Protein AF-A0A3C0UMU7-F1 (afdb_monomer)

Nearest PDB structures (foldseek):
  3k70-assembly1_B  TM=5.902E-01  e=2.947E-11  Escherichia coli K-12
  8b1u-assembly1_B  TM=6.206E-01  e=4.118E-11  Escherichia coli
  8b1r-assembly1_B  TM=5.753E-01  e=3.949E-11  Escherichia coli
  1w36-assembly2_E  TM=5.750E-01  e=5.076E-11  Escherichia coli
  6t2v-assembly1_B  TM=6.196E-01  e=5.986E-10  Escherichia coli

Secondary structure (DSSP, 8-state):
-EEEEEE-TTSSHHHHHHHHHHHHHHSSS-TTGGGGEEEEESSHHHHHHHHHHHHHHHHHHHTT---HHHHHHHHHH-GGGGG-TTTHHHHHHHHHHHHHHHHHHHHHHTGGG--EEEHHHHHHHHHHHSTTTTT--SS-EEE---HHHHHHHHHHHHHTTT-GGGHHHHHHHHHHHHHHTTTT---TTHHHHHHHHHGGGG-TTTHHHHHHHHTS-HHHHHHHHHHHHHHHHHHHHHHHHHHHHHHHHHHHTT--GGGBGGGHHHHHHHHTTSTTTTTPPPPHHHHHHHHH--S-B-TT--HHHHHHHHHHHHHHHHHHHHHHHHHHHHHHHHHHHHHHGGGHHHHHHHHHHHHHHHHHHHHTTEEETHHHHHHHHHHHHH-SS-HHHHHT-S--SEEEEESGGG-BHHHHHHHHHHHHHHHHTT--EEEEE-GGG---GGGTB-THHHHHHHHT-THHHHHHH-SSHHHHHHHHHHHHHEEEEEE-B--SSBHHHHHHHHHHHHHHHHHHTTT-HHHHHHHTT-PPBPPSS-B----------PPPTTS-TT--HHHHHHHHHHHHIIIIIS---GGG-----SSHHHHHHHHHHHHHH-

Solvent-accessible surface area (backbone atoms only — not comparable to full-atom values): 33021 Å² total; per-residue (Å²): 55,37,35,40,36,45,27,50,84,50,28,42,61,69,56,52,56,47,50,53,54,49,44,64,38,51,77,41,92,50,50,68,48,50,54,24,38,37,36,34,18,81,38,71,65,55,21,50,53,50,52,51,50,50,52,50,50,26,47,38,41,43,74,68,50,92,51,72,64,60,56,52,45,44,51,73,77,44,54,79,26,72,84,32,68,84,49,58,31,46,54,52,52,53,50,41,21,53,43,23,40,47,28,47,53,42,41,69,74,45,50,89,50,51,41,59,32,25,51,67,57,50,50,50,55,52,46,70,76,37,25,71,84,69,74,42,65,94,65,64,47,80,38,85,80,52,68,67,52,34,31,52,17,35,46,52,58,57,67,48,46,81,38,84,93,30,50,69,61,29,53,50,49,52,54,47,52,62,52,42,62,72,72,73,55,84,66,90,52,52,48,58,54,52,22,61,59,48,54,51,75,64,33,74,79,43,39,70,62,51,57,63,49,62,77,54,49,58,66,49,43,56,50,50,47,51,52,48,54,49,50,49,51,51,54,45,52,56,33,25,53,35,18,51,49,41,48,47,60,40,48,77,72,73,48,59,49,83,61,21,26,95,22,32,71,52,47,53,29,53,38,23,64,34,88,93,38,43,81,56,79,76,52,74,65,42,44,35,26,72,76,67,75,36,63,61,58,38,100,80,60,50,73,68,56,52,55,52,47,67,69,43,42,65,61,44,45,50,29,49,51,54,38,54,49,54,39,69,77,39,44,72,60,48,54,49,44,66,65,45,57,78,49,45,58,60,60,41,46,46,52,58,38,47,54,40,35,54,48,55,30,53,78,68,37,32,43,53,58,64,53,51,51,55,57,50,36,55,48,52,50,75,34,93,73,39,61,72,51,56,75,72,45,86,41,56,47,25,49,36,35,43,53,42,10,46,38,26,65,54,59,51,59,61,42,38,64,54,52,40,55,18,42,75,72,61,26,59,30,38,38,32,26,31,62,84,67,50,76,41,52,94,76,30,19,36,33,64,57,50,50,22,61,61,70,67,44,53,71,59,50,45,75,71,59,38,88,30,72,58,44,40,52,39,51,50,55,47,59,78,37,55,41,70,47,75,37,46,42,32,76,66,61,27,48,51,54,52,53,49,51,32,55,51,52,55,50,52,42,70,76,40,32,92,83,34,65,65,50,42,69,61,47,70,73,59,65,61,40,78,45,99,82,58,49,74,89,49,85,85,86,88,85,86,79,88,75,60,95,87,54,56,96,84,62,46,69,65,58,48,54,49,50,53,52,52,51,47,44,42,40,74,73,69,68,45,54,77,88,78,61,82,89,88,60,98,46,72,71,55,44,51,53,43,52,52,52,42,69,76,74,107

pLDDT: mean 86.65, std 9.47, range [44.44, 97.88]

Mean predicted aligned error: 10.45 Å

Radius of gyration: 33.46 Å; Cα contacts (8 Å, |Δi|>4): 712; chains: 1; bounding box: 75×62×94 Å

Foldseek 3Di:
DEEEEAEPPQLCLLVVLLLVLLLQQLLDLDLCLLLQAAEAEADPVVLVVSVCSNLVVLVCLLVVHDDVSLVVSCCVSPVVCVVPCPPPSVVSSVSSSVSSVSNSVVCVVPVVSNNRYYLLVVLVVLCLLCCVVLVADVDFDADADCLVLLLVLLVVLVVCAPPPVCVLSVVLVVVLVVVCVVVVDDPPPVSNVLSVLLVVCLAPVCVVVLVVLLVAASVNLVVVLVVLVVVLVVLLVQLLVLLVVLLCLQVVLVHDLVQFQVSQLNVVSVLCNPSVRVLPDRDPQNCCCLVVVPGGGDPPHDPSSVVSCVVCNVVSSVSVVSSVVSSVVCVVVSVVSVVCSSCSSSSNCSNSSVVSSVVVCVVNRYDYSSVSLVSLLVQVQVDLQRVSCVSVPSRHLEYEYEQLQQAALSSVSSCLNVVLVSVVVVGYYYYYHALVPNPNVVRRRHNVVSLCLQVVVCPVVCVSNVPHPSSVVSSVSCSVVYDYHYSQANQDDAPQVLVVQLVVLVVVCVVCCVVDVVSCSNCVNVRGDYDPDGHHDDDDDDDDDDADPPDDPQDGVVVLVVVLVVVCCCVVPVPDDPVVDDDDDPDPVNVVVSVVVVVVVD

Structure (mmCIF, N/CA/C/O backbone):
data_AF-A0A3C0UMU7-F1
#
_entry.id   AF-A0A3C0UMU7-F1
#
loop_
_atom_site.group_PDB
_atom_site.id
_atom_site.type_symbol
_atom_site.label_atom_id
_atom_site.label_alt_id
_atom_site.label_comp_id
_atom_site.label_asym_id
_atom_site.label_entity_id
_atom_site.label_seq_id
_atom_site.pdbx_PDB_ins_code
_atom_site.Cartn_x
_atom_site.Cartn_y
_atom_site.Cartn_z
_atom_site.occupancy
_atom_site.B_iso_or_equiv
_atom_site.auth_seq_id
_atom_site.auth_comp_id
_atom_site.auth_asym_id
_atom_site.auth_atom_id
_atom_site.pdbx_PDB_model_num
ATOM 1 N N . MET A 1 1 ? -25.214 3.561 5.095 1.00 93.00 1 MET A N 1
ATOM 2 C CA . MET A 1 1 ? -24.342 4.756 4.901 1.00 93.00 1 MET A CA 1
ATOM 3 C C . MET A 1 1 ? -22.878 4.337 4.935 1.00 93.00 1 MET A C 1
ATOM 5 O O . MET A 1 1 ? -22.517 3.603 5.845 1.00 93.00 1 MET A O 1
ATOM 9 N N . PHE A 1 2 ? -22.034 4.829 4.020 1.00 96.44 2 PHE A N 1
ATOM 10 C CA . PHE A 1 2 ? -20.583 4.592 4.036 1.00 96.44 2 PHE A CA 1
ATOM 11 C C . PHE A 1 2 ? -19.834 5.907 4.287 1.00 96.44 2 PHE A C 1
ATOM 13 O O . PHE A 1 2 ? -19.832 6.802 3.442 1.00 96.44 2 PHE A O 1
ATOM 20 N N . LYS A 1 3 ? -19.236 6.055 5.472 1.00 96.19 3 LYS A N 1
ATOM 21 C CA . LYS A 1 3 ? -18.508 7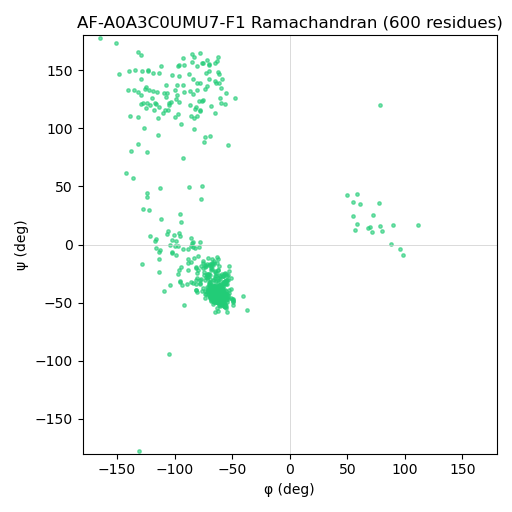.265 5.869 1.00 96.19 3 LYS A CA 1
ATOM 22 C C . LYS A 1 3 ? -17.008 7.090 5.617 1.00 96.19 3 LYS A C 1
ATOM 24 O O . LYS A 1 3 ? -16.402 6.186 6.181 1.00 96.19 3 LYS A O 1
ATOM 29 N N . ILE A 1 4 ? -16.401 7.972 4.826 1.00 94.81 4 ILE A N 1
ATOM 30 C CA . ILE A 1 4 ? -14.946 8.052 4.645 1.00 94.81 4 ILE A CA 1
ATOM 31 C C . ILE A 1 4 ? -14.411 9.257 5.419 1.00 94.81 4 ILE A C 1
ATOM 33 O O . ILE A 1 4 ? -14.816 10.392 5.182 1.00 94.81 4 ILE A O 1
ATOM 37 N N . VAL A 1 5 ? -13.513 9.015 6.369 1.00 92.69 5 VAL A N 1
ATOM 38 C CA . VAL A 1 5 ? -12.905 10.064 7.192 1.00 92.69 5 VAL A CA 1
ATOM 39 C C . VAL A 1 5 ? -11.436 10.205 6.813 1.00 92.69 5 VAL A C 1
ATOM 41 O O . VAL A 1 5 ? -10.631 9.309 7.075 1.00 92.69 5 VAL A O 1
ATOM 44 N N . SER A 1 6 ? -11.083 11.350 6.231 1.00 89.12 6 SER A N 1
ATOM 45 C CA . SER A 1 6 ? -9.690 11.749 6.038 1.00 89.12 6 SER A CA 1
ATOM 46 C C . SER A 1 6 ? -9.200 12.472 7.286 1.00 89.12 6 SER A C 1
ATOM 48 O O . SER A 1 6 ? -9.768 13.482 7.706 1.00 89.12 6 SER A O 1
ATOM 50 N N . SER A 1 7 ? -8.163 11.952 7.930 1.00 83.75 7 SER A N 1
ATOM 51 C CA . SER A 1 7 ? -7.724 12.450 9.233 1.00 83.75 7 SER A CA 1
ATOM 52 C C . SER A 1 7 ? -6.223 12.681 9.257 1.00 83.75 7 SER A C 1
ATOM 54 O O . SER A 1 7 ? -5.458 11.726 9.309 1.00 83.75 7 SER A O 1
ATOM 56 N N . SER A 1 8 ? -5.789 13.940 9.295 1.00 84.69 8 SER A N 1
ATOM 57 C CA . SER A 1 8 ? -4.360 14.259 9.405 1.00 84.69 8 SER A CA 1
ATOM 58 C C . SER A 1 8 ? -3.753 13.739 10.720 1.00 84.69 8 SER A C 1
ATOM 60 O O . SER A 1 8 ? -4.473 13.478 11.691 1.00 84.69 8 SER A O 1
ATOM 62 N N . ALA A 1 9 ? -2.427 13.616 10.793 1.00 82.75 9 ALA A N 1
ATOM 63 C CA . ALA A 1 9 ? -1.721 13.123 11.979 1.00 82.75 9 ALA A CA 1
ATOM 64 C C . ALA A 1 9 ? -2.196 13.793 13.285 1.00 82.75 9 ALA A C 1
ATOM 66 O O . ALA A 1 9 ? -2.241 15.012 13.408 1.00 82.75 9 ALA A O 1
ATOM 67 N N . GLY A 1 10 ? -2.591 13.002 14.285 1.00 80.75 10 GLY A N 1
ATOM 68 C CA . GLY A 1 10 ? -3.029 13.544 15.578 1.00 80.75 10 GLY A CA 1
ATOM 69 C C . GLY A 1 10 ? -4.393 14.252 15.585 1.00 80.75 10 GLY A C 1
ATOM 70 O O . GLY A 1 10 ? -4.739 14.860 16.597 1.00 80.75 10 GLY A O 1
ATOM 71 N N . SER A 1 11 ? -5.189 14.159 14.514 1.00 83.56 11 SER A N 1
ATOM 72 C CA . SER A 1 11 ? -6.500 14.829 14.419 1.00 83.56 11 SER A CA 1
ATOM 73 C C . SER A 1 11 ? -7.660 14.133 15.146 1.00 83.56 11 SER A C 1
ATOM 75 O O . SER A 1 11 ? -8.725 14.723 15.336 1.00 83.56 11 SER A O 1
ATOM 77 N N . GLY A 1 12 ? -7.443 12.898 15.613 1.00 85.12 12 GLY A N 1
ATOM 78 C CA . GLY A 1 12 ? -8.434 12.124 16.366 1.00 85.12 12 GLY A CA 1
ATOM 79 C C . GLY A 1 12 ? -8.999 10.901 15.641 1.00 85.12 12 GLY A C 1
ATOM 80 O O . GLY A 1 12 ? -10.003 10.371 16.094 1.00 85.12 12 GLY A O 1
ATOM 81 N N . LYS A 1 13 ? -8.355 10.409 14.574 1.00 89.88 13 LYS A N 1
ATOM 82 C CA . LYS A 1 13 ? -8.688 9.149 13.873 1.00 89.88 13 LYS A CA 1
ATOM 83 C C . LYS A 1 13 ? -9.149 8.020 14.799 1.00 89.88 13 LYS A C 1
ATOM 85 O O . LYS A 1 13 ? -10.250 7.490 14.679 1.00 89.88 13 LYS A O 1
ATOM 90 N N . THR A 1 14 ? -8.298 7.700 15.764 1.00 90.19 14 THR A N 1
ATOM 91 C CA . THR A 1 14 ? -8.493 6.596 16.699 1.00 90.19 14 THR A CA 1
ATOM 92 C C . THR A 1 14 ? -9.617 6.854 17.697 1.00 90.19 14 THR A C 1
ATOM 94 O O . THR A 1 14 ? -10.341 5.928 18.066 1.00 90.19 14 THR A O 1
ATOM 97 N N . TYR A 1 15 ? -9.794 8.115 18.102 1.00 92.06 15 TYR A N 1
ATOM 98 C CA . TYR A 1 15 ? -10.922 8.560 18.917 1.00 92.06 15 TYR A CA 1
ATOM 99 C C . TYR A 1 15 ? -12.236 8.376 18.158 1.00 92.06 15 TYR A C 1
ATOM 101 O O . TYR A 1 15 ? -13.156 7.763 18.687 1.00 92.06 15 TYR A O 1
ATOM 109 N N . THR A 1 16 ? -12.297 8.840 16.906 1.00 93.25 16 THR A N 1
ATOM 110 C CA . THR A 1 16 ? -13.470 8.709 16.035 1.00 93.25 16 THR A CA 1
ATOM 111 C C . THR A 1 16 ? -13.848 7.249 15.847 1.00 93.25 16 THR A C 1
ATOM 113 O O . THR A 1 16 ? -14.980 6.883 16.128 1.00 93.25 16 THR A O 1
ATOM 116 N N . LEU A 1 17 ? -12.900 6.395 15.464 1.00 94.56 17 LEU A N 1
ATOM 117 C CA . LEU A 1 17 ? -13.172 4.978 15.240 1.00 94.56 17 LEU A CA 1
ATOM 118 C C . LEU A 1 17 ? -13.679 4.267 16.508 1.00 94.56 17 LEU A C 1
ATOM 120 O O . LEU A 1 17 ? -14.659 3.529 16.455 1.00 94.56 17 LEU A O 1
ATOM 124 N N . THR A 1 18 ? -13.055 4.537 17.662 1.00 96.50 18 THR A N 1
ATOM 125 C CA . THR A 1 18 ? -13.482 3.969 18.953 1.00 96.50 18 THR A CA 1
ATOM 126 C C . THR A 1 18 ? -14.874 4.470 19.343 1.00 96.50 18 THR A C 1
ATOM 128 O O . THR A 1 18 ? -15.716 3.675 19.750 1.00 96.50 18 THR A O 1
ATOM 131 N N . LYS A 1 19 ? -15.143 5.772 19.184 1.00 96.50 19 LYS A N 1
ATOM 132 C CA . LYS A 1 19 ? -16.449 6.376 19.474 1.00 96.50 19 LYS A CA 1
ATOM 133 C C . LYS A 1 19 ? -17.548 5.765 18.608 1.00 96.50 19 LYS A C 1
ATOM 135 O O . LYS A 1 19 ? -18.593 5.407 19.135 1.00 96.50 19 LYS A O 1
ATOM 140 N N . GLU A 1 20 ? -17.309 5.621 17.306 1.00 97.19 20 GLU A N 1
ATOM 141 C CA . GLU A 1 20 ? -18.276 5.030 16.377 1.00 97.19 20 GLU A CA 1
ATOM 142 C C . GLU A 1 20 ? -18.532 3.554 16.710 1.00 97.19 20 GLU A C 1
ATOM 144 O O . GLU A 1 20 ? -19.689 3.150 16.789 1.00 97.19 20 GLU A O 1
ATOM 149 N N . TYR A 1 21 ? -17.494 2.772 17.034 1.00 97.75 21 TYR A N 1
ATOM 150 C CA . TYR A 1 21 ? -17.670 1.400 17.524 1.00 97.75 21 TYR A CA 1
ATOM 151 C C . TYR A 1 21 ? -18.552 1.354 18.783 1.00 97.75 21 TYR A C 1
ATOM 153 O O . TYR A 1 21 ? -19.521 0.597 18.846 1.00 97.75 21 TYR A O 1
ATOM 161 N N . LEU A 1 22 ? -18.237 2.181 19.789 1.00 97.88 22 LEU A N 1
ATOM 162 C CA . LEU A 1 22 ? -18.986 2.237 21.047 1.00 97.88 22 LEU A CA 1
ATOM 163 C C . LEU A 1 22 ? -20.430 2.700 20.829 1.00 97.88 22 LEU A C 1
ATOM 165 O O . LEU A 1 22 ? -21.345 2.132 21.416 1.00 97.88 22 LEU A O 1
ATOM 169 N N . LYS A 1 23 ? -20.656 3.675 19.947 1.00 97.25 23 LYS A N 1
ATOM 170 C CA . LYS A 1 23 ? -21.997 4.128 19.569 1.00 97.25 23 LYS A CA 1
ATOM 171 C C . LYS A 1 23 ? -22.825 2.975 18.999 1.00 97.25 23 LYS A C 1
ATOM 173 O O . LYS A 1 23 ? -23.949 2.768 19.447 1.00 97.25 23 LYS A O 1
ATOM 178 N N . LEU A 1 24 ? -22.252 2.184 18.089 1.00 96.69 24 LEU A N 1
ATOM 179 C CA . LEU A 1 24 ? -22.926 1.036 17.477 1.00 96.69 24 LEU A CA 1
ATOM 180 C C . LEU A 1 24 ? -23.316 -0.050 18.490 1.00 96.69 24 LEU A C 1
ATOM 182 O O . LEU A 1 24 ? -24.417 -0.589 18.397 1.00 96.69 24 LEU A O 1
ATOM 186 N N . VAL A 1 25 ? -22.451 -0.371 19.460 1.00 96.31 25 VAL A N 1
ATOM 187 C CA . VAL A 1 25 ? -22.782 -1.382 20.485 1.00 96.31 25 VAL A CA 1
ATOM 188 C C . VAL A 1 25 ? -23.713 -0.851 21.572 1.00 96.31 25 VAL A C 1
ATOM 190 O O . VAL A 1 25 ? -24.531 -1.612 22.074 1.00 96.31 25 VAL A O 1
ATOM 193 N N . LEU A 1 26 ? -23.619 0.431 21.942 1.00 96.56 26 LEU A N 1
ATOM 194 C CA . LEU A 1 26 ? -24.391 1.000 23.054 1.00 96.56 26 LEU A CA 1
ATOM 195 C C . LEU A 1 26 ? -25.771 1.529 22.644 1.00 96.56 26 LEU A C 1
ATOM 197 O O . LEU A 1 26 ? -26.658 1.636 23.495 1.00 96.56 26 LEU A O 1
ATOM 201 N N . GLN A 1 27 ? -25.989 1.846 21.365 1.00 94.25 27 GLN A N 1
ATOM 202 C CA . GLN A 1 27 ? -27.326 2.189 20.866 1.00 94.25 27 GLN A CA 1
ATOM 203 C C . GLN A 1 27 ? -28.278 0.981 20.878 1.00 94.25 27 GLN A C 1
ATOM 205 O O . GLN A 1 27 ? -29.492 1.161 20.886 1.00 94.25 27 GLN A O 1
ATOM 210 N N . ASN A 1 28 ? -27.738 -0.244 20.908 1.00 89.25 28 ASN A N 1
ATOM 211 C CA . ASN A 1 28 ? -28.509 -1.480 20.933 1.00 89.25 28 ASN A CA 1
ATOM 212 C C . ASN A 1 28 ? -28.648 -2.020 22.370 1.00 89.25 28 ASN A C 1
ATOM 214 O O . ASN A 1 28 ? -27.683 -2.055 23.130 1.00 89.25 28 ASN A O 1
ATOM 218 N N . ASP A 1 29 ? -29.843 -2.481 22.749 1.00 89.75 29 ASP A N 1
ATOM 219 C CA . ASP A 1 29 ? -30.080 -3.112 24.059 1.00 89.75 29 ASP A CA 1
ATOM 220 C C . ASP A 1 29 ? -29.533 -4.550 24.155 1.00 89.75 29 ASP A C 1
ATOM 222 O O . ASP A 1 29 ? -29.395 -5.107 25.253 1.00 89.75 29 ASP A O 1
ATOM 226 N N . ASN A 1 30 ? -29.215 -5.167 23.014 1.00 94.12 30 ASN A N 1
ATOM 227 C CA . ASN A 1 30 ? -28.624 -6.493 22.943 1.00 94.12 30 ASN A CA 1
ATOM 228 C C . ASN A 1 30 ? -27.109 -6.439 23.201 1.00 94.12 30 ASN A C 1
ATOM 230 O O . ASN A 1 30 ? -26.328 -6.020 22.350 1.00 94.12 30 ASN A O 1
ATOM 234 N N . ALA A 1 31 ? -26.675 -6.975 24.343 1.00 94.12 31 ALA A N 1
ATOM 235 C CA . ALA A 1 31 ? -25.260 -7.045 24.711 1.00 94.12 31 ALA A CA 1
ATOM 236 C C . ALA A 1 31 ? -24.397 -7.903 23.762 1.00 94.12 31 ALA A C 1
ATOM 238 O O . ALA A 1 31 ? -23.178 -7.778 23.787 1.00 94.12 31 ALA A O 1
ATOM 239 N N . TYR A 1 32 ? -25.004 -8.744 22.916 1.00 94.38 32 TYR A N 1
ATOM 240 C CA . TYR A 1 32 ? -24.316 -9.537 21.891 1.00 94.38 32 TYR A CA 1
ATOM 241 C C . TYR A 1 32 ? -24.106 -8.772 20.574 1.00 94.38 32 TYR A C 1
ATOM 243 O O . TYR A 1 32 ? -23.500 -9.312 19.651 1.00 94.38 32 TYR A O 1
ATOM 251 N N . TYR A 1 33 ? -24.573 -7.519 20.463 1.00 95.19 33 TYR A N 1
ATOM 252 C CA . TYR A 1 33 ? -24.536 -6.779 19.198 1.00 95.19 33 TYR A CA 1
ATOM 253 C C . TYR A 1 33 ? -23.112 -6.531 18.669 1.00 95.19 33 TYR A C 1
ATOM 255 O O . TYR A 1 33 ? -22.917 -6.395 17.466 1.00 95.19 33 TYR A O 1
ATOM 263 N N . PHE A 1 34 ? -22.088 -6.565 19.533 1.00 95.19 34 PHE A N 1
ATOM 264 C CA . PHE A 1 34 ? -20.681 -6.470 19.115 1.00 95.19 34 PHE A CA 1
ATOM 265 C C . PHE A 1 34 ? -20.264 -7.557 18.111 1.00 95.19 34 PHE A C 1
ATOM 267 O O . PHE A 1 34 ? -19.355 -7.327 17.320 1.00 95.19 34 PHE A O 1
ATOM 274 N N . LYS A 1 35 ? -20.938 -8.718 18.101 1.00 93.75 35 LYS A N 1
ATOM 275 C CA . LYS A 1 35 ? -20.682 -9.802 17.137 1.00 93.75 35 LYS A CA 1
ATOM 276 C C . LYS A 1 35 ? -21.037 -9.407 15.701 1.00 93.75 35 LYS A C 1
ATOM 278 O O . LYS A 1 35 ? -20.590 -10.065 14.766 1.00 93.75 35 LYS A O 1
ATOM 283 N N . HIS A 1 36 ? -21.812 -8.332 15.539 1.00 94.06 36 HIS A N 1
ATOM 284 C CA . HIS A 1 36 ? -22.233 -7.793 14.252 1.00 94.06 36 HIS A CA 1
ATOM 285 C C . HIS A 1 36 ? -21.351 -6.652 13.729 1.00 94.06 36 HIS A C 1
ATOM 287 O O . HIS A 1 36 ? -21.685 -6.018 12.728 1.00 94.06 36 HIS A O 1
ATOM 293 N N . ILE A 1 37 ? -20.228 -6.373 14.393 1.00 95.56 37 ILE A N 1
ATOM 294 C CA . ILE A 1 37 ? -19.321 -5.287 14.029 1.00 95.56 37 ILE A CA 1
ATOM 295 C C . ILE A 1 37 ? -17.962 -5.874 13.670 1.00 95.56 37 ILE A C 1
ATOM 297 O O . ILE A 1 37 ? -17.280 -6.441 14.522 1.00 95.56 37 ILE A O 1
ATOM 301 N N . LEU A 1 38 ? -17.559 -5.706 12.414 1.00 95.44 38 LEU A N 1
ATOM 302 C CA . LEU A 1 38 ? -16.232 -6.056 11.928 1.00 95.44 38 LEU A CA 1
ATOM 303 C C . LEU A 1 38 ? -15.353 -4.808 11.933 1.00 95.44 38 LEU A C 1
ATOM 305 O O . LEU A 1 38 ? -15.580 -3.889 11.150 1.00 95.44 38 LEU A O 1
ATOM 309 N N . ALA A 1 39 ? -14.343 -4.779 12.800 1.00 96.75 39 ALA A N 1
ATOM 310 C CA . ALA A 1 39 ? -13.334 -3.727 12.812 1.00 96.75 39 ALA A CA 1
ATOM 311 C C . ALA A 1 39 ? -11.991 -4.270 12.305 1.00 96.75 39 ALA A C 1
ATOM 313 O O . ALA A 1 39 ? -11.383 -5.156 12.913 1.00 96.75 39 ALA A O 1
ATOM 314 N N . ILE A 1 40 ? -11.534 -3.733 11.181 1.00 95.44 40 ILE A N 1
ATOM 315 C CA . ILE A 1 40 ? -10.355 -4.184 10.450 1.00 95.44 40 ILE A CA 1
ATOM 316 C C . ILE A 1 40 ? -9.227 -3.173 10.618 1.00 95.44 40 ILE A C 1
ATOM 318 O O . ILE A 1 40 ? -9.435 -1.966 10.520 1.00 95.44 40 ILE A O 1
ATOM 322 N N . THR A 1 41 ? -8.017 -3.679 10.836 1.00 94.12 41 THR A N 1
ATOM 323 C CA . THR A 1 41 ? -6.785 -2.880 10.896 1.00 94.12 41 THR A CA 1
ATOM 324 C C . THR A 1 41 ? -5.704 -3.461 9.990 1.00 94.12 41 THR A C 1
ATOM 326 O O . THR A 1 41 ? -5.748 -4.639 9.633 1.00 94.12 41 THR A O 1
ATOM 329 N N . PHE A 1 42 ? -4.683 -2.665 9.677 1.00 88.00 42 PHE A N 1
ATOM 330 C CA . PHE A 1 42 ? -3.543 -3.139 8.892 1.00 88.00 42 PHE A CA 1
ATOM 331 C C . PHE A 1 42 ? -2.532 -3.970 9.709 1.00 88.00 42 PHE A C 1
ATOM 333 O O . PHE A 1 42 ? -1.944 -4.917 9.198 1.00 88.00 42 PHE A O 1
ATOM 340 N N . THR A 1 43 ? -2.318 -3.663 10.998 1.00 88.81 43 THR A N 1
ATOM 341 C CA . THR A 1 43 ? -1.289 -4.342 11.815 1.00 88.81 43 THR A CA 1
ATOM 342 C C . THR A 1 43 ? -1.842 -5.004 13.073 1.00 88.81 43 THR A C 1
ATOM 344 O O . THR A 1 43 ? -2.778 -4.513 13.703 1.00 88.81 43 THR A O 1
ATOM 347 N N . LYS A 1 44 ? -1.187 -6.089 13.517 1.00 90.56 44 LYS A N 1
ATOM 348 C CA . LYS A 1 44 ? -1.504 -6.760 14.794 1.00 90.56 44 LYS A CA 1
ATOM 349 C C . LYS A 1 44 ? -1.392 -5.806 15.993 1.00 90.56 44 LYS A C 1
ATOM 351 O O . LYS A 1 44 ? -2.152 -5.931 16.950 1.00 90.56 44 LYS A O 1
ATOM 356 N N . ALA A 1 45 ? -0.467 -4.843 15.934 1.00 91.94 45 ALA A N 1
ATOM 357 C CA . ALA A 1 45 ? -0.311 -3.818 16.963 1.00 91.94 45 ALA A CA 1
ATOM 358 C C . ALA A 1 45 ? -1.528 -2.879 17.019 1.00 91.94 45 ALA A C 1
ATOM 360 O O . ALA A 1 45 ? -2.077 -2.683 18.101 1.00 91.94 45 ALA A O 1
ATOM 361 N N . ALA A 1 46 ? -1.999 -2.385 15.867 1.00 91.12 46 ALA A N 1
ATOM 362 C CA . ALA A 1 46 ? -3.203 -1.556 15.779 1.00 91.12 46 ALA A CA 1
ATOM 363 C C . ALA A 1 46 ? -4.464 -2.320 16.217 1.00 91.12 46 ALA A C 1
ATOM 365 O O . ALA A 1 46 ? -5.296 -1.772 16.939 1.00 91.12 46 ALA A O 1
ATOM 366 N N . THR A 1 47 ? -4.578 -3.608 15.863 1.00 94.75 47 THR A N 1
ATOM 367 C CA . THR A 1 47 ? -5.644 -4.487 16.377 1.00 94.75 47 THR A CA 1
ATOM 368 C C . THR A 1 47 ? -5.645 -4.512 17.905 1.00 94.75 47 THR A C 1
ATOM 370 O O . THR A 1 47 ? -6.683 -4.279 18.523 1.00 94.75 47 THR A O 1
ATOM 373 N N . ARG A 1 48 ? -4.491 -4.800 18.526 1.00 95.81 48 ARG A N 1
ATOM 374 C CA . ARG A 1 48 ? -4.374 -4.887 19.988 1.00 95.81 48 ARG A CA 1
ATOM 375 C C . ARG A 1 48 ? -4.724 -3.556 20.650 1.00 95.81 48 ARG A C 1
ATOM 377 O O . ARG A 1 48 ? -5.559 -3.542 21.548 1.00 95.81 48 ARG A O 1
ATOM 384 N N . GLU A 1 49 ? -4.157 -2.457 20.156 1.00 94.81 49 GLU A N 1
ATOM 385 C CA . GLU A 1 49 ? -4.447 -1.112 20.660 1.00 94.81 49 GLU A CA 1
ATOM 386 C C . GLU A 1 49 ? -5.949 -0.796 20.569 1.00 94.81 49 GLU A C 1
ATOM 388 O O . GLU A 1 49 ? -6.545 -0.271 21.507 1.00 94.81 49 GLU A O 1
ATOM 393 N N . MET A 1 50 ? -6.604 -1.146 19.460 1.00 95.75 50 MET A N 1
ATOM 394 C CA . MET A 1 50 ? -8.040 -0.930 19.304 1.00 95.75 50 MET A CA 1
ATOM 395 C C . MET A 1 50 ? -8.869 -1.753 20.290 1.00 95.75 50 MET A C 1
ATOM 397 O O . MET A 1 50 ? -9.784 -1.199 20.901 1.00 95.75 50 MET A O 1
ATOM 401 N N . LYS A 1 51 ? -8.536 -3.035 20.492 1.00 97.00 51 LYS A N 1
ATOM 402 C CA . LYS A 1 51 ? -9.205 -3.880 21.493 1.00 97.00 51 LYS A CA 1
ATOM 403 C C . LYS A 1 51 ? -9.063 -3.304 22.898 1.00 97.00 51 LYS A C 1
ATOM 405 O O . LYS A 1 51 ? -10.063 -3.176 23.599 1.00 97.00 51 LYS A O 1
ATOM 410 N N . GLU A 1 52 ? -7.844 -2.931 23.284 1.00 96.94 52 GLU A N 1
ATOM 411 C CA . GLU A 1 52 ? -7.545 -2.325 24.586 1.00 96.94 52 GLU A CA 1
ATOM 412 C C . GLU A 1 52 ? -8.332 -1.026 24.791 1.00 96.94 52 GLU A C 1
ATOM 414 O O . GLU A 1 52 ? -8.947 -0.841 25.839 1.00 96.94 52 GLU A O 1
ATOM 419 N N . ARG A 1 53 ? -8.398 -0.156 23.774 1.00 96.31 53 ARG A N 1
ATOM 420 C CA . ARG A 1 53 ? -9.175 1.091 23.844 1.00 96.31 53 ARG A CA 1
ATOM 421 C C . ARG A 1 53 ? -10.670 0.839 24.004 1.00 96.31 53 ARG A C 1
ATOM 423 O O . ARG A 1 53 ? -11.283 1.460 24.865 1.00 96.31 53 ARG A O 1
ATOM 430 N N . ILE A 1 54 ? -11.262 -0.045 23.201 1.00 97.81 54 ILE A N 1
ATOM 431 C CA . ILE A 1 54 ? -12.702 -0.344 23.274 1.00 97.81 54 ILE A CA 1
ATOM 432 C C . ILE A 1 54 ? -13.054 -0.909 24.655 1.00 97.81 54 ILE A C 1
ATOM 434 O O . ILE A 1 54 ? -13.961 -0.402 25.313 1.00 97.81 54 ILE A O 1
ATOM 438 N N . LEU A 1 55 ? -12.310 -1.917 25.117 1.00 97.69 55 LEU A N 1
ATOM 439 C CA . LEU A 1 55 ? -12.546 -2.557 26.411 1.00 97.69 55 LEU A CA 1
ATOM 440 C C . LEU A 1 55 ? -12.310 -1.600 27.577 1.00 97.69 55 LEU A C 1
ATOM 442 O O . LEU A 1 55 ? -13.149 -1.520 28.470 1.00 97.69 55 LEU A O 1
ATOM 446 N N . GLY A 1 56 ? -11.220 -0.831 27.537 1.00 96.94 56 GLY A N 1
ATOM 447 C CA . GLY A 1 56 ? -10.908 0.157 28.563 1.00 96.94 56 GLY A CA 1
ATOM 448 C C . GLY A 1 56 ? -11.990 1.231 28.681 1.00 96.94 56 GLY A C 1
ATOM 449 O O . GLY A 1 56 ? -12.394 1.572 29.787 1.00 96.94 56 GLY A O 1
ATOM 450 N N . ARG A 1 57 ? -12.530 1.729 27.560 1.00 97.44 57 ARG A N 1
ATOM 451 C CA . ARG A 1 57 ? -13.625 2.718 27.587 1.00 97.44 57 ARG A CA 1
ATOM 452 C C . ARG A 1 57 ? -14.929 2.120 28.104 1.00 97.44 57 ARG A C 1
ATOM 454 O O . ARG A 1 57 ? -15.580 2.747 28.931 1.00 97.44 57 ARG A O 1
ATOM 461 N N . LEU A 1 58 ? -15.288 0.906 27.680 1.00 97.69 58 LEU A N 1
ATOM 462 C CA . LEU A 1 58 ? -16.462 0.210 28.217 1.00 97.69 58 LEU A CA 1
ATOM 463 C C . LEU A 1 58 ? -16.360 0.018 29.736 1.00 97.69 58 LEU A C 1
ATOM 465 O O . LEU A 1 58 ? -17.336 0.261 30.443 1.00 97.69 58 LEU A O 1
ATOM 469 N N . GLN A 1 59 ? -15.179 -0.358 30.234 1.00 97.12 59 GLN A N 1
ATOM 470 C CA . GLN A 1 59 ? -14.914 -0.492 31.664 1.00 97.12 59 GLN A CA 1
ATOM 471 C C . GLN A 1 59 ? -15.066 0.848 32.396 1.00 97.12 59 GLN A C 1
ATOM 473 O O . GLN A 1 59 ? -15.820 0.932 33.362 1.00 97.12 59 GLN A O 1
ATOM 478 N N . VAL A 1 60 ? -14.429 1.915 31.902 1.00 96.94 60 VAL A N 1
ATOM 479 C CA . VAL A 1 60 ? -14.535 3.262 32.493 1.00 96.94 60 VAL A CA 1
ATOM 480 C C . VAL A 1 60 ? -15.989 3.746 32.524 1.00 96.94 60 VAL A C 1
ATOM 482 O O . VAL A 1 60 ? -16.423 4.339 33.514 1.00 96.94 60 VAL A O 1
ATOM 485 N N . PHE A 1 61 ? -16.770 3.483 31.472 1.00 96.75 61 PHE A N 1
ATOM 486 C CA . PHE A 1 61 ? -18.190 3.836 31.443 1.00 96.75 61 PHE A CA 1
ATOM 487 C C . PHE A 1 61 ? -18.971 3.053 32.507 1.00 96.75 61 PHE A C 1
ATOM 489 O O . PHE A 1 61 ? -19.743 3.657 33.256 1.00 96.75 61 PHE A O 1
ATOM 496 N N . ALA A 1 62 ? -18.743 1.740 32.607 1.00 94.88 62 ALA A N 1
ATOM 497 C CA . ALA A 1 62 ? -19.403 0.861 33.570 1.00 94.88 62 ALA A CA 1
ATOM 498 C C . ALA A 1 62 ? -19.096 1.237 35.032 1.00 94.88 62 ALA A C 1
ATOM 500 O O . ALA A 1 62 ? -19.993 1.239 35.868 1.00 94.88 62 ALA A O 1
ATOM 501 N N . GLU A 1 63 ? -17.854 1.619 35.333 1.00 95.38 63 GLU A N 1
ATOM 502 C CA . GLU A 1 63 ? -17.396 1.971 36.687 1.00 95.38 63 GLU A CA 1
ATOM 503 C C . GLU A 1 63 ? -17.825 3.379 37.144 1.00 95.38 63 GLU A C 1
ATOM 505 O O . GLU A 1 63 ? -17.478 3.814 38.241 1.00 95.38 63 GLU A O 1
ATOM 510 N N . GLY A 1 64 ? -18.583 4.118 36.327 1.00 90.75 64 GLY A N 1
ATOM 511 C CA . GLY A 1 64 ? -19.002 5.480 36.672 1.00 90.75 64 GLY A CA 1
ATOM 512 C C . GLY A 1 64 ? -17.925 6.541 36.423 1.00 90.75 64 GLY A C 1
ATOM 513 O O . GLY A 1 64 ? -18.082 7.686 36.845 1.00 90.75 64 GLY A O 1
ATOM 514 N N . GLY A 1 65 ? -16.842 6.199 35.717 1.00 88.88 65 GLY A N 1
ATOM 515 C CA . GLY A 1 65 ? -15.772 7.132 35.381 1.00 88.88 65 GLY A CA 1
ATOM 516 C C . GLY A 1 65 ? -16.266 8.301 34.523 1.00 88.88 65 GLY A C 1
ATOM 517 O O . GLY A 1 65 ? -17.186 8.158 33.706 1.00 88.88 65 GLY A O 1
ATOM 518 N N . ASN A 1 66 ? -15.660 9.474 34.719 1.00 86.94 66 ASN A N 1
ATOM 519 C CA . ASN A 1 66 ? -15.927 10.646 33.892 1.00 86.94 66 ASN A CA 1
ATOM 520 C C . ASN A 1 66 ? -15.079 10.574 32.617 1.00 86.94 66 ASN A C 1
ATOM 522 O O . ASN A 1 66 ? -13.860 10.735 32.668 1.00 86.94 66 ASN A O 1
ATOM 526 N N . ASP A 1 67 ? -15.730 10.329 31.484 1.00 91.38 67 ASP A N 1
ATOM 527 C CA . ASP A 1 67 ? -15.083 10.209 30.183 1.00 91.38 67 ASP A CA 1
ATOM 528 C C . ASP A 1 67 ? -15.789 11.115 29.161 1.00 91.38 67 ASP A C 1
ATOM 530 O O . ASP A 1 67 ? -16.987 10.930 28.914 1.00 91.38 67 ASP A O 1
ATOM 534 N N . PRO A 1 68 ? -15.079 12.077 28.539 1.00 91.62 68 PRO A N 1
ATOM 535 C CA . PRO A 1 68 ? -15.656 12.963 27.530 1.00 91.62 68 PRO A CA 1
ATOM 536 C C . PRO A 1 68 ? -16.331 12.219 26.370 1.00 91.62 68 PRO A C 1
ATOM 538 O O . PRO A 1 68 ? -17.317 12.715 25.824 1.00 91.62 68 PRO A O 1
ATOM 541 N N . MET A 1 69 ? -15.847 11.019 26.025 1.00 95.12 69 MET A N 1
ATOM 542 C CA . MET A 1 69 ? -16.394 10.222 24.929 1.00 95.12 69 MET A CA 1
ATOM 543 C C . MET A 1 69 ? -17.818 9.743 25.211 1.00 95.12 69 MET A C 1
ATOM 545 O O . MET A 1 69 ? -18.628 9.709 24.289 1.00 95.12 69 MET A O 1
ATOM 549 N N . LEU A 1 70 ? -18.159 9.422 26.465 1.00 95.19 70 LEU A N 1
ATOM 550 C CA . LEU A 1 70 ? -19.536 9.060 26.813 1.00 95.19 70 LEU A CA 1
ATOM 551 C C . LEU A 1 70 ? -20.480 10.247 26.582 1.00 95.19 70 LEU A C 1
ATOM 553 O O . LEU A 1 70 ? -21.559 10.074 26.021 1.00 95.19 70 LEU A O 1
ATOM 557 N N . GLY A 1 71 ? -20.043 11.456 26.946 1.00 93.56 71 GLY A N 1
ATOM 558 C CA . GLY A 1 71 ? -20.793 12.683 26.680 1.00 93.56 71 GLY A CA 1
ATOM 559 C C . GLY A 1 71 ? -20.986 12.949 25.186 1.00 93.56 71 GLY A C 1
ATOM 560 O O . GLY A 1 71 ? -22.082 13.317 24.770 1.00 93.56 71 GLY A O 1
ATOM 561 N N . ASP A 1 72 ? -19.959 12.716 24.367 1.00 94.25 72 ASP A N 1
ATOM 562 C CA . ASP A 1 72 ? -20.074 12.811 22.905 1.00 94.25 72 ASP A CA 1
ATOM 563 C C . ASP A 1 72 ? -21.060 11.784 22.332 1.00 94.25 72 ASP A C 1
ATOM 565 O O . ASP A 1 72 ? -21.876 12.130 21.481 1.00 94.25 72 ASP A O 1
ATOM 569 N N . ILE A 1 73 ? -21.034 10.541 22.824 1.00 96.12 73 ILE A N 1
ATOM 570 C CA . ILE A 1 73 ? -21.977 9.495 22.404 1.00 96.12 73 ILE A CA 1
ATOM 571 C C . ILE A 1 73 ? -23.415 9.882 22.772 1.00 96.12 73 ILE A C 1
ATOM 573 O O . ILE A 1 73 ? -24.305 9.746 21.936 1.00 96.12 73 ILE A O 1
ATOM 577 N N . ILE A 1 74 ? -23.654 10.406 23.981 1.00 94.69 74 ILE A N 1
ATOM 578 C CA . ILE A 1 74 ? -24.987 10.868 24.403 1.00 94.69 74 ILE A CA 1
ATOM 579 C C . ILE A 1 74 ? -25.472 12.014 23.512 1.00 94.69 74 ILE A C 1
ATOM 581 O O . ILE A 1 74 ? -26.610 11.980 23.057 1.00 94.69 74 ILE A O 1
ATOM 585 N N . ARG A 1 75 ? -24.613 13.001 23.221 1.00 94.31 75 ARG A N 1
ATOM 586 C CA . ARG A 1 75 ? -24.954 14.130 22.334 1.00 94.31 75 ARG A CA 1
ATOM 587 C C . ARG A 1 75 ? -25.372 13.674 20.942 1.00 94.31 75 ARG A C 1
ATOM 589 O O . ARG A 1 75 ? -26.237 14.302 20.343 1.00 94.31 75 ARG A O 1
ATOM 596 N N . GLU A 1 76 ? -24.739 12.626 20.419 1.00 94.56 76 GLU A N 1
ATOM 597 C CA . GLU A 1 76 ? -25.040 12.105 19.085 1.00 94.56 76 GLU A CA 1
ATOM 598 C C . GLU A 1 76 ? -26.263 11.187 19.056 1.00 94.56 76 GLU A C 1
ATOM 600 O O . GLU A 1 76 ? -27.027 11.243 18.096 1.00 94.56 76 GLU A O 1
ATOM 605 N N . LEU A 1 77 ? -26.450 10.342 20.075 1.00 94.00 77 LEU A N 1
ATOM 606 C CA . LEU A 1 77 ? -27.571 9.397 20.131 1.00 94.00 77 LEU A CA 1
ATOM 607 C C . LEU A 1 77 ? -28.875 10.032 20.626 1.00 94.00 77 LEU A C 1
ATOM 609 O O . LEU A 1 77 ? -29.942 9.633 20.171 1.00 94.00 77 LEU A O 1
ATOM 613 N N . TYR A 1 78 ? -28.782 10.994 21.546 1.00 94.25 78 TYR A N 1
ATOM 614 C CA . TYR A 1 78 ? -29.916 11.601 22.248 1.00 94.25 78 TYR A CA 1
ATOM 615 C C . TYR A 1 78 ? -29.779 13.136 22.324 1.00 94.25 78 TYR A C 1
ATOM 617 O O . TYR A 1 78 ? -29.735 13.711 23.423 1.00 94.25 78 TYR A O 1
ATOM 625 N N . PRO A 1 79 ? -29.659 13.840 21.181 1.00 93.69 79 PRO A N 1
ATOM 626 C CA . PRO A 1 79 ? -29.432 15.288 21.146 1.00 93.69 79 PRO A CA 1
ATOM 627 C C . PRO A 1 79 ? -30.522 16.100 21.860 1.00 93.69 79 PRO A C 1
ATOM 629 O O . PRO A 1 79 ? -30.256 17.183 22.379 1.00 93.69 79 PRO A O 1
ATOM 632 N N . GLU A 1 80 ? -31.744 15.579 21.932 1.00 91.88 80 GLU A N 1
ATOM 633 C CA . GLU A 1 80 ? -32.877 16.182 22.630 1.00 91.88 80 GLU A CA 1
ATOM 634 C C . GLU A 1 80 ? -32.669 16.299 24.146 1.00 91.88 80 GLU A C 1
ATOM 636 O O . GLU A 1 80 ? -33.245 17.185 24.779 1.00 91.88 80 GLU A O 1
ATOM 641 N N . THR A 1 81 ? -31.811 15.454 24.729 1.00 90.88 81 THR A N 1
ATOM 642 C CA . THR A 1 81 ? -31.536 15.456 26.173 1.00 90.88 81 THR A CA 1
ATOM 643 C C . THR A 1 81 ? -30.651 16.617 26.618 1.00 90.88 81 THR A C 1
ATOM 645 O O . THR A 1 81 ? -30.593 16.922 27.806 1.00 90.88 81 THR A O 1
ATOM 648 N N . LEU A 1 82 ? -29.996 17.320 25.686 1.00 88.56 82 LEU A N 1
ATOM 649 C CA . LEU A 1 82 ? -29.061 18.406 26.001 1.00 88.56 82 LEU A CA 1
ATOM 650 C C . LEU A 1 82 ? -29.732 19.642 26.613 1.00 88.56 82 LEU A C 1
ATOM 652 O O . LEU A 1 82 ? -29.051 20.469 27.215 1.00 88.56 82 LEU A O 1
ATOM 656 N N . ASN A 1 83 ? -31.056 19.748 26.496 1.00 90.69 83 ASN A N 1
ATOM 657 C CA . ASN A 1 83 ? -31.845 20.812 27.117 1.00 90.69 83 ASN A CA 1
ATOM 658 C C . ASN A 1 83 ? -32.201 20.523 28.588 1.00 90.69 83 ASN A C 1
ATOM 660 O O . ASN A 1 83 ? -32.674 21.422 29.279 1.00 90.69 83 ASN A O 1
ATOM 664 N N . ASP A 1 84 ? -31.980 19.293 29.067 1.00 92.00 84 ASP A N 1
ATOM 665 C CA . ASP A 1 84 ? -32.261 18.857 30.438 1.00 92.00 84 ASP A CA 1
ATOM 666 C C . ASP A 1 84 ? -31.115 17.981 30.973 1.00 92.00 84 ASP A C 1
ATOM 668 O O . ASP A 1 84 ? -31.166 16.746 30.977 1.00 92.00 84 ASP A O 1
ATOM 672 N N . LEU A 1 85 ? -30.049 18.658 31.409 1.00 89.00 85 LEU A N 1
ATOM 673 C CA . LEU A 1 85 ? -28.807 18.027 31.864 1.00 89.00 85 LEU A CA 1
ATOM 674 C C . LEU A 1 85 ? -28.943 17.276 33.197 1.00 89.00 85 LEU A C 1
ATOM 676 O O . LEU A 1 85 ? -28.163 16.361 33.452 1.00 89.00 85 LEU A O 1
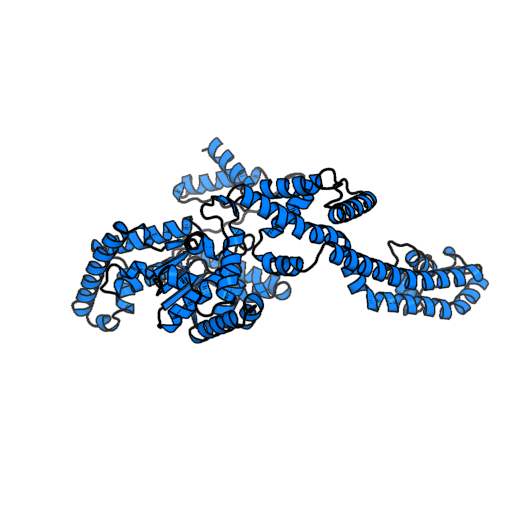ATOM 680 N N . GLU A 1 86 ? -29.908 17.656 34.036 1.00 88.44 86 GLU A N 1
ATOM 681 C CA . GLU A 1 86 ? -30.120 17.068 35.368 1.00 88.44 86 GLU A CA 1
ATOM 682 C C . GLU A 1 86 ? -31.191 15.964 35.357 1.00 88.44 86 GLU A C 1
ATOM 684 O O . GLU A 1 86 ? -31.183 15.092 36.226 1.00 88.44 86 GLU A O 1
ATOM 689 N N . GLY A 1 87 ? -32.092 15.959 34.369 1.00 92.81 87 GLY A N 1
ATOM 690 C CA . GLY A 1 87 ? -33.107 14.924 34.182 1.00 92.81 87 GLY A CA 1
ATOM 691 C C . GLY A 1 87 ? -32.776 13.978 33.030 1.00 92.81 87 GLY A C 1
ATOM 692 O O . GLY A 1 87 ? -32.080 12.973 33.207 1.00 92.81 87 GLY A O 1
ATOM 693 N N . ALA A 1 88 ? -33.307 14.272 31.842 1.00 90.25 88 ALA A N 1
ATOM 694 C CA . ALA A 1 88 ? -33.270 13.381 30.681 1.00 90.25 88 ALA A CA 1
ATOM 695 C C . ALA A 1 88 ? -31.848 12.932 30.295 1.00 90.25 88 ALA A C 1
ATOM 697 O O . ALA A 1 88 ? -31.635 11.755 29.990 1.00 90.25 88 ALA A O 1
ATOM 698 N N . TYR A 1 89 ? -30.861 13.832 30.365 1.00 94.06 89 TYR A N 1
ATOM 699 C CA . TYR A 1 89 ? -29.462 13.503 30.079 1.00 94.06 89 TYR A CA 1
ATOM 700 C C . TYR A 1 89 ? -28.910 12.456 31.052 1.00 94.06 89 TYR A C 1
ATOM 702 O O . TYR A 1 89 ? -28.304 11.472 30.630 1.00 94.06 89 TYR A O 1
ATOM 710 N N . LYS A 1 90 ? -29.158 12.623 32.358 1.00 93.25 90 LYS A N 1
ATOM 711 C CA . LYS A 1 90 ? -28.692 11.691 33.397 1.00 93.25 90 LYS A CA 1
ATOM 712 C C . LYS A 1 90 ? -29.327 10.314 33.267 1.00 93.25 90 LYS A C 1
ATOM 714 O O . LYS A 1 90 ? -28.654 9.309 33.495 1.00 93.25 90 LYS A O 1
ATOM 719 N N . VAL A 1 91 ? -30.591 10.256 32.850 1.00 94.31 91 VAL A N 1
ATOM 720 C CA . VAL A 1 91 ? -31.277 8.990 32.559 1.00 94.31 91 VAL A CA 1
ATOM 721 C C . VAL A 1 91 ? -30.580 8.245 31.418 1.00 94.31 91 VAL A C 1
ATOM 723 O O . VAL A 1 91 ? -30.276 7.059 31.565 1.00 94.31 91 VAL A O 1
ATOM 726 N N . GLN A 1 92 ? -30.271 8.927 30.309 1.00 94.38 92 GLN A N 1
ATOM 727 C CA . GLN A 1 92 ? -29.564 8.291 29.192 1.00 94.38 92 GLN A CA 1
ATOM 728 C C . GLN A 1 92 ? -28.116 7.941 29.535 1.00 94.38 92 GLN A C 1
ATOM 730 O O . GLN A 1 92 ? -27.646 6.867 29.161 1.00 94.38 92 GLN A O 1
ATOM 735 N N . GLU A 1 93 ? -27.428 8.789 30.303 1.00 94.88 93 GLU A N 1
ATOM 736 C CA . GLU A 1 93 ? -26.092 8.493 30.818 1.00 94.88 93 GLU A CA 1
ATOM 737 C C . GLU A 1 93 ? -26.102 7.177 31.611 1.00 94.88 93 GLU A C 1
ATOM 739 O O . GLU A 1 93 ? -25.335 6.265 31.302 1.00 94.88 93 GLU A O 1
ATOM 744 N N . GLN A 1 94 ? -27.016 7.025 32.573 1.00 94.94 94 GLN A N 1
ATOM 745 C CA . GLN A 1 94 ? -27.109 5.815 33.392 1.00 94.94 94 GLN A CA 1
ATOM 746 C C . GLN A 1 94 ? -27.501 4.573 32.574 1.00 94.94 94 GLN A C 1
ATOM 748 O O . GLN A 1 94 ? -26.975 3.478 32.807 1.00 94.94 94 GLN A O 1
ATOM 753 N N . SER A 1 95 ? -28.395 4.736 31.594 1.00 95.31 95 SER A N 1
ATOM 754 C CA . SER A 1 95 ? -28.784 3.672 30.663 1.00 95.31 95 SER A CA 1
ATOM 755 C C . SER A 1 95 ? -27.579 3.157 29.868 1.00 95.31 95 SER A C 1
ATOM 757 O O . SER A 1 95 ? -27.285 1.958 29.879 1.00 95.31 95 SER A O 1
ATOM 759 N N . LEU A 1 96 ? -26.807 4.060 29.254 1.00 96.31 96 LEU A N 1
ATOM 760 C CA . LEU A 1 96 ? -25.624 3.696 28.472 1.00 96.31 96 LEU A CA 1
ATOM 761 C C . LEU A 1 96 ? -24.516 3.084 29.332 1.00 96.31 96 LEU A C 1
ATOM 763 O O . LEU A 1 96 ? -23.869 2.143 28.880 1.00 96.31 96 LEU A O 1
ATOM 767 N N . ARG A 1 97 ? -24.324 3.540 30.577 1.00 96.75 97 ARG A N 1
ATOM 768 C CA . ARG A 1 97 ? -23.384 2.904 31.522 1.00 96.75 97 ARG A CA 1
ATOM 769 C C . ARG A 1 97 ? -23.783 1.461 31.838 1.00 96.75 97 ARG A C 1
ATOM 771 O O . ARG A 1 97 ? -22.942 0.567 31.798 1.00 96.75 97 ARG A O 1
ATOM 778 N N . THR A 1 98 ? -25.076 1.218 32.056 1.00 96.69 98 THR A N 1
ATOM 779 C CA . THR A 1 98 ? -25.614 -0.133 32.293 1.00 96.69 98 THR A CA 1
ATOM 780 C C . THR A 1 98 ? -25.425 -1.032 31.066 1.00 96.69 98 THR A C 1
ATOM 782 O O . THR A 1 98 ? -25.032 -2.195 31.188 1.00 96.69 98 THR A O 1
ATOM 785 N N . ARG A 1 99 ? -25.659 -0.503 29.857 1.00 97.00 99 ARG A N 1
ATOM 786 C CA . ARG A 1 99 ? -25.376 -1.226 28.606 1.00 97.00 99 ARG A CA 1
ATOM 787 C C . ARG A 1 99 ? -23.882 -1.505 28.443 1.00 97.00 99 ARG A C 1
ATOM 789 O O . ARG A 1 99 ? -23.527 -2.629 28.099 1.00 97.00 99 ARG A O 1
ATOM 796 N N . ALA A 1 100 ? -23.016 -0.538 28.746 1.00 97.56 100 ALA A N 1
ATOM 797 C CA . ALA A 1 100 ? -21.565 -0.696 28.671 1.00 97.56 100 ALA A CA 1
ATOM 798 C C . ALA A 1 100 ? -21.066 -1.819 29.586 1.00 97.56 100 ALA A C 1
ATOM 800 O O . ALA A 1 100 ? -20.284 -2.652 29.137 1.00 97.56 100 ALA A O 1
ATOM 801 N N . GLU A 1 101 ? -21.582 -1.913 30.816 1.00 97.56 101 GLU A N 1
ATOM 802 C CA . GLU A 1 101 ? -21.259 -3.008 31.736 1.00 97.56 101 GLU A CA 1
ATOM 803 C C . GLU A 1 101 ? -21.653 -4.378 31.156 1.00 97.56 101 GLU A C 1
ATOM 805 O O . GLU A 1 101 ? -20.863 -5.327 31.188 1.00 97.56 101 GLU A O 1
ATOM 810 N N . ARG A 1 102 ? -22.863 -4.494 30.590 1.00 97.88 102 ARG A N 1
ATOM 811 C CA . ARG A 1 102 ? -23.348 -5.743 29.980 1.00 97.88 102 ARG A CA 1
ATOM 812 C C . ARG A 1 102 ? -22.519 -6.138 28.758 1.00 97.88 102 ARG A C 1
ATOM 814 O O . ARG A 1 102 ? -22.130 -7.298 28.649 1.00 97.88 102 ARG A O 1
ATOM 821 N N . VAL A 1 103 ? -22.232 -5.188 27.866 1.00 97.75 103 VAL A N 1
ATOM 822 C CA . VAL A 1 103 ? -21.407 -5.411 26.666 1.00 97.75 103 VAL A CA 1
ATOM 823 C C . VAL A 1 103 ? -19.983 -5.802 27.061 1.00 97.75 103 VAL A C 1
ATOM 825 O O . VAL A 1 103 ? -19.461 -6.779 26.535 1.00 97.75 103 VAL A O 1
ATOM 828 N N . PHE A 1 104 ? -19.371 -5.106 28.025 1.00 97.81 104 PHE A N 1
ATOM 829 C CA . PHE A 1 104 ? -18.034 -5.425 28.531 1.00 97.81 104 PHE A CA 1
ATOM 830 C C . PHE A 1 104 ? -17.949 -6.869 29.033 1.00 97.81 104 PHE A C 1
ATOM 832 O O . PHE A 1 104 ? -17.097 -7.633 28.577 1.00 97.81 104 PHE A O 1
ATOM 839 N N . LYS A 1 105 ? -18.877 -7.275 29.912 1.00 97.25 105 LYS A N 1
ATOM 840 C CA . LYS A 1 105 ? -18.938 -8.650 30.431 1.00 97.25 105 LYS A CA 1
ATOM 841 C C . LYS A 1 105 ? -19.129 -9.673 29.311 1.00 97.25 105 LYS A C 1
ATOM 843 O O . LYS A 1 105 ? -18.473 -10.712 29.333 1.00 97.25 105 LYS A O 1
ATOM 848 N N . GLN A 1 106 ? -19.979 -9.377 28.326 1.00 96.88 106 GLN A N 1
ATOM 849 C CA . GLN A 1 106 ? -20.231 -10.309 27.230 1.00 96.88 106 GLN A CA 1
ATOM 850 C C . GLN A 1 106 ? -19.025 -10.465 26.299 1.00 96.88 106 GLN A C 1
ATOM 852 O O . GLN A 1 106 ? -18.727 -11.583 25.888 1.00 96.88 106 GLN A O 1
ATOM 857 N N . ILE A 1 107 ? -18.297 -9.383 26.004 1.00 97.00 107 ILE A N 1
ATOM 858 C CA . ILE A 1 107 ? -17.064 -9.462 25.208 1.00 97.00 107 ILE A CA 1
ATOM 859 C C . ILE A 1 107 ? -16.004 -10.293 25.938 1.00 97.00 107 ILE A C 1
ATOM 861 O O . ILE A 1 107 ? -15.299 -11.066 25.299 1.00 97.00 107 ILE A O 1
ATOM 865 N N . LEU A 1 108 ? -15.881 -10.169 27.263 1.00 95.56 108 LEU A N 1
ATOM 866 C CA . LEU A 1 108 ? -14.939 -10.994 28.027 1.00 95.56 108 LEU A CA 1
ATOM 867 C C . LEU A 1 108 ? -15.321 -12.481 28.022 1.00 95.56 108 LEU A C 1
ATOM 869 O O . LEU A 1 108 ? -14.432 -13.327 27.957 1.00 95.56 108 LEU A O 1
ATOM 873 N N . HIS A 1 109 ? -16.618 -12.798 28.070 1.00 95.88 109 HIS A N 1
ATOM 874 C CA . HIS A 1 109 ? -17.108 -14.176 27.995 1.00 95.88 109 HIS A CA 1
ATOM 875 C C . HIS A 1 109 ? -16.908 -14.789 26.597 1.00 95.88 109 HIS A C 1
ATOM 877 O O . HIS A 1 109 ? -16.425 -15.912 26.482 1.00 95.88 109 HIS A O 1
ATOM 883 N N . ASP A 1 110 ? -17.217 -14.034 25.537 1.00 92.06 110 ASP A N 1
ATOM 884 C CA . ASP A 1 110 ? -17.158 -14.482 24.139 1.00 92.06 110 ASP A CA 1
ATOM 885 C C . ASP A 1 110 ? -16.060 -13.747 23.346 1.00 92.06 110 ASP A C 1
ATOM 887 O O . ASP A 1 110 ? -16.291 -13.227 22.250 1.00 92.06 110 ASP A O 1
ATOM 891 N N . TYR A 1 111 ? -14.844 -13.682 23.892 1.00 92.88 111 TYR A N 1
ATOM 892 C CA . TYR A 1 111 ? -13.757 -12.874 23.317 1.00 92.88 111 TYR A CA 1
ATOM 893 C C . TYR A 1 111 ? -13.360 -13.294 21.893 1.00 92.88 111 TYR A C 1
ATOM 895 O O . TYR A 1 111 ? -12.896 -12.470 21.103 1.00 92.88 111 TYR A O 1
ATOM 903 N N . SER A 1 112 ? -13.561 -14.565 21.534 1.00 89.12 112 SER A N 1
ATOM 904 C CA . SER A 1 112 ? -13.331 -15.083 20.178 1.00 89.12 112 SER A CA 1
ATOM 905 C C . SER A 1 112 ? -14.260 -14.465 19.128 1.00 89.12 112 SER A C 1
ATOM 907 O O . SER A 1 112 ? -13.873 -14.357 17.965 1.00 89.12 112 SER A O 1
ATOM 909 N N . ASP A 1 113 ? -15.453 -14.018 19.528 1.00 90.06 113 ASP A N 1
ATOM 910 C CA . ASP A 1 113 ? -16.416 -13.352 18.648 1.00 90.06 113 ASP A CA 1
ATOM 911 C C . ASP A 1 113 ? -16.198 -11.830 18.572 1.00 90.06 113 ASP A C 1
ATOM 913 O O . ASP A 1 113 ? -16.871 -11.145 17.801 1.00 90.06 113 ASP A O 1
ATOM 917 N N . PHE A 1 114 ? -15.249 -11.278 19.338 1.00 94.31 114 PHE A N 1
ATOM 918 C CA . PHE A 1 114 ? -14.887 -9.864 19.266 1.00 94.31 114 PHE A CA 1
ATOM 919 C C . PHE A 1 114 ? -14.069 -9.590 17.997 1.00 94.31 114 PHE A C 1
ATOM 921 O O . PHE A 1 114 ? -12.833 -9.658 17.992 1.00 94.31 114 PHE A O 1
ATOM 928 N N . ALA A 1 115 ? -14.785 -9.291 16.910 1.00 93.69 115 ALA A N 1
ATOM 929 C CA . ALA A 1 115 ? -14.273 -9.171 15.546 1.00 93.69 115 ALA A CA 1
ATOM 930 C C . ALA A 1 115 ? -13.503 -7.863 15.274 1.00 93.69 115 ALA A C 1
ATOM 932 O O . ALA A 1 115 ? -13.728 -7.174 14.284 1.00 93.69 115 ALA A O 1
ATOM 933 N N . VAL A 1 116 ? -12.545 -7.553 16.148 1.00 96.19 116 VAL A N 1
ATOM 934 C CA . VAL A 1 116 ? -11.481 -6.573 15.913 1.00 96.19 116 VAL A CA 1
ATOM 935 C C . VAL A 1 116 ? -10.232 -7.356 15.516 1.00 96.19 116 VAL A C 1
ATOM 937 O O . VAL A 1 116 ? -9.677 -8.089 16.339 1.00 96.19 116 VAL A O 1
ATOM 940 N N . MET A 1 117 ? -9.805 -7.272 14.258 1.00 94.94 117 MET A N 1
ATOM 941 C CA . MET A 1 117 ? -8.697 -8.086 13.737 1.00 94.94 117 MET A CA 1
ATOM 942 C C . MET A 1 117 ? -7.930 -7.396 12.607 1.00 94.94 117 MET A C 1
ATOM 944 O O . MET A 1 117 ? -8.303 -6.315 12.147 1.00 94.94 117 MET A O 1
ATOM 948 N N . THR A 1 118 ? -6.823 -7.999 12.168 1.00 93.50 118 THR A N 1
ATOM 949 C CA . THR A 1 118 ? -6.150 -7.531 10.953 1.00 93.50 118 THR A CA 1
ATOM 950 C C . THR A 1 118 ? -6.918 -7.973 9.717 1.00 93.50 118 THR A C 1
ATOM 952 O O . THR A 1 118 ? -7.621 -8.985 9.757 1.00 93.50 118 THR A O 1
ATOM 955 N N . ILE A 1 119 ? -6.745 -7.255 8.610 1.00 90.12 119 ILE A N 1
ATOM 956 C CA . ILE A 1 119 ? -7.337 -7.647 7.328 1.00 90.12 119 ILE A CA 1
ATOM 957 C C . ILE A 1 119 ? -6.896 -9.049 6.894 1.00 90.12 119 ILE A C 1
ATOM 959 O O . ILE A 1 119 ? -7.734 -9.862 6.519 1.00 90.12 119 ILE A O 1
ATOM 963 N N . ASP A 1 120 ? -5.621 -9.385 7.091 1.00 85.88 120 ASP A N 1
ATOM 964 C CA . ASP A 1 120 ? -5.095 -10.722 6.799 1.00 85.88 120 ASP A CA 1
ATOM 965 C C . ASP A 1 120 ? -5.735 -11.801 7.681 1.00 85.88 120 ASP A C 1
ATOM 967 O O . ASP A 1 120 ? -6.049 -12.886 7.205 1.00 85.88 120 ASP A O 1
ATOM 971 N N . SER A 1 121 ? -5.985 -11.502 8.963 1.00 88.19 121 SER A N 1
ATOM 972 C CA . SER A 1 121 ? -6.657 -12.442 9.873 1.00 88.19 121 SER A CA 1
ATOM 973 C C . SER A 1 121 ? -8.108 -12.672 9.453 1.00 88.19 121 SER A C 1
ATOM 975 O O . SER A 1 121 ? -8.621 -13.783 9.577 1.00 88.19 121 SER A O 1
ATOM 977 N N . PHE A 1 122 ? -8.772 -11.628 8.951 1.00 89.25 122 PHE A N 1
ATOM 978 C CA . PHE A 1 122 ? -10.118 -11.739 8.403 1.00 89.25 122 PHE A CA 1
ATOM 979 C C . PHE A 1 122 ? -10.125 -12.610 7.141 1.00 89.25 122 PHE A C 1
ATOM 981 O O . PHE A 1 122 ? -10.881 -13.575 7.067 1.00 89.25 122 PHE A O 1
ATOM 988 N N . VAL A 1 123 ? -9.227 -12.330 6.199 1.00 86.38 123 VAL A N 1
ATOM 989 C CA . VAL A 1 123 ? -9.047 -13.099 4.961 1.00 86.38 123 VAL A CA 1
ATOM 990 C C . VAL A 1 123 ? -8.721 -14.565 5.255 1.00 86.38 123 VAL A C 1
ATOM 992 O O . VAL A 1 123 ? -9.370 -15.454 4.711 1.00 86.38 123 VAL A O 1
ATOM 995 N N . GLN A 1 124 ? -7.804 -14.840 6.185 1.00 83.44 124 GLN A N 1
ATOM 996 C CA . GLN A 1 124 ? -7.481 -16.198 6.628 1.00 83.44 124 GLN A CA 1
ATOM 997 C C . GLN A 1 124 ? -8.700 -16.906 7.235 1.00 83.44 124 GLN A C 1
ATOM 999 O O . GLN A 1 124 ? -8.908 -18.095 6.991 1.00 83.44 124 GLN A O 1
ATOM 1004 N N . ARG A 1 125 ? -9.521 -16.193 8.018 1.00 84.38 125 ARG A N 1
ATOM 1005 C CA . ARG A 1 125 ? -10.756 -16.739 8.597 1.00 84.38 125 ARG A CA 1
ATOM 1006 C C . ARG A 1 125 ? -11.777 -17.100 7.518 1.00 84.38 125 ARG A C 1
ATOM 1008 O O . ARG A 1 125 ? -12.428 -18.131 7.655 1.00 84.38 125 ARG A O 1
ATOM 1015 N N . VAL A 1 126 ? -11.904 -16.281 6.470 1.00 84.38 126 VAL A N 1
ATOM 1016 C CA . VAL A 1 126 ? -12.734 -16.592 5.295 1.00 84.38 126 VAL A CA 1
ATOM 1017 C C . VAL A 1 126 ? -12.188 -17.850 4.623 1.00 84.38 126 VAL A C 1
ATOM 1019 O O . VAL A 1 126 ? -12.880 -18.856 4.555 1.00 84.38 126 VAL A O 1
ATOM 1022 N N . VAL A 1 127 ? -10.915 -17.838 4.237 1.00 82.56 127 VAL A N 1
ATOM 1023 C CA . VAL A 1 127 ? -10.211 -18.960 3.597 1.00 82.56 127 VAL A CA 1
ATOM 1024 C C . VAL A 1 127 ? -10.398 -20.277 4.348 1.00 82.56 127 VAL A C 1
ATOM 1026 O O . VAL A 1 127 ? -10.780 -21.272 3.745 1.00 82.56 127 VAL A O 1
ATOM 1029 N N . SER A 1 128 ? -10.205 -20.274 5.667 1.00 79.31 128 SER A N 1
ATOM 1030 C CA . SER A 1 128 ? -10.310 -21.483 6.497 1.00 79.31 128 SER A CA 1
ATOM 1031 C C . SER A 1 128 ? -11.740 -22.034 6.597 1.00 79.31 128 SER A C 1
ATOM 1033 O O . SER A 1 128 ? -11.924 -23.196 6.947 1.00 79.31 128 SER A O 1
ATOM 1035 N N . ALA A 1 129 ? -12.761 -21.213 6.329 1.00 79.12 129 ALA A N 1
ATOM 1036 C CA . ALA A 1 129 ? -14.162 -21.637 6.309 1.00 79.12 129 ALA A CA 1
ATOM 1037 C C . ALA A 1 129 ? -14.604 -22.211 4.943 1.00 79.12 129 ALA A C 1
ATOM 1039 O O . ALA A 1 129 ? -15.644 -22.878 4.876 1.00 79.12 129 ALA A O 1
ATOM 1040 N N . PHE A 1 130 ? -13.809 -21.975 3.889 1.00 76.75 130 PHE A N 1
ATOM 1041 C CA . PHE A 1 130 ? -14.088 -22.337 2.487 1.00 76.75 130 PHE A CA 1
ATOM 1042 C C . PHE A 1 130 ? -12.956 -23.118 1.836 1.00 76.75 130 PHE A C 1
ATOM 1044 O O . PHE A 1 130 ? -12.707 -22.997 0.639 1.00 76.75 130 PHE A O 1
ATOM 1051 N N . THR A 1 131 ? -12.225 -23.886 2.635 1.00 78.00 131 THR A N 1
ATOM 1052 C CA . THR A 1 131 ? -11.048 -24.621 2.183 1.00 78.00 131 THR A CA 1
ATOM 1053 C C . THR A 1 131 ? -11.363 -25.506 0.973 1.00 78.00 131 THR A C 1
ATOM 1055 O O . THR A 1 131 ? -10.643 -25.443 -0.021 1.00 78.00 131 THR A O 1
ATOM 1058 N N . ASP A 1 132 ? -12.484 -26.234 1.004 1.00 76.62 132 ASP A N 1
ATOM 1059 C CA . ASP A 1 132 ? -12.906 -27.123 -0.085 1.00 76.62 132 ASP A CA 1
ATOM 1060 C C . ASP A 1 132 ? -13.290 -26.338 -1.351 1.00 76.62 132 ASP A C 1
ATOM 1062 O O . ASP A 1 132 ? -12.845 -26.663 -2.452 1.00 76.62 132 ASP A O 1
ATOM 1066 N N . GLU A 1 133 ? -14.077 -25.270 -1.208 1.00 76.25 133 GLU A N 1
ATOM 1067 C CA . GLU A 1 133 ? -14.570 -24.470 -2.334 1.00 76.25 133 GLU A CA 1
ATOM 1068 C C . GLU A 1 133 ? -13.469 -23.630 -2.999 1.00 76.25 133 GLU A C 1
ATOM 1070 O O . GLU A 1 133 ? -13.515 -23.363 -4.198 1.00 76.25 133 GLU A O 1
ATOM 1075 N N . LEU A 1 134 ? -12.444 -23.251 -2.236 1.00 75.88 134 LEU A N 1
ATOM 1076 C CA . LEU A 1 134 ? -11.264 -22.534 -2.723 1.00 75.88 134 LEU A CA 1
ATOM 1077 C C . LEU A 1 134 ? -10.186 -23.480 -3.290 1.00 75.88 134 LEU A C 1
ATOM 1079 O O . LEU A 1 134 ? -9.109 -23.017 -3.700 1.00 75.88 134 LEU A O 1
ATOM 1083 N N . GLY A 1 135 ? -10.450 -24.794 -3.304 1.00 74.56 135 GLY A N 1
ATOM 1084 C CA . GLY A 1 135 ? -9.517 -25.824 -3.759 1.00 74.56 135 GLY A CA 1
ATOM 1085 C C . GLY A 1 135 ? -8.232 -25.865 -2.931 1.00 74.56 135 GLY A C 1
ATOM 1086 O O . GLY A 1 135 ? -7.149 -26.047 -3.486 1.00 74.56 135 GLY A O 1
ATOM 1087 N N . MET A 1 136 ? -8.333 -25.603 -1.628 1.00 76.69 136 MET A N 1
ATOM 1088 C CA . MET A 1 136 ? -7.216 -25.650 -0.689 1.00 76.69 136 MET A CA 1
ATOM 1089 C C . MET A 1 136 ? -7.168 -27.003 0.038 1.00 76.69 136 MET A C 1
ATOM 1091 O O . MET A 1 136 ? -8.190 -27.676 0.169 1.00 76.69 136 MET A O 1
ATOM 1095 N N . PRO A 1 137 ? -5.989 -27.432 0.521 1.00 73.44 137 PRO A N 1
ATOM 1096 C CA . PRO A 1 137 ? -5.875 -28.649 1.323 1.00 73.44 137 PRO A CA 1
ATOM 1097 C C . PRO A 1 137 ? -6.697 -28.534 2.612 1.00 73.44 137 PRO A C 1
ATOM 1099 O O . PRO A 1 137 ? -6.636 -27.503 3.263 1.00 73.44 137 PRO A O 1
ATOM 1102 N N . PHE A 1 138 ? -7.405 -29.587 3.039 1.00 70.00 138 PHE A N 1
ATOM 1103 C CA . PHE A 1 138 ? -8.269 -29.547 4.238 1.00 70.00 138 PHE A CA 1
ATOM 1104 C C . PHE A 1 138 ? -7.526 -29.133 5.526 1.00 70.00 138 PHE A C 1
ATOM 1106 O O . PHE A 1 138 ? -8.091 -28.495 6.411 1.00 70.00 138 PHE A O 1
ATOM 1113 N N . SER A 1 139 ? -6.242 -29.487 5.616 1.00 77.69 139 SER A N 1
ATOM 1114 C CA . SER A 1 139 ? -5.310 -29.032 6.646 1.00 77.69 139 SER A CA 1
ATOM 1115 C C . SER A 1 139 ? -4.119 -28.397 5.950 1.00 77.69 139 SER A C 1
ATOM 1117 O O . SER A 1 139 ? -3.448 -29.078 5.176 1.00 77.69 139 SER A O 1
ATOM 1119 N N . PHE A 1 140 ? -3.843 -27.127 6.239 1.00 80.75 140 PHE A N 1
ATOM 1120 C CA . PHE A 1 140 ? -2.680 -26.433 5.702 1.00 80.75 140 PHE A CA 1
ATOM 1121 C C . PHE A 1 140 ? -2.000 -25.541 6.739 1.00 80.75 140 PHE A C 1
ATOM 1123 O O . PHE A 1 140 ? -2.648 -24.982 7.626 1.00 80.75 140 PHE A O 1
ATOM 1130 N N . GLU A 1 141 ? -0.688 -25.381 6.596 1.00 81.94 141 GLU A N 1
ATOM 1131 C CA . GLU A 1 141 ? 0.077 -24.346 7.287 1.00 81.94 141 GLU A CA 1
ATOM 1132 C C . GLU A 1 141 ? 0.173 -23.096 6.403 1.00 81.94 141 GLU A C 1
ATOM 1134 O O . GLU A 1 141 ? 0.383 -23.181 5.191 1.00 81.94 141 GLU A O 1
ATOM 1139 N N . VAL A 1 142 ? -0.008 -21.917 7.004 1.00 82.12 142 VAL A N 1
ATOM 1140 C CA . VAL A 1 142 ? 0.131 -20.644 6.284 1.00 82.12 142 VAL A CA 1
ATOM 1141 C C . VAL A 1 142 ? 1.604 -20.289 6.192 1.00 82.12 142 VAL A C 1
ATOM 1143 O O . VAL A 1 142 ? 2.244 -20.052 7.217 1.00 82.12 142 VAL A O 1
ATOM 1146 N N . GLU A 1 143 ? 2.110 -20.199 4.967 1.00 83.00 143 GLU A N 1
ATOM 1147 C CA . GLU A 1 143 ? 3.466 -19.749 4.690 1.00 83.00 143 GLU A CA 1
ATOM 1148 C C . GLU A 1 143 ? 3.486 -18.236 4.438 1.00 83.00 143 GLU A C 1
ATOM 1150 O O . GLU A 1 143 ? 2.679 -17.700 3.670 1.00 83.00 143 GLU A O 1
ATOM 1155 N N . MET A 1 144 ? 4.406 -17.545 5.111 1.00 75.31 144 MET A N 1
ATOM 1156 C CA . MET A 1 144 ? 4.628 -16.103 4.953 1.00 75.31 144 MET A CA 1
ATOM 1157 C C . MET A 1 144 ? 5.997 -15.801 4.341 1.00 75.31 144 MET A C 1
ATOM 1159 O O . MET A 1 144 ? 6.182 -14.720 3.781 1.00 75.31 144 MET A O 1
ATOM 1163 N N . GLU A 1 145 ? 6.962 -16.713 4.481 1.00 79.75 145 GLU A N 1
ATOM 1164 C CA . GLU A 1 145 ? 8.311 -16.552 3.958 1.00 79.75 145 GLU A CA 1
ATOM 1165 C C . GLU A 1 145 ? 8.484 -17.434 2.727 1.00 79.75 145 GLU A C 1
ATOM 1167 O O . GLU A 1 145 ? 8.431 -18.656 2.785 1.00 79.75 145 GLU A O 1
ATOM 1172 N N . ALA A 1 146 ? 8.702 -16.797 1.583 1.00 77.75 146 ALA A N 1
ATOM 1173 C CA . ALA A 1 146 ? 8.781 -17.501 0.311 1.00 77.75 146 ALA A CA 1
ATOM 1174 C C . ALA A 1 146 ? 10.152 -17.412 -0.359 1.00 77.75 146 ALA A C 1
ATOM 1176 O O . ALA A 1 146 ? 10.340 -18.005 -1.412 1.00 77.75 146 ALA A O 1
ATOM 1177 N N . GLY A 1 147 ? 11.108 -16.677 0.218 1.00 81.94 147 GLY A N 1
ATOM 1178 C CA . GLY A 1 147 ? 12.426 -16.481 -0.393 1.00 81.94 147 GLY A CA 1
ATOM 1179 C C . GLY A 1 147 ? 13.165 -17.801 -0.622 1.00 81.94 147 GLY A C 1
ATOM 1180 O O . GLY A 1 147 ? 13.575 -18.084 -1.744 1.00 81.94 147 GLY A O 1
ATOM 1181 N N . GLU A 1 148 ? 13.276 -18.630 0.420 1.00 84.25 148 GLU A N 1
ATOM 1182 C CA . GLU A 1 148 ? 13.918 -19.949 0.321 1.00 84.25 148 GLU A CA 1
ATOM 1183 C C . GLU A 1 148 ? 13.126 -20.903 -0.584 1.00 84.25 148 GLU A C 1
ATOM 1185 O O . GLU A 1 148 ? 13.711 -21.583 -1.419 1.00 84.25 148 GLU A O 1
ATOM 1190 N N . LEU A 1 149 ? 11.793 -20.898 -0.490 1.00 85.62 149 LEU A N 1
ATOM 1191 C CA . LEU A 1 149 ? 10.929 -21.743 -1.321 1.00 85.62 149 LEU A CA 1
ATOM 1192 C C . LEU A 1 149 ? 10.996 -21.383 -2.810 1.00 85.62 149 LEU A C 1
ATOM 1194 O O . LEU A 1 149 ? 10.994 -22.269 -3.656 1.00 85.62 149 LEU A O 1
ATOM 1198 N N . LEU A 1 150 ? 11.080 -20.095 -3.150 1.00 88.88 150 LEU A N 1
ATOM 1199 C CA . LEU A 1 150 ? 11.269 -19.647 -4.530 1.00 88.88 150 LEU A CA 1
ATOM 1200 C C . LEU A 1 150 ? 12.638 -20.058 -5.065 1.00 88.88 150 LEU A C 1
ATOM 1202 O O . LEU A 1 150 ? 12.730 -20.480 -6.214 1.00 88.88 150 LEU A O 1
ATOM 1206 N N . LEU A 1 151 ? 13.689 -19.964 -4.245 1.00 89.94 151 LEU A N 1
ATOM 1207 C CA . LEU A 1 151 ? 15.015 -20.441 -4.630 1.00 89.94 151 LEU A CA 1
ATOM 1208 C C . LEU A 1 151 ? 14.989 -21.947 -4.910 1.00 89.94 151 LEU A C 1
ATOM 1210 O O . LEU A 1 151 ? 15.422 -22.369 -5.976 1.00 89.94 151 LEU A O 1
ATOM 1214 N N . MET A 1 152 ? 14.380 -22.734 -4.022 1.00 87.50 152 MET A N 1
ATOM 1215 C CA . MET A 1 152 ? 14.197 -24.173 -4.220 1.00 87.50 152 MET A CA 1
ATOM 1216 C C . MET A 1 152 ? 13.331 -24.499 -5.447 1.00 87.50 152 MET A C 1
ATOM 1218 O O . MET A 1 152 ? 13.589 -25.484 -6.136 1.00 87.50 152 MET A O 1
ATOM 1222 N N . ALA A 1 153 ? 12.297 -23.704 -5.744 1.00 89.31 153 ALA A N 1
ATOM 1223 C CA . ALA A 1 153 ? 11.478 -23.847 -6.953 1.00 89.31 153 ALA A CA 1
ATOM 1224 C C . ALA A 1 153 ? 12.291 -23.631 -8.224 1.00 89.31 153 ALA A C 1
ATOM 1226 O O . ALA A 1 153 ? 12.200 -24.428 -9.155 1.00 89.31 153 ALA A O 1
ATOM 1227 N N . VAL A 1 154 ? 13.135 -22.604 -8.236 1.00 88.75 154 VAL A N 1
ATOM 1228 C CA . VAL A 1 154 ? 14.054 -22.358 -9.345 1.00 88.75 154 VAL A CA 1
ATOM 1229 C C . VAL A 1 154 ? 15.078 -23.484 -9.467 1.00 88.75 154 VAL A C 1
ATOM 1231 O O . VAL A 1 154 ? 15.274 -23.988 -10.566 1.00 88.75 154 VAL A O 1
ATOM 1234 N N . GLU A 1 155 ? 15.704 -23.913 -8.370 1.00 88.12 155 GLU A N 1
ATOM 1235 C CA . GLU A 1 155 ? 16.687 -25.004 -8.383 1.00 88.12 155 GLU A CA 1
ATOM 1236 C C . GLU A 1 155 ? 16.085 -26.301 -8.929 1.00 88.12 155 GLU A C 1
ATOM 1238 O O . GLU A 1 155 ? 16.644 -26.876 -9.862 1.00 88.12 155 GLU A O 1
ATOM 1243 N N . ARG A 1 156 ? 14.904 -26.714 -8.449 1.00 86.75 156 ARG A N 1
ATOM 1244 C CA . ARG A 1 156 ? 14.204 -27.888 -8.993 1.00 86.75 156 ARG A CA 1
ATOM 1245 C C . ARG A 1 156 ? 13.871 -27.715 -10.466 1.00 86.75 156 ARG A C 1
ATOM 1247 O O . ARG A 1 156 ? 14.106 -28.626 -11.249 1.00 86.75 156 ARG A O 1
ATOM 1254 N N . LEU A 1 157 ? 13.349 -26.561 -10.869 1.00 84.44 157 LEU A N 1
ATOM 1255 C CA . LEU A 1 157 ? 13.046 -26.290 -12.273 1.00 84.44 157 LEU A CA 1
ATOM 1256 C C . LEU A 1 157 ? 14.302 -26.419 -13.151 1.00 84.44 157 LEU A C 1
ATOM 1258 O O . LEU A 1 157 ? 14.233 -26.994 -14.235 1.00 84.44 157 LEU A O 1
ATOM 1262 N N . LEU A 1 158 ? 15.460 -25.968 -12.661 1.00 81.38 158 LEU A N 1
ATOM 1263 C CA . LEU A 1 158 ? 16.747 -26.145 -13.336 1.00 81.38 158 LEU A CA 1
ATOM 1264 C C . LEU A 1 158 ? 17.219 -27.611 -13.343 1.00 81.38 158 LEU A C 1
ATOM 1266 O O . LEU A 1 158 ? 17.824 -28.035 -14.323 1.00 81.38 158 LEU A O 1
ATOM 1270 N N . GLU A 1 159 ? 16.923 -28.416 -12.321 1.00 82.38 159 GLU A N 1
ATOM 1271 C CA . GLU A 1 159 ? 17.236 -29.858 -12.313 1.00 82.38 159 GLU A CA 1
ATOM 1272 C C . GLU A 1 159 ? 16.473 -30.648 -13.385 1.00 82.38 159 GLU A C 1
ATOM 1274 O O . GLU A 1 159 ? 16.981 -31.651 -13.881 1.00 82.38 159 GLU A O 1
ATOM 1279 N N . HIS A 1 160 ? 15.277 -30.195 -13.771 1.00 76.06 160 HIS A N 1
ATOM 1280 C CA . HIS A 1 160 ? 14.473 -30.839 -14.819 1.00 76.06 160 HIS A CA 1
ATOM 1281 C C . HIS A 1 160 ? 14.966 -30.490 -16.236 1.00 76.06 160 HIS A C 1
ATOM 1283 O O . HIS A 1 160 ? 14.432 -30.988 -17.229 1.00 76.06 160 HIS A O 1
ATOM 1289 N N . THR A 1 161 ? 15.991 -29.642 -16.356 1.00 70.12 161 THR A N 1
ATOM 1290 C CA . THR A 1 161 ? 16.582 -29.292 -17.650 1.00 70.12 161 THR A CA 1
ATOM 1291 C C . THR A 1 161 ? 17.413 -30.444 -18.199 1.00 70.12 161 THR A C 1
ATOM 1293 O O . THR A 1 161 ? 18.203 -31.061 -17.489 1.00 70.12 161 THR A O 1
ATOM 1296 N N . GLY A 1 162 ? 17.222 -30.758 -19.480 1.00 63.38 162 GLY A N 1
ATOM 1297 C CA . GLY A 1 162 ? 17.848 -31.917 -20.121 1.00 63.38 162 GLY A CA 1
ATOM 1298 C C . GLY A 1 162 ? 17.068 -33.232 -20.002 1.00 63.38 162 GLY A C 1
ATOM 1299 O O . GLY A 1 162 ? 17.527 -34.236 -20.544 1.00 63.38 162 GLY A O 1
ATOM 1300 N N . ASP A 1 163 ? 15.895 -33.246 -19.358 1.00 69.19 163 ASP A N 1
ATOM 1301 C CA . ASP A 1 163 ? 14.914 -34.330 -19.511 1.00 69.19 163 ASP A CA 1
ATOM 1302 C C . ASP A 1 163 ? 14.117 -34.116 -20.813 1.00 69.19 163 ASP A C 1
ATOM 1304 O O . ASP A 1 163 ? 13.628 -33.014 -21.084 1.00 69.19 163 ASP A O 1
ATOM 1308 N N . ASP A 1 164 ? 13.954 -35.174 -21.615 1.00 60.38 164 ASP A N 1
ATOM 1309 C CA . ASP A 1 164 ? 13.197 -35.159 -22.878 1.00 60.38 164 ASP A CA 1
ATOM 1310 C C . ASP A 1 164 ? 11.747 -34.657 -22.694 1.00 60.38 164 ASP A C 1
ATOM 1312 O O . ASP A 1 164 ? 11.142 -34.106 -23.618 1.00 60.38 164 ASP A O 1
ATOM 1316 N N . SER A 1 165 ? 11.196 -34.800 -21.486 1.00 62.94 165 SER A N 1
ATOM 1317 C CA . SER A 1 165 ? 9.856 -34.344 -21.095 1.00 62.94 165 SER A CA 1
ATOM 1318 C C . SER A 1 165 ? 9.758 -32.818 -20.921 1.00 62.94 165 SER A C 1
ATOM 1320 O O . SER A 1 165 ? 8.657 -32.270 -20.951 1.00 62.94 165 SER A O 1
ATOM 1322 N N . TYR A 1 166 ? 10.899 -32.131 -20.782 1.00 65.06 166 TYR A N 1
ATOM 1323 C CA . TYR A 1 166 ? 11.037 -30.691 -20.523 1.00 65.06 166 TYR A CA 1
ATOM 1324 C C . TYR A 1 166 ? 11.864 -29.982 -21.612 1.00 65.06 166 TYR A C 1
ATOM 1326 O O . TYR A 1 166 ? 12.525 -28.967 -21.366 1.00 65.06 166 TYR A O 1
ATOM 1334 N N . GLY A 1 167 ? 11.825 -30.492 -22.848 1.00 67.12 167 GLY A N 1
ATOM 1335 C CA . GLY A 1 167 ? 12.606 -29.946 -23.965 1.00 67.12 167 GLY A CA 1
ATOM 1336 C C . GLY A 1 167 ? 12.381 -28.447 -24.224 1.00 67.12 167 GLY A C 1
ATOM 1337 O O . GLY A 1 167 ? 13.309 -27.739 -24.597 1.00 67.12 167 GLY A O 1
ATOM 1338 N N . GLU A 1 168 ? 11.182 -27.921 -23.959 1.00 67.75 168 GLU A N 1
ATOM 1339 C CA . GLU A 1 168 ? 10.873 -26.491 -24.145 1.00 67.75 168 GLU A CA 1
ATOM 1340 C C . GLU A 1 168 ? 11.540 -25.589 -23.103 1.00 67.75 168 GLU A C 1
ATOM 1342 O O . GLU A 1 168 ? 12.037 -24.512 -23.437 1.00 67.75 168 GLU A O 1
ATOM 1347 N N . LEU A 1 169 ? 11.573 -26.043 -21.851 1.00 70.06 169 LEU A N 1
ATOM 1348 C CA . LEU A 1 169 ? 12.259 -25.363 -20.760 1.00 70.06 169 LEU A CA 1
ATOM 1349 C C . LEU A 1 169 ? 13.775 -25.372 -20.995 1.00 70.06 169 LEU A C 1
ATOM 1351 O O . LEU A 1 169 ? 14.441 -24.349 -20.836 1.00 70.06 169 LEU A O 1
ATOM 1355 N N . THR A 1 170 ? 14.290 -26.517 -21.448 1.00 73.94 170 THR A N 1
ATOM 1356 C CA . THR A 1 170 ? 15.699 -26.699 -21.815 1.00 73.94 170 THR A CA 1
ATOM 1357 C C . THR A 1 170 ? 16.094 -25.732 -22.935 1.00 73.94 170 THR A C 1
ATOM 1359 O O . THR A 1 170 ? 17.043 -24.972 -22.776 1.00 73.94 170 THR A O 1
ATOM 1362 N N . ASP A 1 171 ? 15.297 -25.647 -24.005 1.00 71.81 171 ASP A N 1
ATOM 1363 C CA . ASP A 1 171 ? 15.481 -24.696 -25.110 1.00 71.81 171 ASP A CA 1
ATOM 1364 C C . ASP A 1 171 ? 15.547 -23.228 -24.643 1.00 71.81 171 ASP A C 1
ATOM 1366 O O . ASP A 1 171 ? 16.331 -22.429 -25.171 1.00 71.81 171 ASP A O 1
ATOM 1370 N N . ILE A 1 172 ? 14.671 -22.836 -23.708 1.00 73.19 172 ILE A N 1
ATOM 1371 C CA . ILE A 1 172 ? 14.614 -21.468 -23.168 1.00 73.19 172 ILE A CA 1
ATOM 1372 C C . ILE A 1 172 ? 15.876 -21.162 -22.377 1.00 73.19 172 ILE A C 1
ATOM 1374 O O . ILE A 1 172 ? 16.481 -20.110 -22.585 1.00 73.19 172 ILE A O 1
ATOM 1378 N N . LEU A 1 173 ? 16.271 -22.073 -21.493 1.00 73.75 173 LEU A N 1
ATOM 1379 C CA . LEU A 1 173 ? 17.424 -21.880 -20.628 1.00 73.75 173 LEU A CA 1
ATOM 1380 C C . LEU A 1 173 ? 18.725 -21.915 -21.421 1.00 73.75 173 LEU A C 1
ATOM 1382 O O . LEU A 1 173 ? 19.562 -21.044 -21.215 1.00 73.75 173 LEU A O 1
ATOM 1386 N N . GLU A 1 174 ? 18.869 -22.816 -22.394 1.00 72.94 174 GLU A N 1
ATOM 1387 C CA . GLU A 1 174 ? 20.007 -22.804 -23.318 1.00 72.94 174 GLU A CA 1
ATOM 1388 C C . GLU A 1 174 ? 20.100 -21.478 -24.080 1.00 72.94 174 GLU A C 1
ATOM 1390 O O . GLU A 1 174 ? 21.162 -20.857 -24.113 1.00 72.94 174 GLU A O 1
ATOM 1395 N N . SER A 1 175 ? 18.985 -21.003 -24.651 1.00 69.50 175 SER A N 1
ATOM 1396 C CA . SER A 1 175 ? 18.949 -19.723 -25.375 1.00 69.50 175 SER A CA 1
ATOM 1397 C C . SER A 1 175 ? 19.318 -18.549 -24.465 1.00 69.50 175 SER A C 1
ATOM 1399 O O . SER A 1 175 ? 20.067 -17.660 -24.868 1.00 69.50 175 SER A O 1
ATOM 1401 N N . PHE A 1 176 ? 18.825 -18.570 -23.227 1.00 70.94 176 PHE A N 1
ATOM 1402 C CA . PHE A 1 176 ? 19.139 -17.577 -22.211 1.00 70.94 176 PHE A CA 1
ATOM 1403 C C . PHE A 1 176 ? 20.629 -17.597 -21.831 1.00 70.94 176 PHE A C 1
ATOM 1405 O O . PHE A 1 176 ? 21.276 -16.553 -21.867 1.00 70.94 176 PHE A O 1
ATOM 1412 N N . TYR A 1 177 ? 21.201 -18.767 -21.527 1.00 70.12 177 TYR A N 1
ATOM 1413 C CA . TYR A 1 177 ? 22.613 -18.916 -21.152 1.00 70.12 177 TYR A CA 1
ATOM 1414 C C . TYR A 1 177 ? 23.567 -18.522 -22.285 1.00 70.12 177 TYR A C 1
ATOM 1416 O O . TYR A 1 177 ? 24.579 -17.861 -22.039 1.00 70.12 177 TYR A O 1
ATOM 1424 N N . LEU A 1 178 ? 23.251 -18.903 -23.527 1.00 67.00 178 LEU A N 1
ATOM 1425 C CA . LEU A 1 178 ? 24.069 -18.578 -24.698 1.00 67.00 178 LEU A CA 1
ATOM 1426 C C . LEU A 1 178 ? 24.143 -17.070 -24.954 1.00 67.00 178 LEU A C 1
ATOM 1428 O O . LEU A 1 178 ? 25.200 -16.572 -25.337 1.00 67.00 178 LEU A O 1
ATOM 1432 N N . GLU A 1 179 ? 23.049 -16.344 -24.741 1.00 62.62 179 GLU A N 1
ATOM 1433 C CA . GLU A 1 179 ? 23.007 -14.891 -24.926 1.00 62.62 179 GLU A CA 1
ATOM 1434 C C . GLU A 1 179 ? 23.574 -14.139 -23.713 1.00 62.62 179 GLU A C 1
ATOM 1436 O O . GLU A 1 179 ? 24.341 -13.195 -23.884 1.00 62.62 179 GLU A O 1
ATOM 1441 N N . ALA A 1 180 ? 23.307 -14.604 -22.490 1.00 61.06 180 ALA A N 1
ATOM 1442 C CA . ALA A 1 180 ? 23.882 -14.033 -21.272 1.00 61.06 180 ALA A CA 1
ATOM 1443 C C . ALA A 1 180 ? 25.423 -14.092 -21.261 1.00 61.06 180 ALA A C 1
ATOM 1445 O O . ALA A 1 180 ? 26.085 -13.171 -20.778 1.00 61.06 180 ALA A O 1
ATOM 1446 N N . GLY A 1 181 ? 26.002 -15.148 -21.846 1.00 58.16 181 GLY A N 1
ATOM 1447 C CA . GLY A 1 181 ? 27.447 -15.275 -22.035 1.00 58.16 181 GLY A CA 1
ATOM 1448 C C . GLY A 1 181 ? 28.046 -14.294 -23.053 1.00 58.16 181 GLY A C 1
ATOM 1449 O O . GLY A 1 181 ? 29.241 -14.011 -22.980 1.00 58.16 181 GLY A O 1
ATOM 1450 N N . GLN A 1 182 ? 27.248 -13.751 -23.981 1.00 54.72 182 GLN A N 1
ATOM 1451 C CA . GLN A 1 182 ? 27.706 -12.766 -24.973 1.00 54.72 182 GLN A CA 1
ATOM 1452 C C . GLN A 1 182 ? 27.784 -11.345 -24.395 1.00 54.72 182 GLN A C 1
ATOM 1454 O O . GLN A 1 182 ? 28.661 -10.581 -24.793 1.00 54.72 182 GLN A O 1
ATOM 1459 N N . ASP A 1 183 ? 26.949 -11.027 -23.403 1.00 51.09 183 ASP A N 1
ATOM 1460 C CA . ASP A 1 183 ? 26.889 -9.706 -22.757 1.00 51.09 183 ASP A CA 1
ATOM 1461 C C . ASP A 1 183 ? 27.900 -9.528 -21.601 1.00 51.09 183 ASP A C 1
ATOM 1463 O O . ASP A 1 183 ? 27.896 -8.509 -20.908 1.00 51.09 183 ASP A O 1
ATOM 1467 N N . GLY A 1 184 ? 28.789 -10.505 -21.371 1.00 44.44 184 GLY A N 1
ATOM 1468 C CA . GLY A 1 184 ? 29.847 -10.419 -20.354 1.00 44.44 184 GLY A CA 1
ATOM 1469 C C . GLY A 1 184 ? 29.344 -10.420 -18.905 1.00 44.44 184 GLY A C 1
ATOM 1470 O O . GLY A 1 184 ? 30.100 -10.090 -17.988 1.00 44.44 184 GLY A O 1
ATOM 1471 N N . GLN A 1 185 ? 28.081 -10.784 -18.678 1.00 51.41 185 GLN A N 1
ATOM 1472 C CA . GLN A 1 185 ? 27.523 -10.917 -17.340 1.00 51.41 185 GLN A CA 1
ATOM 1473 C C . GLN A 1 185 ? 27.897 -12.281 -16.744 1.00 51.41 185 GLN A C 1
ATOM 1475 O O . GLN A 1 185 ? 27.515 -13.337 -17.244 1.00 51.41 185 GLN A O 1
ATOM 1480 N N . ASN A 1 186 ? 28.660 -12.263 -15.650 1.00 46.69 186 ASN A N 1
ATOM 1481 C CA . ASN A 1 186 ? 29.013 -13.463 -14.893 1.00 46.69 186 ASN A CA 1
ATOM 1482 C C . ASN A 1 186 ? 27.800 -13.962 -14.091 1.00 46.69 186 ASN A C 1
ATOM 1484 O O . ASN A 1 186 ? 27.594 -13.561 -12.947 1.00 46.69 186 ASN A O 1
ATOM 1488 N N . TYR A 1 187 ? 27.019 -14.872 -14.672 1.00 57.41 187 TYR A N 1
ATOM 1489 C CA . TYR A 1 187 ? 25.853 -15.497 -14.035 1.00 57.41 187 TYR A CA 1
ATOM 1490 C C . TYR A 1 187 ? 26.202 -16.757 -13.222 1.00 57.41 187 TYR A C 1
ATOM 1492 O O . TYR A 1 187 ? 25.539 -17.785 -13.335 1.00 57.41 187 TYR A O 1
ATOM 1500 N N . HIS A 1 188 ? 27.207 -16.686 -12.342 1.00 54.50 188 HIS A N 1
ATOM 1501 C CA . HIS A 1 188 ? 27.438 -17.755 -11.353 1.00 54.50 188 HIS A CA 1
ATOM 1502 C C . HIS A 1 188 ? 26.263 -17.930 -10.363 1.00 54.50 188 HIS A C 1
ATOM 1504 O O . HIS A 1 188 ? 26.204 -18.956 -9.697 1.00 54.50 188 HIS A O 1
ATOM 1510 N N . ASN A 1 189 ? 25.316 -16.979 -10.335 1.00 67.94 189 ASN A N 1
ATOM 1511 C CA . ASN A 1 189 ? 24.172 -16.925 -9.418 1.00 67.94 189 ASN A CA 1
ATOM 1512 C C . ASN A 1 189 ? 22.816 -16.853 -10.165 1.00 67.94 189 ASN A C 1
ATOM 1514 O O . ASN A 1 189 ? 21.952 -16.035 -9.831 1.00 67.94 189 ASN A O 1
ATOM 1518 N N . LEU A 1 190 ? 22.642 -17.608 -11.262 1.00 75.31 190 LEU A N 1
ATOM 1519 C CA . LEU A 1 190 ? 21.364 -17.611 -11.996 1.00 75.31 190 LEU A CA 1
ATOM 1520 C C . LEU A 1 190 ? 20.162 -18.011 -11.117 1.00 75.31 190 LEU A C 1
ATOM 1522 O O . LEU A 1 190 ? 19.139 -17.325 -11.212 1.00 75.31 190 LEU A O 1
ATOM 1526 N N . PRO A 1 191 ? 20.250 -19.055 -10.265 1.00 82.44 191 PRO A N 1
ATOM 1527 C CA . PRO A 1 191 ? 19.149 -19.417 -9.380 1.00 82.44 191 PRO A CA 1
ATOM 1528 C C . PRO A 1 191 ? 18.700 -18.247 -8.502 1.00 82.44 191 PRO A C 1
ATOM 1530 O O . PRO A 1 191 ? 17.513 -17.940 -8.441 1.00 82.44 191 PRO A O 1
ATOM 1533 N N . GLU A 1 192 ? 19.642 -17.516 -7.904 1.00 83.94 192 GLU A N 1
ATOM 1534 C CA . GLU A 1 192 ? 19.350 -16.363 -7.054 1.00 83.94 192 GLU A CA 1
ATOM 1535 C C . GLU A 1 192 ? 18.768 -15.190 -7.846 1.00 83.94 192 GLU A C 1
ATOM 1537 O O . GLU A 1 192 ? 17.870 -14.505 -7.354 1.00 83.94 192 GLU A O 1
ATOM 1542 N N . ALA A 1 193 ? 19.236 -14.956 -9.076 1.00 79.00 193 ALA A N 1
ATOM 1543 C CA . ALA A 1 193 ? 18.693 -13.914 -9.945 1.00 79.00 193 ALA A CA 1
ATOM 1544 C C . ALA A 1 193 ? 17.237 -14.211 -10.345 1.00 79.00 193 ALA A C 1
ATOM 1546 O O . ALA A 1 193 ? 16.375 -13.334 -10.245 1.00 79.00 193 ALA A O 1
ATOM 1547 N N . LEU A 1 194 ? 16.948 -15.453 -10.746 1.00 80.69 194 LEU A N 1
ATOM 1548 C CA . LEU A 1 194 ? 15.595 -15.897 -11.084 1.00 80.69 194 LEU A CA 1
ATOM 1549 C C . LEU A 1 194 ? 14.685 -15.910 -9.857 1.00 80.69 194 LEU A C 1
ATOM 1551 O O . LEU A 1 194 ? 13.564 -15.420 -9.946 1.00 80.69 194 LEU A O 1
ATOM 1555 N N . ALA A 1 195 ? 15.160 -16.391 -8.707 1.00 85.44 195 ALA A N 1
ATOM 1556 C CA . ALA A 1 195 ? 14.392 -16.391 -7.464 1.00 85.44 195 ALA A CA 1
ATOM 1557 C C . ALA A 1 195 ? 14.084 -14.962 -7.004 1.00 85.44 195 ALA A C 1
ATOM 1559 O O . ALA A 1 195 ? 12.949 -14.657 -6.638 1.00 85.44 195 ALA A O 1
ATOM 1560 N N . SER A 1 196 ? 15.066 -14.055 -7.093 1.00 84.31 196 SER A N 1
ATOM 1561 C CA . SER A 1 196 ? 14.875 -12.635 -6.797 1.00 84.31 196 SER A CA 1
ATOM 1562 C C . SER A 1 196 ? 13.830 -12.007 -7.716 1.00 84.31 196 SER A C 1
ATOM 1564 O O . SER A 1 196 ? 12.958 -11.296 -7.218 1.00 84.31 196 SER A O 1
ATOM 1566 N N . PHE A 1 197 ? 13.858 -12.301 -9.018 1.00 81.81 197 PHE A N 1
ATOM 1567 C CA . PHE A 1 197 ? 12.825 -11.854 -9.954 1.00 81.81 197 PHE A CA 1
ATOM 1568 C C . PHE A 1 197 ? 11.454 -12.477 -9.639 1.00 81.81 197 PHE A C 1
ATOM 1570 O O . PHE A 1 197 ? 10.439 -11.786 -9.628 1.00 81.81 197 PHE A O 1
ATOM 1577 N N . ALA A 1 198 ? 11.417 -13.766 -9.300 1.00 85.06 198 ALA A N 1
ATOM 1578 C CA . ALA A 1 198 ? 10.196 -14.495 -8.982 1.00 85.06 198 ALA A CA 1
ATOM 1579 C C . ALA A 1 198 ? 9.526 -14.034 -7.680 1.00 85.06 198 ALA A C 1
ATOM 1581 O O . ALA A 1 198 ? 8.334 -14.276 -7.507 1.00 85.06 198 ALA A O 1
ATOM 1582 N N . THR A 1 199 ? 10.217 -13.298 -6.797 1.00 83.62 199 THR A N 1
ATOM 1583 C CA . THR A 1 199 ? 9.564 -12.657 -5.635 1.00 83.62 199 THR A CA 1
ATOM 1584 C C . THR A 1 199 ? 8.408 -11.740 -6.040 1.00 83.62 199 THR A C 1
ATOM 1586 O O . THR A 1 199 ? 7.461 -11.558 -5.271 1.00 83.62 199 THR A O 1
ATOM 1589 N N . ASP A 1 200 ? 8.422 -11.228 -7.273 1.00 80.12 200 ASP A N 1
ATOM 1590 C CA . ASP A 1 200 ? 7.331 -10.436 -7.826 1.00 80.12 200 ASP A CA 1
ATOM 1591 C C . ASP A 1 200 ? 6.017 -11.224 -7.988 1.00 80.12 200 ASP A C 1
ATOM 1593 O O . ASP A 1 200 ? 4.956 -10.600 -7.940 1.00 80.12 200 ASP A O 1
ATOM 1597 N N . LEU A 1 201 ? 6.051 -12.566 -8.076 1.00 76.69 201 LEU A N 1
ATOM 1598 C CA . LEU A 1 201 ? 4.865 -13.451 -8.056 1.00 76.69 201 LEU A CA 1
ATOM 1599 C C . LEU A 1 201 ? 3.998 -13.264 -6.815 1.00 76.69 201 LEU A C 1
ATOM 1601 O O . LEU A 1 201 ? 2.781 -13.435 -6.856 1.00 76.69 201 LEU A O 1
ATOM 1605 N N . LEU A 1 202 ? 4.635 -12.907 -5.706 1.00 75.88 202 LEU A N 1
ATOM 1606 C CA . LEU A 1 202 ? 4.003 -12.793 -4.398 1.00 75.88 202 LEU A CA 1
ATOM 1607 C C . LEU A 1 202 ? 3.511 -11.372 -4.130 1.00 75.88 202 LEU A C 1
ATOM 1609 O O . LEU A 1 202 ? 2.899 -11.100 -3.097 1.00 75.88 202 LEU A O 1
ATOM 1613 N N . ASN A 1 203 ? 3.792 -10.449 -5.050 1.00 77.00 203 ASN A N 1
ATOM 1614 C CA . ASN A 1 203 ? 3.425 -9.058 -4.916 1.00 77.00 203 ASN A CA 1
ATOM 1615 C C . ASN A 1 203 ? 1.997 -8.828 -5.425 1.00 77.00 203 ASN A C 1
ATOM 1617 O O . ASN A 1 203 ? 1.737 -8.818 -6.629 1.00 77.00 203 ASN A O 1
ATOM 1621 N N . GLU A 1 204 ? 1.081 -8.540 -4.500 1.00 70.56 204 GLU A N 1
ATOM 1622 C CA . GLU A 1 204 ? -0.321 -8.235 -4.810 1.00 70.56 204 GLU A CA 1
ATOM 1623 C C . GLU A 1 204 ? -0.495 -7.110 -5.844 1.00 70.56 204 GLU A C 1
ATOM 1625 O O . GLU A 1 204 ? -1.439 -7.144 -6.629 1.00 70.56 204 GLU A O 1
ATOM 1630 N N . GLN A 1 205 ? 0.421 -6.133 -5.908 1.00 70.12 205 GLN A N 1
ATOM 1631 C CA . GLN A 1 205 ? 0.333 -5.032 -6.882 1.00 70.12 205 GLN A CA 1
ATOM 1632 C C . GLN A 1 205 ? 0.564 -5.487 -8.317 1.00 70.12 205 GLN A C 1
ATOM 1634 O O . GLN A 1 205 ? 0.110 -4.828 -9.251 1.00 70.12 205 GLN A O 1
ATOM 1639 N N . ARG A 1 206 ? 1.315 -6.575 -8.493 1.00 73.69 206 ARG A N 1
ATOM 1640 C CA . ARG A 1 206 ? 1.693 -7.105 -9.803 1.00 73.69 206 ARG A CA 1
ATOM 1641 C C . ARG A 1 206 ? 0.808 -8.268 -10.223 1.00 73.69 206 ARG A C 1
ATOM 1643 O O . ARG A 1 206 ? 0.862 -8.656 -11.383 1.00 73.69 206 ARG A O 1
ATOM 1650 N N . TYR A 1 207 ? -0.043 -8.764 -9.324 1.00 70.44 207 TYR A N 1
ATOM 1651 C CA . TYR A 1 207 ? -0.885 -9.930 -9.554 1.00 70.44 207 TYR A CA 1
ATOM 1652 C C . TYR A 1 207 ? -1.656 -9.873 -10.877 1.00 70.44 207 TYR A C 1
ATOM 1654 O O . TYR A 1 207 ? -1.522 -10.785 -11.682 1.00 70.44 207 TYR A O 1
ATOM 1662 N N . ALA A 1 208 ? -2.387 -8.788 -11.153 1.00 69.44 208 ALA A N 1
ATOM 1663 C CA . ALA A 1 208 ? -3.170 -8.668 -12.387 1.00 69.44 208 ALA A CA 1
ATOM 1664 C C . ALA A 1 208 ? -2.302 -8.798 -13.655 1.00 69.44 208 ALA A C 1
ATOM 1666 O O . ALA A 1 208 ? -2.672 -9.496 -14.595 1.00 69.44 208 ALA A O 1
ATOM 1667 N N . ALA A 1 209 ? -1.113 -8.186 -13.657 1.00 73.19 209 ALA A N 1
ATOM 1668 C CA . ALA A 1 209 ? -0.171 -8.293 -14.769 1.00 73.19 209 ALA A CA 1
ATOM 1669 C C . ALA A 1 209 ? 0.424 -9.707 -14.889 1.00 73.19 209 ALA A C 1
ATOM 1671 O O . ALA A 1 209 ? 0.638 -10.197 -15.992 1.00 73.19 209 ALA A O 1
ATOM 1672 N N . ILE A 1 210 ? 0.663 -10.379 -13.761 1.00 73.44 210 ILE A N 1
ATOM 1673 C CA . ILE A 1 210 ? 1.187 -11.751 -13.716 1.00 73.44 210 ILE A CA 1
ATOM 1674 C C . ILE A 1 210 ? 0.137 -12.757 -14.196 1.00 73.44 210 ILE A C 1
ATOM 1676 O O . ILE A 1 210 ? 0.471 -13.672 -14.942 1.00 73.44 210 ILE A O 1
ATOM 1680 N N . VAL A 1 211 ? -1.136 -12.565 -13.843 1.00 69.94 211 VAL A N 1
ATOM 1681 C CA . VAL A 1 211 ? -2.246 -13.378 -14.360 1.00 69.94 211 VAL A CA 1
ATOM 1682 C C . VAL A 1 211 ? -2.382 -13.201 -15.868 1.00 69.94 211 VAL A C 1
ATOM 1684 O O . VAL A 1 211 ? -2.436 -14.194 -16.583 1.00 69.94 211 VAL A O 1
ATOM 1687 N N . GLN A 1 212 ? -2.345 -11.969 -16.378 1.00 73.62 212 GLN A N 1
ATOM 1688 C CA . GLN A 1 212 ? -2.341 -11.738 -17.829 1.00 73.62 212 GLN A CA 1
ATOM 1689 C C . GLN A 1 212 ? -1.135 -12.404 -18.511 1.00 73.62 212 GLN A C 1
ATOM 1691 O O . GLN A 1 212 ? -1.257 -12.941 -19.606 1.00 73.62 212 GLN A O 1
ATOM 1696 N N . ASN A 1 213 ? 0.026 -12.423 -17.848 1.00 75.19 213 ASN A N 1
ATOM 1697 C CA . ASN A 1 213 ? 1.217 -13.109 -18.346 1.00 75.19 213 ASN A CA 1
ATOM 1698 C C . ASN A 1 213 ? 1.050 -14.639 -18.393 1.00 75.19 213 ASN A C 1
ATOM 1700 O O . ASN A 1 213 ? 1.634 -15.268 -19.268 1.00 75.19 213 ASN A O 1
ATOM 1704 N N . SER A 1 214 ? 0.254 -15.231 -17.493 1.00 70.75 214 SER A N 1
ATOM 1705 C CA . SER A 1 214 ? -0.001 -16.684 -17.457 1.00 70.75 214 SER A CA 1
ATOM 1706 C C . SER A 1 214 ? -0.799 -17.208 -18.657 1.00 70.75 214 SER A C 1
ATOM 1708 O O . SER A 1 214 ? -0.828 -18.412 -18.896 1.00 70.75 214 SER A O 1
ATOM 1710 N N . GLU A 1 215 ? -1.403 -16.323 -19.457 1.00 78.38 215 GLU A N 1
ATOM 1711 C CA . GLU A 1 215 ? -2.024 -16.699 -20.734 1.00 78.38 215 GLU A CA 1
ATOM 1712 C C . GLU A 1 215 ? -0.992 -17.017 -21.829 1.00 78.38 215 GLU A C 1
ATOM 1714 O O . GLU A 1 215 ? -1.329 -17.647 -22.832 1.00 78.38 215 GLU A O 1
ATOM 1719 N N . LEU A 1 216 ? 0.259 -16.573 -21.662 1.00 81.81 216 LEU A N 1
ATOM 1720 C CA . LEU A 1 216 ? 1.329 -16.770 -22.633 1.00 81.81 216 LEU A CA 1
ATOM 1721 C C . LEU A 1 216 ? 2.193 -17.963 -22.245 1.00 81.81 216 LEU A C 1
ATOM 1723 O O . LEU A 1 216 ? 2.730 -18.041 -21.142 1.00 81.81 216 LEU A O 1
ATOM 1727 N N . THR A 1 217 ? 2.399 -18.865 -23.199 1.00 78.25 217 THR A N 1
ATOM 1728 C CA . THR A 1 217 ? 3.282 -20.017 -23.011 1.00 78.25 217 THR A CA 1
ATOM 1729 C C . THR A 1 217 ? 4.741 -19.659 -23.298 1.00 78.25 217 THR A C 1
ATOM 1731 O O . THR A 1 217 ? 5.051 -18.695 -24.008 1.00 78.25 217 THR A O 1
ATOM 1734 N N . ALA A 1 218 ? 5.660 -20.514 -22.850 1.00 75.31 218 ALA A N 1
ATOM 1735 C CA . ALA A 1 218 ? 7.058 -20.550 -23.284 1.00 75.31 218 ALA A CA 1
ATOM 1736 C C . ALA A 1 218 ? 7.238 -20.337 -24.809 1.00 75.31 218 ALA A C 1
ATOM 1738 O O . ALA A 1 218 ? 8.070 -19.540 -25.263 1.00 75.31 218 ALA A O 1
ATOM 1739 N N . LYS A 1 219 ? 6.409 -21.005 -25.624 1.00 78.31 219 LYS A N 1
ATOM 1740 C CA . LYS A 1 219 ? 6.417 -20.881 -27.092 1.00 78.31 219 LYS A CA 1
ATOM 1741 C C . LYS A 1 219 ? 6.009 -19.495 -27.572 1.00 78.31 219 LYS A C 1
ATOM 1743 O O . LYS A 1 219 ? 6.592 -18.995 -28.541 1.00 78.31 219 LYS A O 1
ATOM 1748 N N . ASP A 1 220 ? 5.036 -18.876 -26.914 1.00 86.00 220 ASP A N 1
ATOM 1749 C CA . ASP A 1 220 ? 4.573 -17.536 -27.261 1.00 86.00 220 ASP A CA 1
ATOM 1750 C C . ASP A 1 220 ? 5.663 -16.505 -26.987 1.00 86.00 220 ASP A C 1
ATOM 1752 O O . ASP A 1 220 ? 5.970 -15.708 -27.874 1.00 86.00 220 ASP A O 1
ATOM 1756 N N . PHE A 1 221 ? 6.357 -16.588 -25.848 1.00 84.38 221 PHE A N 1
ATOM 1757 C CA . PHE A 1 221 ? 7.513 -15.728 -25.566 1.00 84.38 221 PHE A CA 1
ATOM 1758 C C . PHE A 1 221 ? 8.637 -15.906 -26.586 1.00 84.38 221 PHE A C 1
ATOM 1760 O O . PHE A 1 221 ? 9.170 -14.916 -27.098 1.00 84.38 221 PHE A O 1
ATOM 1767 N N . LYS A 1 222 ? 8.956 -17.151 -26.965 1.00 81.00 222 LYS A N 1
ATOM 1768 C CA . LYS A 1 222 ? 9.942 -17.446 -28.019 1.00 81.00 222 LYS A CA 1
ATOM 1769 C C . LYS A 1 222 ? 9.535 -16.818 -29.356 1.00 81.00 222 LYS A C 1
ATOM 1771 O O . LYS A 1 222 ? 10.376 -16.262 -30.069 1.00 81.00 222 LYS A O 1
ATOM 1776 N N . LYS A 1 223 ? 8.247 -16.869 -29.706 1.00 87.56 223 LYS A N 1
ATOM 1777 C CA . LYS A 1 223 ? 7.695 -16.251 -30.921 1.00 87.56 223 LYS A CA 1
ATOM 1778 C C . LYS A 1 223 ? 7.736 -14.722 -30.859 1.00 87.56 223 LYS A C 1
ATOM 1780 O O . LYS A 1 223 ? 8.209 -14.111 -31.816 1.00 87.56 223 LYS A O 1
ATOM 1785 N N . ILE A 1 224 ? 7.297 -14.121 -29.753 1.00 90.50 224 ILE A N 1
ATOM 1786 C CA . ILE A 1 224 ? 7.321 -12.670 -29.521 1.00 90.50 224 ILE A CA 1
ATOM 1787 C C . ILE A 1 224 ? 8.756 -12.164 -29.643 1.00 90.50 224 ILE A C 1
ATOM 1789 O O . ILE A 1 224 ? 9.024 -11.273 -30.444 1.00 90.50 224 ILE A O 1
ATOM 1793 N N . ARG A 1 225 ? 9.706 -12.795 -28.945 1.00 87.44 225 ARG A N 1
ATOM 1794 C CA . ARG A 1 225 ? 11.129 -12.442 -29.020 1.00 87.44 225 ARG A CA 1
ATOM 1795 C C . ARG A 1 225 ? 11.639 -12.456 -30.459 1.00 87.44 225 ARG A C 1
ATOM 1797 O O . ARG A 1 225 ? 12.237 -11.479 -30.900 1.00 87.44 225 ARG A O 1
ATOM 1804 N N . ARG A 1 226 ? 11.369 -13.530 -31.214 1.00 88.88 226 ARG A N 1
ATOM 1805 C CA . ARG A 1 226 ? 11.756 -13.627 -32.633 1.00 88.88 226 ARG A CA 1
ATOM 1806 C C . ARG A 1 226 ? 11.186 -12.480 -33.464 1.00 88.88 226 ARG A C 1
ATOM 1808 O O . ARG A 1 226 ? 11.903 -11.941 -34.298 1.00 88.88 226 ARG A O 1
ATOM 1815 N N . GLN A 1 227 ? 9.929 -12.100 -33.236 1.00 94.12 227 GLN A N 1
ATOM 1816 C CA . GLN A 1 227 ? 9.298 -10.977 -33.932 1.00 94.12 227 GLN A CA 1
ATOM 1817 C C . GLN A 1 227 ? 9.953 -9.637 -33.574 1.00 94.12 227 GLN A C 1
ATOM 1819 O O . GLN A 1 227 ? 10.236 -8.855 -34.480 1.00 94.12 227 GLN A O 1
ATOM 1824 N N . LEU A 1 228 ? 10.249 -9.389 -32.292 1.00 94.00 228 LEU A N 1
ATOM 1825 C CA . LEU A 1 228 ? 10.913 -8.157 -31.853 1.00 94.00 228 LEU A CA 1
ATOM 1826 C C . LEU A 1 228 ? 12.330 -8.046 -32.427 1.00 94.00 228 LEU A C 1
ATOM 1828 O O . LEU A 1 228 ? 12.669 -7.028 -33.023 1.00 94.00 228 LEU A O 1
ATOM 1832 N N . VAL A 1 229 ? 13.132 -9.110 -32.320 1.00 90.81 229 VAL A N 1
ATOM 1833 C CA . VAL A 1 229 ? 14.497 -9.157 -32.873 1.00 90.81 229 VAL A CA 1
ATOM 1834 C C . VAL A 1 229 ? 14.479 -8.997 -34.395 1.00 90.81 229 VAL A C 1
ATOM 1836 O O . VAL A 1 229 ? 15.304 -8.275 -34.948 1.00 90.81 229 VAL A O 1
ATOM 1839 N N . ALA A 1 230 ? 13.531 -9.634 -35.090 1.00 93.81 230 ALA A N 1
ATOM 1840 C CA . ALA A 1 230 ? 13.382 -9.468 -36.533 1.00 93.81 230 ALA A CA 1
ATOM 1841 C C . ALA A 1 230 ? 13.019 -8.025 -36.915 1.00 93.81 230 ALA A C 1
ATOM 1843 O O . ALA A 1 230 ? 13.525 -7.527 -37.917 1.00 93.81 230 ALA A O 1
ATOM 1844 N N . ALA A 1 231 ? 12.185 -7.344 -36.121 1.00 94.94 231 ALA A N 1
ATOM 1845 C CA . ALA A 1 231 ? 11.839 -5.943 -36.345 1.00 94.94 231 ALA A CA 1
ATOM 1846 C C . ALA A 1 231 ? 13.050 -5.014 -36.151 1.00 94.94 231 ALA A C 1
ATOM 1848 O O . ALA A 1 231 ? 13.298 -4.176 -37.017 1.00 94.94 231 ALA A O 1
ATOM 1849 N N . LEU A 1 232 ? 13.837 -5.212 -35.082 1.00 93.25 232 LEU A N 1
ATOM 1850 C CA . LEU A 1 232 ? 15.090 -4.476 -34.856 1.00 93.25 232 LEU A CA 1
ATOM 1851 C C . LEU A 1 232 ? 16.036 -4.627 -36.053 1.00 93.25 232 LEU A C 1
ATOM 1853 O O . LEU A 1 232 ? 16.367 -3.634 -36.700 1.00 93.25 232 LEU A O 1
ATOM 1857 N N . LYS A 1 233 ? 16.333 -5.877 -36.438 1.00 93.19 233 LYS A N 1
ATOM 1858 C CA . LYS A 1 233 ? 17.192 -6.186 -37.590 1.00 93.19 233 LYS A CA 1
ATOM 1859 C C . LYS A 1 233 ? 16.649 -5.631 -38.899 1.00 93.19 233 LYS A C 1
ATOM 1861 O O . LYS A 1 233 ? 17.414 -5.233 -39.769 1.00 93.19 233 LYS A O 1
ATOM 1866 N N . MET A 1 234 ? 15.332 -5.627 -39.093 1.00 95.25 234 MET A N 1
ATOM 1867 C CA . MET A 1 234 ? 14.723 -5.051 -40.291 1.00 95.25 234 MET A CA 1
ATOM 1868 C C . MET A 1 234 ? 15.011 -3.549 -40.382 1.00 95.25 234 MET A C 1
ATOM 1870 O O . MET A 1 234 ? 15.417 -3.083 -41.445 1.00 95.25 234 MET A O 1
ATOM 1874 N N . TRP A 1 235 ? 14.809 -2.799 -39.296 1.00 94.81 235 TRP A N 1
ATOM 1875 C CA . TRP A 1 235 ? 15.079 -1.360 -39.270 1.00 94.81 235 TRP A CA 1
ATOM 1876 C C . TRP A 1 235 ? 16.572 -1.051 -39.398 1.00 94.81 235 TRP A C 1
ATOM 1878 O O . TRP A 1 235 ? 16.938 -0.182 -40.188 1.00 94.81 235 TRP A O 1
ATOM 1888 N N . GLU A 1 236 ? 17.425 -1.802 -38.697 1.00 94.62 236 GLU A N 1
ATOM 1889 C CA . GLU A 1 236 ? 18.884 -1.699 -38.804 1.00 94.62 236 GLU A CA 1
ATOM 1890 C C . GLU A 1 236 ? 19.339 -1.922 -40.246 1.00 94.62 236 GLU A C 1
ATOM 1892 O O . GLU A 1 236 ? 19.966 -1.046 -40.830 1.00 94.62 236 GLU A O 1
ATOM 1897 N N . ASN A 1 237 ? 18.926 -3.024 -40.880 1.00 95.06 237 ASN A N 1
ATOM 1898 C CA . ASN A 1 237 ? 19.298 -3.332 -42.263 1.00 95.06 237 ASN A CA 1
ATOM 1899 C C . ASN A 1 237 ? 18.822 -2.267 -43.263 1.00 95.06 237 ASN A C 1
ATOM 1901 O O . ASN A 1 237 ? 19.504 -1.996 -44.252 1.00 95.06 237 ASN A O 1
ATOM 1905 N N . GLN A 1 238 ? 17.656 -1.649 -43.037 1.00 95.25 238 GLN A N 1
ATOM 1906 C CA . GLN A 1 238 ? 17.192 -0.546 -43.884 1.00 95.25 238 GLN A CA 1
ATOM 1907 C C . GLN A 1 238 ? 18.083 0.693 -43.745 1.00 95.25 238 GLN A C 1
ATOM 1909 O O . GLN A 1 238 ? 18.375 1.335 -44.753 1.00 95.25 238 GLN A O 1
ATOM 1914 N N . ILE A 1 239 ? 18.522 1.021 -42.527 1.00 96.25 239 ILE A N 1
ATOM 1915 C CA . ILE A 1 239 ? 19.445 2.132 -42.273 1.00 96.25 239 ILE A CA 1
ATOM 1916 C C . ILE A 1 239 ? 20.834 1.821 -42.836 1.00 96.25 239 ILE A C 1
ATOM 1918 O O . ILE A 1 239 ? 21.369 2.643 -43.580 1.00 96.25 239 ILE A O 1
ATOM 1922 N N . ILE A 1 240 ? 21.372 0.631 -42.551 1.00 96.38 240 ILE A N 1
ATOM 1923 C CA . ILE A 1 240 ? 22.674 0.155 -43.036 1.00 96.38 240 ILE A CA 1
ATOM 1924 C C . ILE A 1 240 ? 22.724 0.254 -44.558 1.00 96.38 240 ILE A C 1
ATOM 1926 O O . ILE A 1 240 ? 23.657 0.840 -45.089 1.00 96.38 240 ILE A O 1
ATOM 1930 N N . LYS A 1 241 ? 21.677 -0.188 -45.269 1.00 96.69 241 LYS A N 1
ATOM 1931 C CA . LYS A 1 241 ? 21.600 -0.082 -46.734 1.00 96.69 241 LYS A CA 1
ATOM 1932 C C . LYS A 1 241 ? 21.817 1.350 -47.246 1.00 96.69 241 LYS A C 1
ATOM 1934 O O . LYS A 1 241 ? 22.556 1.558 -48.205 1.00 96.69 241 LYS A O 1
ATOM 1939 N N . TRP A 1 242 ? 21.152 2.341 -46.650 1.00 97.62 242 TRP A N 1
ATOM 1940 C CA . TRP A 1 242 ? 21.309 3.746 -47.053 1.00 97.62 242 TRP A CA 1
ATOM 1941 C C . TRP A 1 242 ? 22.642 4.337 -46.594 1.00 97.62 242 TRP A C 1
ATOM 1943 O O . TRP A 1 242 ? 23.196 5.210 -47.260 1.00 97.62 242 TRP A O 1
ATOM 1953 N N . ALA A 1 243 ? 23.171 3.858 -45.470 1.00 96.38 243 ALA A N 1
ATOM 1954 C CA . ALA A 1 243 ? 24.460 4.279 -44.953 1.00 96.38 243 ALA A CA 1
ATOM 1955 C C . ALA A 1 243 ? 25.622 3.758 -45.812 1.00 96.38 243 ALA A C 1
ATOM 1957 O O . ALA A 1 243 ? 26.522 4.526 -46.153 1.00 96.38 243 ALA A O 1
ATOM 1958 N N . GLU A 1 244 ? 25.570 2.494 -46.229 1.00 96.44 244 GLU A N 1
ATOM 1959 C CA . GLU A 1 244 ? 26.496 1.887 -47.187 1.00 96.44 244 GLU A CA 1
ATOM 1960 C C . GLU A 1 244 ? 26.439 2.598 -48.539 1.00 96.44 244 GLU A C 1
ATOM 1962 O O . GLU A 1 244 ? 27.485 2.883 -49.116 1.00 96.44 244 GLU A O 1
ATOM 1967 N N . GLU A 1 245 ? 25.245 2.959 -49.021 1.00 96.56 245 GLU A N 1
ATOM 1968 C CA . GLU A 1 245 ? 25.100 3.751 -50.247 1.00 96.56 245 GLU A CA 1
ATOM 1969 C C . GLU A 1 245 ? 25.756 5.134 -50.113 1.00 96.56 245 GLU A C 1
ATOM 1971 O O . GLU A 1 245 ? 26.518 5.546 -50.989 1.00 96.56 245 GLU A O 1
ATOM 1976 N N . GLY A 1 246 ? 25.541 5.825 -48.988 1.00 95.38 246 GLY A N 1
ATOM 1977 C CA . GLY A 1 246 ? 26.205 7.094 -48.688 1.00 95.38 246 GLY A CA 1
ATOM 1978 C C . GLY A 1 246 ? 27.733 6.970 -48.668 1.00 95.38 246 GLY A C 1
ATOM 1979 O O . GLY A 1 246 ? 28.428 7.788 -49.271 1.00 95.38 246 GLY A O 1
ATOM 1980 N N . GLN A 1 247 ? 28.275 5.921 -48.040 1.00 95.25 247 GLN A N 1
ATOM 1981 C CA . GLN A 1 247 ? 29.718 5.649 -48.047 1.00 95.25 247 GLN A CA 1
ATOM 1982 C C . GLN A 1 247 ? 30.234 5.323 -49.451 1.00 95.25 247 GLN A C 1
ATOM 1984 O O . GLN A 1 247 ? 31.274 5.842 -49.857 1.00 95.25 247 GLN A O 1
ATOM 1989 N N . ARG A 1 248 ? 29.501 4.506 -50.213 1.00 95.88 248 ARG A N 1
ATOM 1990 C CA . ARG A 1 248 ? 29.853 4.122 -51.583 1.00 95.88 248 ARG A CA 1
ATOM 1991 C C . ARG A 1 248 ? 29.956 5.343 -52.491 1.00 95.88 248 ARG A C 1
ATOM 1993 O O . ARG A 1 248 ? 30.962 5.489 -53.178 1.00 95.88 248 ARG A O 1
ATOM 2000 N N . LEU A 1 249 ? 28.978 6.250 -52.439 1.00 95.12 249 LEU A N 1
ATOM 2001 C CA . LEU A 1 249 ? 28.976 7.497 -53.212 1.00 95.12 249 LEU A CA 1
ATOM 2002 C C . LEU A 1 249 ? 30.211 8.365 -52.925 1.00 95.12 249 LEU A C 1
ATOM 2004 O O . LEU A 1 249 ? 30.804 8.925 -53.849 1.00 95.12 249 LEU A O 1
ATOM 2008 N N . ILE A 1 250 ? 30.620 8.450 -51.655 1.00 93.75 250 ILE A N 1
ATOM 2009 C CA . ILE A 1 250 ? 31.820 9.186 -51.236 1.00 93.75 250 ILE A CA 1
ATOM 2010 C C . ILE A 1 250 ? 33.087 8.513 -51.792 1.00 93.75 250 ILE A C 1
ATOM 2012 O O . ILE A 1 250 ? 33.908 9.169 -52.439 1.00 93.75 250 ILE A O 1
ATOM 2016 N N . LEU A 1 251 ? 33.226 7.201 -51.586 1.00 93.19 251 LEU A N 1
ATOM 2017 C CA . LEU A 1 251 ? 34.418 6.441 -51.968 1.00 93.19 251 LEU A CA 1
ATOM 2018 C C . LEU A 1 251 ? 34.594 6.336 -53.493 1.00 93.19 251 LEU A C 1
ATOM 2020 O O . LEU A 1 251 ? 35.715 6.451 -53.985 1.00 93.19 251 LEU A O 1
ATOM 2024 N N . GLU A 1 252 ? 33.512 6.184 -54.266 1.00 93.44 252 GLU A N 1
ATOM 2025 C CA . GLU A 1 252 ? 33.551 6.120 -55.739 1.00 93.44 252 GLU A CA 1
ATOM 2026 C C . GLU A 1 252 ? 34.036 7.430 -56.381 1.00 93.44 252 GLU A C 1
ATOM 2028 O O . GLU A 1 252 ? 34.622 7.416 -57.465 1.00 93.44 252 GLU A O 1
ATOM 2033 N N . LYS A 1 253 ? 33.845 8.572 -55.706 1.00 91.31 253 LYS A N 1
ATOM 2034 C CA . LYS A 1 253 ? 34.405 9.868 -56.124 1.00 91.31 253 LYS A CA 1
ATOM 2035 C C . LYS A 1 253 ? 35.847 10.090 -55.661 1.00 91.31 253 LYS A C 1
ATOM 2037 O O . LYS A 1 253 ? 36.412 11.144 -55.950 1.00 91.31 253 LYS A O 1
ATOM 2042 N N . GLY A 1 254 ? 36.453 9.110 -54.990 1.00 90.81 254 GLY A N 1
ATOM 2043 C CA . GLY A 1 254 ? 37.821 9.186 -54.482 1.00 90.81 254 GLY A CA 1
ATOM 2044 C C . GLY A 1 254 ? 37.976 10.111 -53.274 1.00 90.81 254 GLY A C 1
ATOM 2045 O O . GLY A 1 254 ? 39.064 10.649 -53.075 1.00 90.81 254 GLY A O 1
ATOM 2046 N N . LEU A 1 255 ? 36.898 10.323 -52.512 1.00 92.06 255 LEU A N 1
ATOM 2047 C CA . LEU A 1 255 ? 36.897 11.103 -51.275 1.00 92.06 255 LEU A CA 1
ATOM 2048 C C . LEU A 1 255 ? 37.017 10.179 -50.055 1.00 92.06 255 LEU A C 1
ATOM 2050 O O . LEU A 1 255 ? 36.580 9.028 -50.096 1.00 92.06 255 LEU A O 1
ATOM 2054 N N . ASP A 1 256 ? 37.565 10.693 -48.956 1.00 89.56 256 ASP A N 1
ATOM 2055 C CA . ASP A 1 256 ? 37.652 9.984 -47.674 1.00 89.56 256 ASP A CA 1
ATOM 2056 C C . ASP A 1 256 ? 37.155 10.831 -46.481 1.00 89.56 256 ASP A C 1
ATOM 2058 O O . ASP A 1 256 ? 36.677 11.955 -46.639 1.00 89.56 256 ASP A O 1
ATOM 2062 N N . GLU A 1 257 ? 37.238 10.293 -45.255 1.00 91.56 257 GLU A N 1
ATOM 2063 C CA . GLU A 1 257 ? 36.802 10.998 -44.037 1.00 91.56 257 GLU A CA 1
ATOM 2064 C C . GLU A 1 257 ? 37.460 12.382 -43.870 1.00 91.56 257 GLU A C 1
ATOM 2066 O O . GLU A 1 257 ? 36.828 13.308 -43.363 1.00 91.56 257 GLU A O 1
ATOM 2071 N N . LYS A 1 258 ? 38.717 12.556 -44.292 1.00 89.75 258 LYS A N 1
ATOM 2072 C CA . LYS A 1 258 ? 39.497 13.785 -44.073 1.00 89.75 258 LYS A CA 1
ATOM 2073 C C . LYS A 1 258 ? 39.088 14.914 -45.014 1.00 89.75 258 LYS A C 1
ATOM 2075 O O . LYS A 1 258 ? 39.388 16.075 -44.726 1.00 89.75 258 LYS A O 1
ATOM 2080 N N . ASP A 1 259 ? 38.415 14.592 -46.115 1.00 89.19 259 ASP A N 1
ATOM 2081 C CA . ASP A 1 259 ? 37.930 15.575 -47.083 1.00 89.19 259 ASP A CA 1
ATOM 2082 C C . ASP A 1 259 ? 36.709 16.361 -46.558 1.00 89.19 259 ASP A C 1
ATOM 2084 O O . ASP A 1 259 ? 36.458 17.487 -47.000 1.00 89.19 259 ASP A O 1
ATOM 2088 N N . PHE A 1 260 ? 36.011 15.835 -45.543 1.00 91.06 260 PHE A N 1
ATOM 2089 C CA . PHE A 1 260 ? 34.886 16.499 -44.878 1.00 91.06 260 PHE A CA 1
ATOM 2090 C C . PHE A 1 260 ? 35.317 17.224 -43.600 1.00 91.06 260 PHE A C 1
ATOM 2092 O O . PHE A 1 260 ? 36.172 16.760 -42.841 1.00 91.06 260 PHE A O 1
ATOM 2099 N N . ALA A 1 261 ? 34.699 18.370 -43.301 1.00 90.50 261 ALA A N 1
ATOM 2100 C CA . ALA A 1 261 ? 35.018 19.107 -42.078 1.00 90.50 261 ALA A CA 1
ATOM 2101 C C . ALA A 1 261 ? 34.754 18.263 -40.821 1.00 90.50 261 ALA A C 1
ATOM 2103 O O . ALA A 1 261 ? 33.646 17.797 -40.577 1.00 90.50 261 ALA A O 1
ATOM 2104 N N . TYR A 1 262 ? 35.796 18.070 -40.004 1.00 86.50 262 TYR A N 1
ATOM 2105 C CA . TYR A 1 262 ? 35.782 17.201 -38.816 1.00 86.50 262 TYR A CA 1
ATOM 2106 C C . TYR A 1 262 ? 35.397 15.729 -39.091 1.00 86.50 262 TYR A C 1
ATOM 2108 O O . TYR A 1 262 ? 35.139 14.986 -38.137 1.00 86.50 262 TYR A O 1
ATOM 2116 N N . GLY A 1 263 ? 35.360 15.308 -40.361 1.00 87.75 263 GLY A N 1
ATOM 2117 C CA . GLY A 1 263 ? 34.877 13.998 -40.798 1.00 87.75 263 GLY A CA 1
ATOM 2118 C C . GLY A 1 263 ? 33.370 13.788 -40.652 1.00 87.75 263 GLY A C 1
ATOM 2119 O O . GLY A 1 263 ? 32.925 12.650 -40.685 1.00 87.75 263 GLY A O 1
ATOM 2120 N N . THR A 1 264 ? 32.577 14.847 -40.454 1.00 89.06 264 THR A N 1
ATOM 2121 C CA . THR A 1 264 ? 31.161 14.765 -40.035 1.00 89.06 264 THR A CA 1
ATOM 2122 C C . THR A 1 264 ? 30.290 13.919 -40.958 1.00 89.06 264 THR A C 1
ATOM 2124 O O . THR A 1 264 ? 29.647 12.985 -40.493 1.00 89.06 264 THR A O 1
ATOM 2127 N N . VAL A 1 265 ? 30.290 14.219 -42.257 1.00 91.31 265 VAL A N 1
ATOM 2128 C CA . VAL A 1 265 ? 29.435 13.559 -43.258 1.00 91.31 265 VAL A CA 1
ATOM 2129 C C . VAL A 1 265 ? 29.790 12.078 -43.400 1.00 91.31 265 VAL A C 1
ATOM 2131 O O . VAL A 1 265 ? 28.913 11.225 -43.316 1.00 91.31 265 VAL A O 1
ATOM 2134 N N . PHE A 1 266 ? 31.079 11.754 -43.541 1.00 92.31 266 PHE A N 1
ATOM 2135 C CA . PHE A 1 266 ? 31.526 10.363 -43.633 1.00 92.31 266 PHE A CA 1
ATOM 2136 C C . PHE A 1 266 ? 31.270 9.591 -42.331 1.00 92.31 266 PHE A C 1
ATOM 2138 O O . PHE A 1 266 ? 30.765 8.470 -42.359 1.00 92.31 266 PHE A O 1
ATOM 2145 N N . ARG A 1 267 ? 31.560 10.202 -41.174 1.00 91.38 267 ARG A N 1
ATOM 2146 C CA . ARG A 1 267 ? 31.354 9.577 -39.863 1.00 91.38 267 ARG A CA 1
ATOM 2147 C C . ARG A 1 267 ? 29.884 9.316 -39.570 1.00 91.38 267 ARG A C 1
ATOM 2149 O O . ARG A 1 267 ? 29.595 8.298 -38.950 1.00 91.38 267 ARG A O 1
ATOM 2156 N N . TYR A 1 268 ? 28.975 10.184 -40.023 1.00 94.44 268 TYR A N 1
ATOM 2157 C CA . TYR A 1 268 ? 27.541 9.928 -39.923 1.00 94.44 268 TYR A CA 1
ATOM 2158 C C . TYR A 1 268 ? 27.211 8.576 -40.560 1.00 94.44 268 TYR A C 1
ATOM 2160 O O . TYR A 1 268 ? 26.758 7.679 -39.861 1.00 94.44 268 TYR A O 1
ATOM 2168 N N . PHE A 1 269 ? 27.534 8.370 -41.840 1.00 95.44 269 PHE A N 1
ATOM 2169 C CA . PHE A 1 269 ? 27.240 7.096 -42.500 1.00 95.44 269 PHE A CA 1
ATOM 2170 C C . PHE A 1 269 ? 28.008 5.917 -41.891 1.00 95.44 269 PHE A C 1
ATOM 2172 O O . PHE A 1 269 ? 27.431 4.848 -41.722 1.00 95.44 269 PHE A O 1
ATOM 2179 N N . LYS A 1 270 ? 29.269 6.108 -41.486 1.00 92.75 270 LYS A N 1
ATOM 2180 C CA . LYS A 1 270 ? 30.067 5.061 -40.829 1.00 92.75 270 LYS A CA 1
ATOM 2181 C C . LYS A 1 270 ? 29.422 4.543 -39.542 1.00 92.75 270 LYS A C 1
ATOM 2183 O O . LYS A 1 270 ? 29.267 3.340 -39.369 1.00 92.75 270 LYS A O 1
ATOM 2188 N N . LYS A 1 271 ? 28.968 5.440 -38.669 1.00 92.75 271 LYS A N 1
ATOM 2189 C CA . LYS A 1 271 ? 28.283 5.056 -37.426 1.00 92.75 271 LYS A CA 1
ATOM 2190 C C . LYS A 1 271 ? 27.003 4.262 -37.669 1.00 92.75 271 LYS A C 1
ATOM 2192 O O . LYS A 1 271 ? 26.609 3.465 -36.833 1.00 92.75 271 LYS A O 1
ATOM 2197 N N . ARG A 1 272 ? 26.326 4.496 -38.799 1.00 94.31 272 ARG A N 1
ATOM 2198 C CA . ARG A 1 272 ? 25.078 3.800 -39.151 1.00 94.31 272 ARG A CA 1
ATOM 2199 C C . ARG A 1 272 ? 25.295 2.443 -39.821 1.00 94.31 272 ARG A C 1
ATOM 2201 O O . ARG A 1 272 ? 24.325 1.752 -40.101 1.00 94.31 272 ARG A O 1
ATOM 2208 N N . THR A 1 273 ? 26.551 2.074 -40.052 1.00 90.81 273 THR A N 1
ATOM 2209 C CA . THR A 1 273 ? 26.960 0.715 -40.428 1.00 90.81 273 THR A CA 1
ATOM 2210 C C . THR A 1 273 ? 27.510 -0.085 -39.245 1.00 90.81 273 THR A C 1
ATOM 2212 O O . THR A 1 273 ? 27.884 -1.238 -39.415 1.00 90.81 273 THR A O 1
ATOM 2215 N N . GLU A 1 274 ? 27.582 0.519 -38.055 1.00 85.44 274 GLU A N 1
ATOM 2216 C CA . GLU A 1 274 ? 28.040 -0.126 -36.824 1.00 85.44 274 GLU A CA 1
ATOM 2217 C C . GLU A 1 274 ? 26.816 -0.469 -35.951 1.00 85.44 274 GLU A C 1
ATOM 2219 O O . GLU A 1 274 ? 26.025 0.414 -35.602 1.00 85.44 274 GLU A O 1
ATOM 2224 N N . ASP A 1 275 ? 26.644 -1.749 -35.594 1.00 71.75 275 ASP A N 1
ATOM 2225 C CA . ASP A 1 275 ? 25.441 -2.272 -34.914 1.00 71.75 275 ASP A CA 1
ATOM 2226 C C . ASP A 1 275 ? 25.051 -1.466 -33.657 1.00 71.75 275 ASP A C 1
ATOM 2228 O O . ASP A 1 275 ? 23.876 -1.188 -33.424 1.00 71.75 275 ASP A O 1
ATOM 2232 N N . SER A 1 276 ? 26.027 -0.999 -32.873 1.00 75.69 276 SER A N 1
ATOM 2233 C CA . SER A 1 276 ? 25.785 -0.242 -31.635 1.00 75.69 276 SER A CA 1
ATOM 2234 C C . SER A 1 276 ? 25.347 1.216 -31.844 1.00 75.69 276 SER A C 1
ATOM 2236 O O . SER A 1 276 ? 24.756 1.808 -30.939 1.00 75.69 276 SER A O 1
ATOM 2238 N N . GLU A 1 277 ? 25.603 1.811 -33.014 1.00 85.06 277 GLU A N 1
ATOM 2239 C CA . GLU A 1 277 ? 25.313 3.224 -33.308 1.00 85.06 277 GLU A CA 1
ATOM 2240 C C . GLU A 1 277 ? 24.282 3.420 -34.436 1.00 85.06 277 GLU A C 1
ATOM 2242 O O . GLU A 1 277 ? 23.929 4.565 -34.748 1.00 85.06 277 GLU A O 1
ATOM 2247 N N . THR A 1 278 ? 23.721 2.338 -34.987 1.00 90.25 278 THR A N 1
ATOM 2248 C CA . THR A 1 278 ? 22.795 2.362 -36.137 1.00 90.25 278 THR A CA 1
ATOM 2249 C C . THR A 1 278 ? 21.586 3.283 -35.937 1.00 90.25 278 THR A C 1
ATOM 2251 O O . THR A 1 278 ? 21.238 4.062 -36.824 1.00 90.25 278 THR A O 1
ATOM 2254 N N . MET A 1 279 ? 20.983 3.271 -34.746 1.00 89.94 279 MET A N 1
ATOM 2255 C CA . MET A 1 279 ? 19.805 4.088 -34.403 1.00 89.94 279 MET A CA 1
ATOM 2256 C C . MET A 1 279 ? 20.131 5.356 -33.598 1.00 89.94 279 MET A C 1
ATOM 2258 O O . MET A 1 279 ? 19.221 6.048 -33.130 1.00 89.94 279 MET A O 1
ATOM 2262 N N . SER A 1 280 ? 21.416 5.685 -33.427 1.00 89.75 280 SER A N 1
ATOM 2263 C CA . SER A 1 280 ? 21.841 6.851 -32.644 1.00 89.75 280 SER A CA 1
ATOM 2264 C C . SER A 1 280 ? 21.343 8.174 -33.246 1.00 89.75 280 SER A C 1
ATOM 2266 O O . SER A 1 280 ? 21.199 8.331 -34.461 1.00 89.75 280 SER A O 1
ATOM 2268 N N . GLU A 1 281 ? 21.081 9.165 -32.391 1.00 91.38 281 GLU A N 1
ATOM 2269 C CA . GLU A 1 281 ? 20.831 10.544 -32.830 1.00 91.38 281 GLU A CA 1
ATOM 2270 C C . GLU A 1 281 ? 22.041 11.091 -33.613 1.00 91.38 281 GLU A C 1
ATOM 2272 O O . GLU A 1 281 ? 23.185 10.826 -33.229 1.00 91.38 281 GLU A O 1
ATOM 2277 N N . PRO A 1 282 ? 21.840 11.884 -34.682 1.00 91.31 282 PRO A N 1
ATOM 2278 C CA . PRO A 1 282 ? 22.945 12.611 -35.287 1.00 91.31 282 PRO A CA 1
ATOM 2279 C C . PRO A 1 282 ? 23.516 13.639 -34.310 1.00 91.31 282 PRO A C 1
ATOM 2281 O O . PRO A 1 282 ? 22.782 14.357 -33.621 1.00 91.31 282 PRO A O 1
ATOM 2284 N N . GLY A 1 283 ? 24.840 13.754 -34.287 1.00 90.25 283 GLY A N 1
ATOM 2285 C CA . GLY A 1 283 ? 25.536 14.795 -33.544 1.00 90.25 283 GLY A CA 1
ATOM 2286 C C . GLY A 1 283 ? 25.197 16.191 -34.075 1.00 90.25 283 GLY A C 1
ATOM 2287 O O . GLY A 1 283 ? 24.835 16.367 -35.237 1.00 90.25 283 GLY A O 1
ATOM 2288 N N . SER A 1 284 ? 25.373 17.225 -33.244 1.00 91.31 284 SER A N 1
ATOM 2289 C CA . SER A 1 284 ? 25.049 18.615 -33.621 1.00 91.31 284 SER A CA 1
ATOM 2290 C C . SER A 1 284 ? 25.707 19.059 -34.938 1.00 91.31 284 SER A C 1
ATOM 2292 O O . SER A 1 284 ? 25.055 19.693 -35.759 1.00 91.31 284 SER A O 1
ATOM 2294 N N . ARG A 1 285 ? 26.964 18.670 -35.192 1.00 91.00 285 ARG A N 1
ATOM 2295 C CA . ARG A 1 285 ? 27.671 19.015 -36.440 1.00 91.00 285 ARG A CA 1
ATOM 2296 C C . ARG A 1 285 ? 27.154 18.259 -37.668 1.00 91.00 285 ARG A C 1
ATOM 2298 O O . ARG A 1 285 ? 27.260 18.770 -38.773 1.00 91.00 285 ARG A O 1
ATOM 2305 N N . GLU A 1 286 ? 26.627 17.053 -37.476 1.00 92.31 286 GLU A N 1
ATOM 2306 C CA . GLU A 1 286 ? 26.029 16.247 -38.547 1.00 92.31 286 GLU A CA 1
ATOM 2307 C C . GLU A 1 286 ? 24.670 16.848 -38.939 1.00 92.31 286 GLU A C 1
ATOM 2309 O O . GLU A 1 286 ? 24.407 17.032 -40.124 1.00 92.31 286 GLU A O 1
ATOM 2314 N N . LYS A 1 287 ? 23.862 17.267 -37.948 1.00 91.88 287 LYS A N 1
ATOM 2315 C CA . LYS A 1 287 ? 22.616 18.026 -38.173 1.00 91.88 287 LYS A CA 1
ATOM 2316 C C . LYS A 1 287 ? 22.884 19.337 -38.919 1.00 91.88 287 LYS A C 1
ATOM 2318 O O . LYS A 1 287 ? 22.251 19.597 -39.932 1.00 91.88 287 LYS A O 1
ATOM 2323 N N . GLU A 1 288 ? 23.868 20.130 -38.488 1.00 92.00 288 GLU A N 1
ATOM 2324 C CA . GLU A 1 288 ? 24.229 21.378 -39.186 1.00 92.00 288 GLU A CA 1
ATOM 2325 C C . GLU A 1 288 ? 24.642 21.149 -40.650 1.00 92.00 288 GLU A C 1
ATOM 2327 O O . GLU A 1 288 ? 24.280 21.950 -41.513 1.00 92.00 288 GLU A O 1
ATOM 2332 N N . ALA A 1 289 ? 25.350 20.054 -40.950 1.00 91.50 289 ALA A N 1
ATOM 2333 C CA . ALA A 1 289 ? 25.716 19.713 -42.322 1.00 91.50 289 ALA A CA 1
ATOM 2334 C C . ALA A 1 289 ? 24.481 19.410 -43.175 1.00 91.50 289 ALA A C 1
ATOM 2336 O O . ALA A 1 289 ? 24.243 20.096 -44.166 1.00 91.50 289 ALA A O 1
ATOM 2337 N N . PHE A 1 290 ? 23.667 18.432 -42.787 1.00 92.81 290 PHE A N 1
ATOM 2338 C CA . PHE A 1 290 ? 22.576 17.963 -43.642 1.00 92.81 290 PHE A CA 1
ATOM 2339 C C . PHE A 1 290 ? 21.305 18.822 -43.587 1.00 92.81 290 PHE A C 1
ATOM 2341 O O . PHE A 1 290 ? 20.598 18.907 -44.586 1.00 92.81 290 PHE A O 1
ATOM 2348 N N . GLU A 1 291 ? 21.006 19.471 -42.458 1.00 91.56 291 GLU A N 1
ATOM 2349 C CA . GLU A 1 291 ? 19.765 20.243 -42.278 1.00 91.56 291 GLU A CA 1
ATOM 2350 C C . GLU A 1 291 ? 19.947 21.739 -42.583 1.00 91.56 291 GLU A C 1
ATOM 2352 O O . GLU A 1 291 ? 19.020 22.378 -43.077 1.00 91.56 291 GLU A O 1
ATOM 2357 N N . ASN A 1 292 ? 21.140 22.298 -42.331 1.00 90.50 292 ASN A N 1
ATOM 2358 C CA . ASN A 1 292 ? 21.421 23.734 -42.494 1.00 90.50 292 ASN A CA 1
ATOM 2359 C C . ASN A 1 292 ? 22.465 24.047 -43.577 1.00 90.50 292 ASN A C 1
ATOM 2361 O O . ASN A 1 292 ? 22.860 25.206 -43.719 1.00 90.50 292 ASN A O 1
ATOM 2365 N N . ASP A 1 293 ? 22.927 23.032 -44.308 1.00 89.44 293 ASP A N 1
ATOM 2366 C CA . ASP A 1 293 ? 23.967 23.121 -45.336 1.00 89.44 293 ASP A CA 1
ATOM 2367 C C . ASP A 1 293 ? 25.297 23.742 -44.852 1.00 89.44 293 ASP A C 1
ATOM 2369 O O . ASP A 1 293 ? 25.971 24.494 -45.560 1.00 89.44 293 ASP A O 1
ATOM 2373 N N . LYS A 1 294 ? 25.699 23.452 -43.605 1.00 87.88 294 LYS A N 1
ATOM 2374 C CA . LYS A 1 294 ? 26.883 24.052 -42.966 1.00 87.88 294 LYS A CA 1
ATOM 2375 C C . LYS A 1 294 ? 27.937 23.028 -42.577 1.00 87.88 294 LYS A C 1
ATOM 2377 O O . LYS A 1 294 ? 27.679 22.073 -41.862 1.00 87.88 294 LYS A O 1
ATOM 2382 N N . GLY A 1 295 ? 29.189 23.309 -42.934 1.00 82.75 295 GLY A N 1
ATOM 2383 C CA . GLY A 1 295 ? 30.322 22.508 -42.460 1.00 82.75 295 GLY A CA 1
ATOM 2384 C C . GLY A 1 295 ? 30.492 21.176 -43.193 1.00 82.75 295 GLY A C 1
ATOM 2385 O O . GLY A 1 295 ? 30.899 20.197 -42.578 1.00 82.75 295 GLY A O 1
ATOM 2386 N N . TRP A 1 296 ? 30.215 21.148 -44.500 1.00 90.56 296 TRP A N 1
ATOM 2387 C CA . TRP A 1 296 ? 30.538 20.014 -45.375 1.00 90.56 296 TRP A CA 1
ATOM 2388 C C . TRP A 1 296 ? 32.042 19.905 -45.656 1.00 90.56 296 TRP A C 1
ATOM 2390 O O . TRP A 1 296 ? 32.612 18.821 -45.594 1.00 90.56 296 TRP A O 1
ATOM 2400 N N . LEU A 1 297 ? 32.704 21.034 -45.922 1.00 89.06 297 LEU A N 1
ATOM 2401 C CA . LEU A 1 297 ? 34.079 21.093 -46.430 1.00 89.06 297 LEU A CA 1
ATOM 2402 C C . LEU A 1 297 ? 35.055 21.712 -45.422 1.00 89.06 297 LEU A C 1
ATOM 2404 O O . LEU A 1 297 ? 34.706 22.622 -44.666 1.00 89.06 297 LEU A O 1
ATOM 2408 N N . THR A 1 298 ? 36.309 21.254 -45.441 1.00 85.62 298 THR A N 1
ATOM 2409 C CA . THR A 1 298 ? 37.401 21.876 -44.674 1.00 85.62 298 THR A CA 1
ATOM 2410 C C . THR A 1 298 ? 37.788 23.244 -45.257 1.00 85.62 298 THR A C 1
ATOM 2412 O O . THR A 1 298 ? 37.644 23.493 -46.453 1.00 85.62 298 THR A O 1
ATOM 2415 N N . LYS A 1 299 ? 38.352 24.145 -44.433 1.00 82.75 299 LYS A N 1
ATOM 2416 C CA . LYS A 1 299 ? 38.826 25.473 -44.894 1.00 82.75 299 LYS A CA 1
ATOM 2417 C C . LYS A 1 299 ? 39.938 25.401 -45.953 1.00 82.75 299 LYS A C 1
ATOM 2419 O O . LYS A 1 299 ? 40.197 26.390 -46.627 1.00 82.75 299 LYS A O 1
ATOM 2424 N N . SER A 1 300 ? 40.607 24.256 -46.064 1.00 85.25 300 SER A N 1
ATOM 2425 C CA . SER A 1 300 ? 41.712 23.984 -46.988 1.00 85.25 300 SER A CA 1
ATOM 2426 C C . SER A 1 300 ? 41.336 22.967 -48.075 1.00 85.25 300 SER A C 1
ATOM 2428 O O . SER A 1 300 ? 42.223 22.307 -48.618 1.00 85.25 300 SER A O 1
ATOM 2430 N N . ALA A 1 301 ? 40.041 22.787 -48.362 1.00 87.00 301 ALA A N 1
ATOM 2431 C CA . ALA A 1 301 ? 39.574 21.817 -49.347 1.00 87.00 301 ALA A CA 1
ATOM 2432 C C . ALA A 1 301 ? 40.150 22.106 -50.746 1.00 87.00 301 ALA A C 1
ATOM 2434 O O . ALA A 1 301 ? 40.167 23.245 -51.217 1.00 87.00 301 ALA A O 1
ATOM 2435 N N . ARG A 1 302 ? 40.634 21.055 -51.417 1.00 90.31 302 ARG A N 1
ATOM 2436 C CA . ARG A 1 302 ? 41.177 21.141 -52.783 1.00 90.31 302 ARG A CA 1
ATOM 2437 C C . ARG A 1 302 ? 40.043 21.405 -53.789 1.00 90.31 302 ARG A C 1
ATOM 2439 O O . ARG A 1 302 ? 38.953 20.882 -53.574 1.00 90.31 302 ARG A O 1
ATOM 2446 N N . PRO A 1 303 ? 40.283 22.102 -54.918 1.00 89.06 303 PRO A N 1
ATOM 2447 C CA . PRO A 1 303 ? 39.235 22.414 -55.903 1.00 89.06 303 PRO A CA 1
ATOM 2448 C C . PRO A 1 303 ? 38.429 21.197 -56.383 1.00 89.06 303 PRO A C 1
ATOM 2450 O O . PRO A 1 303 ? 37.206 21.254 -56.428 1.00 89.06 303 PRO A O 1
ATOM 2453 N N . PHE A 1 304 ? 39.104 20.071 -56.637 1.00 89.25 304 PHE A N 1
ATOM 2454 C CA . PHE A 1 304 ? 38.455 18.807 -57.003 1.00 89.25 304 PHE A CA 1
ATOM 2455 C C . PHE A 1 304 ? 37.496 18.284 -55.917 1.00 89.25 304 PHE A C 1
ATOM 2457 O O . PHE A 1 304 ? 36.420 17.792 -56.236 1.00 89.25 304 PHE A O 1
ATOM 2464 N N . VAL A 1 305 ? 37.858 18.419 -54.635 1.00 89.69 305 VAL A N 1
ATOM 2465 C CA . VAL A 1 305 ? 37.015 17.986 -53.505 1.00 89.69 305 VAL A CA 1
ATOM 2466 C C . VAL A 1 305 ? 35.765 18.856 -53.410 1.00 89.69 305 VAL A C 1
ATOM 2468 O O . VAL A 1 305 ? 34.679 18.332 -53.194 1.00 89.69 305 VAL A O 1
ATOM 2471 N N . VAL A 1 306 ? 35.900 20.170 -53.620 1.00 91.12 306 VAL A N 1
ATOM 2472 C CA . VAL A 1 306 ? 34.758 21.096 -53.635 1.00 91.12 306 VAL A CA 1
ATOM 2473 C C . VAL A 1 306 ? 33.763 20.700 -54.729 1.00 91.12 306 VAL A C 1
ATOM 2475 O O . VAL A 1 306 ? 32.583 20.531 -54.447 1.00 91.12 306 VAL A O 1
ATOM 2478 N N . GLU A 1 307 ? 34.239 20.483 -55.957 1.00 91.06 307 GLU A N 1
ATOM 2479 C CA . GLU A 1 307 ? 33.395 20.087 -57.093 1.00 91.06 307 GLU A CA 1
ATOM 2480 C C . GLU A 1 307 ? 32.730 18.714 -56.884 1.00 91.06 307 GLU A C 1
ATOM 2482 O O . GLU A 1 307 ? 31.532 18.546 -57.137 1.00 91.06 307 GLU A O 1
ATOM 2487 N N . ALA A 1 308 ? 33.486 17.736 -56.373 1.00 90.88 308 ALA A N 1
ATOM 2488 C CA . ALA A 1 308 ? 32.975 16.401 -56.084 1.00 90.88 308 ALA A CA 1
ATOM 2489 C C . ALA A 1 308 ? 31.895 16.419 -54.989 1.00 90.88 308 ALA A C 1
ATOM 2491 O O . ALA A 1 308 ? 30.851 15.788 -55.158 1.00 90.88 308 ALA A O 1
ATOM 2492 N N . VAL A 1 309 ? 32.108 17.166 -53.899 1.00 90.88 309 VAL A N 1
ATOM 2493 C CA . VAL A 1 309 ? 31.140 17.283 -52.797 1.00 90.88 309 VAL A CA 1
ATOM 2494 C C . VAL A 1 309 ? 29.882 18.028 -53.233 1.00 90.88 309 VAL A C 1
ATOM 2496 O O . VAL A 1 309 ? 28.794 17.549 -52.938 1.00 90.88 309 VAL A O 1
ATOM 2499 N N . GLU A 1 310 ? 29.990 19.136 -53.973 1.00 90.56 310 GLU A N 1
ATOM 2500 C CA . GLU A 1 310 ? 28.809 19.852 -54.487 1.00 90.56 310 GLU A CA 1
ATOM 2501 C C . GLU A 1 310 ? 27.968 18.975 -55.427 1.00 90.56 310 GLU A C 1
ATOM 2503 O O . GLU A 1 310 ? 26.740 19.020 -55.393 1.00 90.56 310 GLU A O 1
ATOM 2508 N N . THR A 1 311 ? 28.615 18.104 -56.208 1.00 92.31 311 THR A N 1
ATOM 2509 C CA . THR A 1 311 ? 27.913 17.146 -57.075 1.00 92.31 311 THR A CA 1
ATOM 2510 C C . THR A 1 311 ? 27.216 16.037 -56.278 1.00 92.31 311 THR A C 1
ATOM 2512 O O . THR A 1 311 ? 26.106 15.639 -56.623 1.00 92.31 311 THR A O 1
ATOM 2515 N N . LEU A 1 312 ? 27.854 15.523 -55.220 1.00 93.38 312 LEU A N 1
ATOM 2516 C CA . LEU A 1 312 ? 27.316 14.434 -54.394 1.00 93.38 312 LEU A CA 1
ATOM 2517 C C . LEU A 1 312 ? 26.280 14.895 -53.364 1.00 93.38 312 LEU A C 1
ATOM 2519 O O . LEU A 1 312 ? 25.463 14.086 -52.925 1.00 93.38 312 LEU A O 1
ATOM 2523 N N . LYS A 1 313 ? 26.321 16.165 -52.949 1.00 92.75 313 LYS A N 1
ATOM 2524 C CA . LYS A 1 313 ? 25.525 16.704 -51.838 1.00 92.75 313 LYS A CA 1
ATOM 2525 C C . LYS A 1 313 ? 24.033 16.337 -51.926 1.00 92.75 313 LYS A C 1
ATOM 2527 O O . LYS A 1 313 ? 23.528 15.849 -50.917 1.00 92.75 313 LYS A O 1
ATOM 2532 N N . PRO A 1 314 ? 23.332 16.461 -53.075 1.00 93.81 314 PRO A N 1
ATOM 2533 C CA . PRO A 1 314 ? 21.929 16.046 -53.173 1.00 93.81 314 PRO A CA 1
ATOM 2534 C C . PRO A 1 314 ? 21.722 14.553 -52.878 1.00 93.81 314 PRO A C 1
ATOM 2536 O O . PRO A 1 314 ? 20.843 14.193 -52.107 1.00 93.81 314 PRO A O 1
ATOM 2539 N N . GLN A 1 315 ? 22.585 13.686 -53.416 1.00 95.56 315 GLN A N 1
ATOM 2540 C CA . GLN A 1 315 ? 22.482 12.233 -53.237 1.00 95.56 315 GLN A CA 1
ATOM 2541 C C . GLN A 1 315 ? 22.779 11.813 -51.788 1.00 95.56 315 GLN A C 1
ATOM 2543 O O . GLN A 1 315 ? 22.134 10.917 -51.244 1.00 95.56 315 GLN A O 1
ATOM 2548 N N . LEU A 1 316 ? 23.742 12.478 -51.139 1.00 95.31 316 LEU A N 1
ATOM 2549 C CA . LEU A 1 316 ? 24.060 12.248 -49.728 1.00 95.31 316 LEU A CA 1
ATOM 2550 C C . LEU A 1 316 ? 22.951 12.776 -48.807 1.00 95.31 316 LEU A C 1
ATOM 2552 O O . LEU A 1 316 ? 22.636 12.128 -47.810 1.00 95.31 316 LEU A O 1
ATOM 2556 N N . ALA A 1 317 ? 22.336 13.911 -49.149 1.00 94.75 317 ALA A N 1
ATOM 2557 C CA . ALA A 1 317 ? 21.173 14.435 -48.440 1.00 94.75 317 ALA A CA 1
ATOM 2558 C C . ALA A 1 317 ? 19.952 13.508 -48.573 1.00 94.75 317 ALA A C 1
ATOM 2560 O O . ALA A 1 317 ? 19.250 13.302 -47.585 1.00 94.75 317 ALA A O 1
ATOM 2561 N N . ASP A 1 318 ? 19.743 12.881 -49.735 1.00 96.31 318 ASP A N 1
ATOM 2562 C CA . ASP A 1 318 ? 18.691 11.873 -49.928 1.00 96.31 318 ASP A CA 1
ATOM 2563 C C . ASP A 1 318 ? 18.927 10.635 -49.046 1.00 96.31 318 ASP A C 1
ATOM 2565 O O . ASP A 1 318 ? 18.016 10.187 -48.343 1.00 96.31 318 ASP A O 1
ATOM 2569 N N . CYS A 1 319 ? 20.162 10.115 -49.005 1.00 96.62 319 CYS A N 1
ATOM 2570 C CA . CYS A 1 319 ? 20.525 9.000 -48.122 1.00 96.62 319 CYS A CA 1
ATOM 2571 C C . CYS A 1 319 ? 20.296 9.359 -46.644 1.00 96.62 319 CYS A C 1
ATOM 2573 O O . CYS A 1 319 ? 19.673 8.592 -45.907 1.00 96.62 319 CYS A O 1
ATOM 2575 N N . TYR A 1 320 ? 20.742 10.546 -46.219 1.00 96.62 320 TYR A N 1
ATOM 2576 C CA . TYR A 1 320 ? 20.496 11.076 -44.874 1.00 96.62 320 TYR A CA 1
ATOM 2577 C C . TYR A 1 320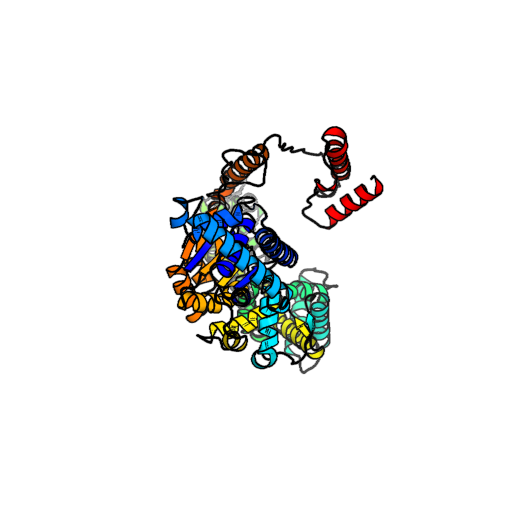 ? 18.996 11.181 -44.567 1.00 96.62 320 TYR A C 1
ATOM 2579 O O . TYR A 1 320 ? 18.541 10.727 -43.518 1.00 96.62 320 TYR A O 1
ATOM 2587 N N . GLY A 1 321 ? 18.207 11.729 -45.495 1.00 96.31 321 GLY A N 1
ATOM 2588 C CA . GLY A 1 321 ? 16.764 11.892 -45.345 1.00 96.31 321 GLY A CA 1
ATOM 2589 C C . GLY A 1 321 ? 16.032 10.560 -45.176 1.00 96.31 321 GL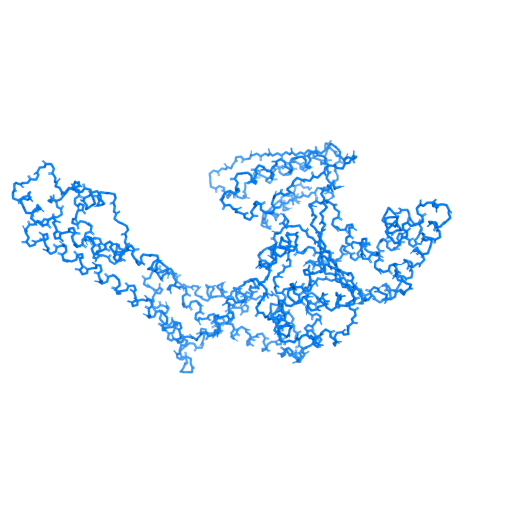Y A C 1
ATOM 2590 O O . GLY A 1 321 ? 15.152 10.447 -44.321 1.00 96.31 321 GLY A O 1
ATOM 2591 N N . HIS A 1 322 ? 16.422 9.530 -45.931 1.00 97.31 322 HIS A N 1
ATOM 2592 C CA . HIS A 1 322 ? 15.876 8.182 -45.771 1.00 97.31 322 HIS A CA 1
ATOM 2593 C C . HIS A 1 322 ? 16.215 7.567 -44.408 1.00 97.31 322 HIS A C 1
ATOM 2595 O O . HIS A 1 322 ? 15.316 7.033 -43.752 1.00 97.31 322 HIS A O 1
ATOM 2601 N N . ILE A 1 323 ? 17.470 7.680 -43.960 1.00 96.69 323 ILE A N 1
ATOM 2602 C CA . ILE A 1 323 ? 17.903 7.184 -42.645 1.00 96.69 323 ILE A CA 1
ATOM 2603 C C . ILE A 1 323 ? 17.135 7.893 -41.525 1.00 96.69 323 ILE A C 1
ATOM 2605 O O . ILE A 1 323 ? 16.524 7.239 -40.677 1.00 96.69 323 ILE A O 1
ATOM 2609 N N . GLU A 1 324 ? 17.109 9.228 -41.530 1.00 96.38 324 GLU A N 1
ATOM 2610 C CA . GLU A 1 324 ? 16.448 10.000 -40.477 1.00 96.38 324 GLU A CA 1
ATOM 2611 C C . GLU A 1 324 ? 14.935 9.798 -40.467 1.00 96.38 324 GLU A C 1
ATOM 2613 O O . GLU A 1 324 ? 14.335 9.822 -39.392 1.00 96.38 324 GLU A O 1
ATOM 2618 N N . LYS A 1 325 ? 14.310 9.547 -41.622 1.00 96.38 325 LYS A N 1
ATOM 2619 C CA . LYS A 1 325 ? 12.898 9.167 -41.679 1.00 96.38 325 LYS A CA 1
ATOM 2620 C C . LYS A 1 325 ? 12.652 7.862 -40.919 1.00 96.38 325 LYS A C 1
ATOM 2622 O O . LYS A 1 325 ? 11.829 7.849 -40.006 1.00 96.38 325 LYS A O 1
ATOM 2627 N N . ILE A 1 326 ? 13.402 6.802 -41.235 1.00 95.88 326 ILE A N 1
ATOM 2628 C CA . ILE A 1 326 ? 13.274 5.499 -40.561 1.00 95.88 326 ILE A CA 1
ATOM 2629 C C . ILE A 1 326 ? 13.531 5.652 -39.057 1.00 95.88 326 ILE A C 1
ATOM 2631 O O . ILE A 1 326 ? 12.738 5.177 -38.242 1.00 95.88 326 ILE A O 1
ATOM 2635 N N . ARG A 1 327 ? 14.594 6.368 -38.672 1.00 95.12 327 ARG A N 1
ATOM 2636 C CA . ARG A 1 327 ? 14.947 6.590 -37.265 1.00 95.12 327 ARG A CA 1
ATOM 2637 C C . ARG A 1 327 ? 13.854 7.354 -36.514 1.00 95.12 327 ARG A C 1
ATOM 2639 O O . ARG A 1 327 ? 13.445 6.936 -35.434 1.00 95.12 327 ARG A O 1
ATOM 2646 N N . ARG A 1 328 ? 13.352 8.467 -37.059 1.00 94.19 328 ARG A N 1
ATOM 2647 C CA . ARG A 1 328 ? 12.316 9.290 -36.404 1.00 94.19 328 ARG A CA 1
ATOM 2648 C C . ARG A 1 328 ? 10.993 8.538 -36.263 1.00 94.19 328 ARG A C 1
ATOM 2650 O O . ARG A 1 328 ? 10.368 8.644 -35.212 1.00 94.19 328 ARG A O 1
ATOM 2657 N N . GLU A 1 329 ? 10.602 7.761 -37.272 1.00 95.62 329 GLU A N 1
ATOM 2658 C CA . GLU A 1 329 ? 9.363 6.974 -37.253 1.00 95.62 329 GLU A CA 1
ATOM 2659 C C . GLU A 1 329 ? 9.430 5.793 -36.267 1.00 95.62 329 GLU A C 1
ATOM 2661 O O . GLU A 1 329 ? 8.431 5.501 -35.614 1.00 95.62 329 GLU A O 1
ATOM 2666 N N . ASN A 1 330 ? 10.597 5.152 -36.102 1.00 95.00 330 ASN A N 1
ATOM 2667 C CA . ASN A 1 330 ? 10.702 3.874 -35.381 1.00 95.00 330 ASN A CA 1
ATOM 2668 C C . ASN A 1 330 ? 11.495 3.931 -34.060 1.00 95.00 330 ASN A C 1
ATOM 2670 O O . ASN A 1 330 ? 11.401 3.001 -33.266 1.00 95.00 330 ASN A O 1
ATOM 2674 N N . SER A 1 331 ? 12.241 5.006 -33.770 1.00 91.38 331 SER A N 1
ATOM 2675 C CA . SER A 1 331 ? 13.119 5.123 -32.584 1.00 91.38 331 SER A CA 1
ATOM 2676 C C . SER A 1 331 ? 12.452 4.744 -31.262 1.00 91.38 331 SER A C 1
ATOM 2678 O O . SER A 1 331 ? 12.998 3.934 -30.521 1.00 91.38 331 SER A O 1
ATOM 2680 N N . LYS A 1 332 ? 11.256 5.271 -30.963 1.00 92.62 332 LYS A N 1
ATOM 2681 C CA . LYS A 1 332 ? 10.539 4.958 -29.710 1.00 92.62 332 LYS A CA 1
ATOM 2682 C C . LYS A 1 332 ? 10.290 3.457 -29.547 1.00 92.62 332 LYS A C 1
ATOM 2684 O O . LYS A 1 332 ? 10.500 2.911 -28.469 1.00 92.62 332 LYS A O 1
ATOM 2689 N N . GLN A 1 333 ? 9.843 2.806 -30.617 1.00 94.81 333 GLN A N 1
ATOM 2690 C CA . GLN A 1 333 ? 9.507 1.385 -30.620 1.00 94.81 333 GLN A CA 1
ATOM 2691 C C . GLN A 1 333 ? 10.765 0.511 -30.633 1.00 94.81 333 GLN A C 1
ATOM 2693 O O . GLN A 1 333 ? 10.812 -0.484 -29.921 1.00 94.81 333 GLN A O 1
ATOM 2698 N N . TYR A 1 334 ? 11.806 0.929 -31.357 1.00 93.50 334 TYR A N 1
ATOM 2699 C CA . TYR A 1 334 ? 13.131 0.311 -31.328 1.00 93.50 334 TYR A CA 1
ATOM 2700 C C . TYR A 1 334 ? 13.703 0.284 -29.907 1.00 93.50 334 TYR A C 1
ATOM 2702 O O . TYR A 1 334 ? 14.038 -0.786 -29.406 1.00 93.50 334 TYR A O 1
ATOM 2710 N N . PHE A 1 335 ? 13.738 1.434 -29.220 1.00 91.38 335 PHE A N 1
ATOM 2711 C CA . PHE A 1 335 ? 14.232 1.504 -27.844 1.00 91.38 335 PHE A CA 1
ATOM 2712 C C . PHE A 1 335 ? 13.375 0.665 -26.897 1.00 91.38 335 PHE A C 1
ATOM 2714 O O . PHE A 1 335 ? 13.920 -0.059 -26.070 1.00 91.38 335 PHE A O 1
ATOM 2721 N N . LEU A 1 336 ? 12.047 0.696 -27.044 1.00 94.38 336 LEU A N 1
ATOM 2722 C CA . LEU A 1 336 ? 11.162 -0.167 -26.264 1.00 94.38 336 LEU A CA 1
ATOM 2723 C C . LEU A 1 336 ? 11.504 -1.652 -26.463 1.00 94.38 336 LEU A C 1
ATOM 2725 O O . LEU A 1 336 ? 11.654 -2.379 -25.488 1.00 94.38 336 LEU A O 1
ATOM 2729 N N . TYR A 1 337 ? 11.657 -2.108 -27.706 1.00 93.94 337 TYR A N 1
ATOM 2730 C CA . TYR A 1 337 ? 11.974 -3.504 -28.014 1.00 93.94 337 TYR A CA 1
ATOM 2731 C C . TYR A 1 337 ? 13.347 -3.904 -27.482 1.00 93.94 337 TYR A C 1
ATOM 2733 O O . TYR A 1 337 ? 13.467 -4.955 -26.857 1.00 93.94 337 TYR A O 1
ATOM 2741 N N . GLN A 1 338 ? 14.351 -3.043 -27.647 1.00 88.56 338 GLN A N 1
ATOM 2742 C CA . GLN A 1 338 ? 15.693 -3.253 -27.113 1.00 88.56 338 GLN A CA 1
ATOM 2743 C C . GLN A 1 338 ? 15.682 -3.419 -25.586 1.00 88.56 338 GLN A C 1
ATOM 2745 O O . GLN A 1 338 ? 16.398 -4.268 -25.065 1.00 88.56 338 GLN A O 1
ATOM 2750 N N . GLN A 1 339 ? 14.852 -2.651 -24.874 1.00 88.00 339 GLN A N 1
ATOM 2751 C CA . GLN A 1 339 ? 14.713 -2.771 -23.421 1.00 88.00 339 GLN A CA 1
ATOM 2752 C C . GLN A 1 339 ? 13.853 -3.971 -22.995 1.00 88.00 339 GLN A C 1
ATOM 2754 O O . GLN A 1 339 ? 14.096 -4.542 -21.941 1.00 88.00 339 GLN A O 1
ATOM 2759 N N . LEU A 1 340 ? 12.864 -4.389 -23.792 1.00 88.69 340 LEU A N 1
ATOM 2760 C CA . LEU A 1 340 ? 11.990 -5.522 -23.454 1.00 88.69 340 LEU A CA 1
ATOM 2761 C C . LEU A 1 340 ? 12.659 -6.884 -23.654 1.00 88.69 340 LEU A C 1
ATOM 2763 O O . LEU A 1 340 ? 12.452 -7.793 -22.852 1.00 88.69 340 LEU A O 1
ATOM 2767 N N . ILE A 1 341 ? 13.438 -7.039 -24.728 1.00 85.69 341 ILE A N 1
ATOM 2768 C CA . ILE A 1 341 ? 14.037 -8.314 -25.153 1.00 85.69 341 ILE A CA 1
ATOM 2769 C C . ILE A 1 341 ? 14.793 -9.040 -24.017 1.00 85.69 341 ILE A C 1
ATOM 2771 O O . ILE A 1 341 ? 14.541 -10.237 -23.850 1.00 85.69 341 ILE A O 1
ATOM 2775 N N . PRO A 1 342 ? 15.647 -8.383 -23.201 1.00 78.62 342 PRO A N 1
ATOM 2776 C CA . PRO A 1 342 ? 16.334 -9.033 -22.075 1.00 78.62 342 PRO A CA 1
ATOM 2777 C C . PRO A 1 342 ? 15.390 -9.599 -20.999 1.00 78.62 342 PRO A C 1
ATOM 2779 O O . PRO A 1 342 ? 15.701 -10.587 -20.331 1.00 78.62 342 PRO A O 1
ATOM 2782 N N . HIS A 1 343 ? 14.207 -9.005 -20.834 1.00 80.62 343 HIS A N 1
ATOM 2783 C CA . HIS A 1 343 ? 13.244 -9.396 -19.803 1.00 80.62 343 HIS A CA 1
ATOM 2784 C C . HIS A 1 343 ? 12.277 -10.500 -20.251 1.00 80.62 343 HIS A C 1
ATOM 2786 O O . HIS A 1 343 ? 11.664 -11.143 -19.402 1.00 80.62 343 HIS A O 1
ATOM 2792 N N . LEU A 1 344 ? 12.162 -10.779 -21.556 1.00 81.88 344 LEU A N 1
ATOM 2793 C CA . LEU A 1 344 ? 11.236 -11.803 -22.064 1.00 81.88 344 LEU A CA 1
ATOM 2794 C C . LEU A 1 344 ? 11.549 -13.214 -21.549 1.00 81.88 344 LEU A C 1
ATOM 2796 O O . LEU A 1 344 ? 10.623 -13.989 -21.334 1.00 81.88 344 LEU A O 1
ATOM 2800 N N . TYR A 1 345 ? 12.821 -13.545 -21.312 1.00 77.44 345 TYR A N 1
ATOM 2801 C CA . TYR A 1 345 ? 13.178 -14.846 -20.736 1.00 77.44 345 TYR A CA 1
ATOM 2802 C C . TYR A 1 345 ? 12.722 -14.981 -19.291 1.00 77.44 345 TYR A C 1
ATOM 2804 O O . TYR A 1 345 ? 12.098 -15.978 -18.936 1.00 77.44 345 TYR A O 1
ATOM 2812 N N . HIS A 1 346 ? 12.969 -13.947 -18.488 1.00 78.12 346 HIS A N 1
ATOM 2813 C CA . HIS A 1 346 ? 12.522 -13.887 -17.103 1.00 78.12 346 HIS A CA 1
ATOM 2814 C C . HIS A 1 346 ? 10.998 -14.064 -17.020 1.00 78.12 346 HIS A C 1
ATOM 2816 O O . HIS A 1 346 ? 10.518 -14.866 -16.227 1.00 78.12 346 HIS A O 1
ATOM 2822 N N . LEU A 1 347 ? 10.243 -13.396 -17.901 1.00 80.69 347 LEU A N 1
ATOM 2823 C CA . LEU A 1 347 ? 8.785 -13.544 -17.992 1.00 80.69 347 LEU A CA 1
ATOM 2824 C C . LEU A 1 347 ? 8.339 -14.936 -18.457 1.00 80.69 347 LEU A C 1
ATOM 2826 O O . LEU A 1 347 ? 7.332 -15.434 -17.959 1.00 80.69 347 LEU A O 1
ATOM 2830 N N . SER A 1 348 ? 9.082 -15.567 -19.372 1.00 80.00 348 SER A N 1
ATOM 2831 C CA . SER A 1 348 ? 8.764 -16.917 -19.856 1.00 80.00 348 SER A CA 1
ATOM 2832 C C . SER A 1 348 ? 8.954 -17.995 -18.790 1.00 80.00 348 SER A C 1
ATOM 2834 O O . SER A 1 348 ? 8.172 -18.937 -18.733 1.00 80.00 348 SER A O 1
ATOM 2836 N N . LEU A 1 349 ? 9.955 -17.832 -17.920 1.00 80.69 349 LEU A N 1
ATOM 2837 C CA . LEU A 1 349 ? 10.225 -18.752 -16.815 1.00 80.69 349 LEU A CA 1
ATOM 2838 C C . LEU A 1 349 ? 9.326 -18.481 -15.608 1.00 80.69 349 LEU A C 1
ATOM 2840 O O . LEU A 1 349 ? 9.142 -19.358 -14.775 1.00 80.69 349 LEU A O 1
ATOM 2844 N N . LEU A 1 350 ? 8.749 -17.282 -15.505 1.00 83.56 350 LEU A N 1
ATOM 2845 C CA . LEU A 1 350 ? 7.959 -16.868 -14.349 1.00 83.56 350 LEU A CA 1
ATOM 2846 C C . LEU A 1 350 ? 6.748 -17.781 -14.097 1.00 83.56 350 LEU A C 1
ATOM 2848 O O . LEU A 1 350 ? 6.452 -18.079 -12.942 1.00 83.56 350 LEU A O 1
ATOM 2852 N N . ASN A 1 351 ? 6.069 -18.240 -15.158 1.00 79.38 351 ASN A N 1
ATOM 2853 C CA . ASN A 1 351 ? 4.937 -19.161 -15.022 1.00 79.38 351 ASN A CA 1
ATOM 2854 C C . ASN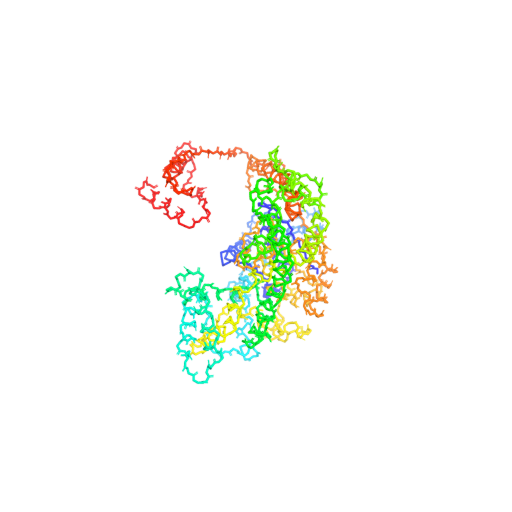 A 1 351 ? 5.390 -20.548 -14.546 1.00 79.38 351 ASN A C 1
ATOM 2856 O O . ASN A 1 351 ? 4.816 -21.088 -13.610 1.00 79.38 351 ASN A O 1
ATOM 2860 N N . GLU A 1 352 ? 6.466 -21.076 -15.126 1.00 81.25 352 GLU A N 1
ATOM 2861 C CA . GLU A 1 352 ? 7.042 -22.369 -14.738 1.00 81.25 352 GLU A CA 1
ATOM 2862 C C . GLU A 1 352 ? 7.532 -22.349 -13.278 1.00 81.25 352 GLU A C 1
ATOM 2864 O O . GLU A 1 352 ? 7.249 -23.261 -12.503 1.00 81.25 352 GLU A O 1
ATOM 2869 N N . ILE A 1 353 ? 8.196 -21.261 -12.858 1.00 86.25 353 ILE A N 1
ATOM 2870 C CA . ILE A 1 353 ? 8.620 -21.060 -11.464 1.00 86.25 353 ILE A CA 1
ATOM 2871 C C . ILE A 1 353 ? 7.402 -21.008 -10.540 1.00 86.25 353 ILE A C 1
ATOM 2873 O O . ILE A 1 353 ? 7.428 -21.601 -9.465 1.00 86.25 353 ILE A O 1
ATOM 2877 N N . LYS A 1 354 ? 6.328 -20.317 -10.946 1.00 84.50 354 LYS A N 1
ATOM 2878 C CA . LYS A 1 354 ? 5.083 -20.258 -10.173 1.00 84.50 354 LYS A CA 1
ATOM 2879 C C . LYS A 1 354 ? 4.461 -21.644 -10.013 1.00 84.50 354 LYS A C 1
ATOM 2881 O O . LYS A 1 354 ? 4.050 -21.998 -8.914 1.00 84.50 354 LYS A O 1
ATOM 2886 N N . GLU A 1 355 ? 4.379 -22.422 -11.087 1.00 83.50 355 GLU A N 1
ATOM 2887 C CA . GLU A 1 355 ? 3.820 -23.773 -11.041 1.00 83.50 355 GLU A CA 1
ATOM 2888 C C . GLU A 1 355 ? 4.631 -24.691 -10.123 1.00 83.50 355 GLU A C 1
ATOM 2890 O O . GLU A 1 355 ? 4.048 -25.433 -9.330 1.00 83.50 355 GLU A O 1
ATOM 2895 N N . GLU A 1 356 ? 5.962 -24.607 -10.174 1.00 87.31 356 GLU A N 1
ATOM 2896 C CA . GLU A 1 356 ? 6.832 -25.379 -9.288 1.00 87.31 356 GLU A CA 1
ATOM 2897 C C . GLU A 1 356 ? 6.746 -24.908 -7.830 1.00 87.31 356 GLU A C 1
ATOM 2899 O O . GLU A 1 356 ? 6.675 -25.728 -6.914 1.00 87.31 356 GLU A O 1
ATOM 2904 N N . PHE A 1 357 ? 6.658 -23.599 -7.598 1.00 88.69 357 PHE A N 1
ATOM 2905 C CA . PHE A 1 357 ? 6.434 -23.024 -6.273 1.00 88.69 357 PHE A CA 1
ATOM 2906 C C . PHE A 1 357 ? 5.101 -23.492 -5.661 1.00 88.69 357 PHE A C 1
ATOM 2908 O O . PHE A 1 357 ? 5.072 -23.988 -4.532 1.00 88.69 357 PHE A O 1
ATOM 2915 N N . ASP A 1 358 ? 4.006 -23.421 -6.424 1.00 84.81 358 ASP A N 1
ATOM 2916 C CA . ASP A 1 358 ? 2.683 -23.886 -5.995 1.00 84.81 358 ASP A CA 1
ATOM 2917 C C . ASP A 1 358 ? 2.685 -25.405 -5.729 1.00 84.81 358 ASP A C 1
ATOM 2919 O O . ASP A 1 358 ? 2.039 -25.882 -4.790 1.00 84.81 358 ASP A O 1
ATOM 2923 N N . ARG A 1 359 ? 3.418 -26.186 -6.538 1.00 87.00 359 ARG A N 1
ATOM 2924 C CA . ARG A 1 359 ? 3.596 -27.635 -6.345 1.00 87.00 359 ARG A CA 1
ATOM 2925 C C . ARG A 1 359 ? 4.281 -27.927 -5.013 1.00 87.00 359 ARG A C 1
ATOM 2927 O O . ARG A 1 359 ? 3.759 -28.720 -4.231 1.00 87.00 359 ARG A O 1
ATOM 2934 N N . GLN A 1 360 ? 5.389 -27.247 -4.722 1.00 87.50 360 GLN A N 1
ATOM 2935 C CA . GLN A 1 360 ? 6.140 -27.416 -3.475 1.00 87.50 360 GLN A CA 1
ATOM 2936 C C . GLN A 1 360 ? 5.325 -27.060 -2.236 1.00 87.50 360 GLN A C 1
ATOM 2938 O O . GLN A 1 360 ? 5.387 -27.765 -1.225 1.00 87.50 360 GLN A O 1
ATOM 2943 N N . LEU A 1 361 ? 4.536 -25.988 -2.305 1.00 86.50 361 LEU A N 1
ATOM 2944 C CA . LEU A 1 361 ? 3.620 -25.627 -1.228 1.00 86.50 361 LEU A CA 1
ATOM 2945 C C . LEU A 1 361 ? 2.613 -26.755 -0.973 1.00 86.50 361 LEU A C 1
ATOM 2947 O O . LEU A 1 361 ? 2.479 -27.215 0.162 1.00 86.50 361 LEU A O 1
ATOM 2951 N N . ARG A 1 362 ? 1.975 -27.279 -2.026 1.00 83.69 362 ARG A N 1
ATOM 2952 C CA . ARG A 1 362 ? 0.990 -28.370 -1.913 1.00 83.69 362 ARG A CA 1
ATOM 2953 C C . ARG A 1 362 ? 1.591 -29.670 -1.385 1.00 83.69 362 ARG A C 1
ATOM 2955 O O . ARG A 1 362 ? 0.970 -30.298 -0.532 1.00 83.69 362 ARG A O 1
ATOM 2962 N N . GLU A 1 363 ? 2.783 -30.056 -1.841 1.00 86.31 363 GLU A N 1
ATOM 2963 C CA . GLU A 1 363 ? 3.501 -31.246 -1.348 1.00 86.31 363 GLU A CA 1
ATOM 2964 C C . GLU A 1 363 ? 3.720 -31.204 0.170 1.00 86.31 363 GLU A C 1
ATOM 2966 O O . GLU A 1 363 ? 3.662 -32.234 0.840 1.00 86.31 363 GLU A O 1
ATOM 2971 N N . ASN A 1 364 ? 3.912 -30.005 0.720 1.00 84.12 364 ASN A N 1
ATOM 2972 C CA . ASN A 1 364 ? 4.144 -29.785 2.143 1.00 84.12 364 ASN A CA 1
ATOM 2973 C C . ASN A 1 364 ? 2.874 -29.409 2.926 1.00 84.12 364 ASN A C 1
ATOM 2975 O O . ASN A 1 364 ? 2.978 -29.028 4.090 1.00 84.12 364 ASN A O 1
ATOM 2979 N N . ASN A 1 365 ? 1.681 -29.508 2.321 1.00 84.88 365 ASN A N 1
ATOM 2980 C CA . ASN A 1 365 ? 0.420 -29.010 2.889 1.00 84.88 365 ASN A CA 1
ATOM 2981 C C . ASN A 1 365 ? 0.540 -27.557 3.381 1.00 84.88 365 ASN A C 1
ATOM 2983 O O . ASN A 1 365 ? 0.074 -27.203 4.463 1.00 84.88 365 ASN A O 1
ATOM 2987 N N . ARG A 1 366 ? 1.204 -26.706 2.602 1.00 85.81 366 ARG A N 1
ATOM 2988 C CA . ARG A 1 366 ? 1.339 -25.275 2.865 1.00 85.81 366 ARG A CA 1
ATOM 2989 C C . ARG A 1 366 ? 0.567 -24.480 1.831 1.00 85.81 366 ARG A C 1
ATOM 2991 O O . ARG A 1 366 ? 0.370 -24.928 0.705 1.00 85.81 366 ARG A O 1
ATOM 2998 N N . VAL A 1 367 ? 0.143 -23.285 2.218 1.00 82.81 367 VAL A N 1
ATOM 2999 C CA . VAL A 1 367 ? -0.412 -22.293 1.293 1.00 82.81 367 VAL A CA 1
ATOM 3000 C C . VAL A 1 367 ? 0.201 -20.945 1.616 1.00 82.81 367 VAL A C 1
ATOM 3002 O O . VAL A 1 367 ? 0.260 -20.550 2.783 1.00 82.81 367 VAL A O 1
ATOM 3005 N N . HIS A 1 368 ? 0.660 -20.235 0.590 1.00 84.56 368 HIS A N 1
ATOM 3006 C CA . HIS A 1 368 ? 1.220 -18.909 0.784 1.00 84.56 368 HIS A CA 1
ATOM 3007 C C . HIS A 1 368 ? 0.110 -17.869 0.972 1.00 84.56 368 HIS A C 1
ATOM 3009 O O . HIS A 1 368 ? -0.898 -17.868 0.261 1.00 84.56 368 HIS A O 1
ATOM 3015 N N . ILE A 1 369 ? 0.307 -16.941 1.910 1.00 79.00 369 ILE A N 1
ATOM 3016 C CA . ILE A 1 369 ? -0.699 -15.934 2.281 1.00 79.00 369 ILE A CA 1
ATOM 3017 C C . ILE A 1 369 ? -1.186 -15.075 1.099 1.00 79.00 369 ILE A C 1
ATOM 3019 O O . ILE A 1 369 ? -2.349 -14.674 1.067 1.00 79.00 369 ILE A O 1
ATOM 3023 N N . SER A 1 370 ? -0.331 -14.828 0.101 1.00 77.75 370 SER A N 1
ATOM 3024 C CA . SER A 1 370 ? -0.685 -14.021 -1.078 1.00 77.75 370 SER A CA 1
ATOM 3025 C C . SER A 1 370 ? -1.781 -14.652 -1.944 1.00 77.75 370 SER A C 1
ATOM 3027 O O . SER A 1 370 ? -2.473 -13.931 -2.658 1.00 77.75 370 SER A O 1
ATOM 3029 N N . GLU A 1 371 ? -1.971 -15.975 -1.889 1.00 79.12 371 GLU A N 1
ATOM 3030 C CA . GLU A 1 371 ? -3.033 -16.651 -2.645 1.00 79.12 371 GLU A CA 1
ATOM 3031 C C . GLU A 1 371 ? -4.425 -16.369 -2.076 1.00 79.12 371 GLU A C 1
ATOM 3033 O O . GLU A 1 371 ? -5.420 -16.425 -2.798 1.00 79.12 371 GLU A O 1
ATOM 3038 N N . PHE A 1 372 ? -4.523 -16.057 -0.782 1.00 83.25 372 PHE A N 1
ATOM 3039 C CA . PHE A 1 372 ? -5.809 -15.936 -0.103 1.00 83.25 372 PHE A CA 1
ATOM 3040 C C . PHE A 1 372 ? -6.659 -14.811 -0.683 1.00 83.25 372 PHE A C 1
ATOM 3042 O O . PHE A 1 372 ? -7.817 -15.029 -1.042 1.00 83.25 372 PHE A O 1
ATOM 3049 N N . ASN A 1 373 ? -6.071 -13.620 -0.831 1.00 81.75 373 ASN A N 1
ATOM 3050 C CA . ASN A 1 373 ? -6.776 -12.473 -1.393 1.00 81.75 373 ASN A CA 1
ATOM 3051 C C . ASN A 1 373 ? -7.217 -12.727 -2.837 1.00 81.75 373 ASN A C 1
ATOM 3053 O O . ASN A 1 373 ? -8.306 -12.312 -3.218 1.00 81.75 373 ASN A O 1
ATOM 3057 N N . GLN A 1 374 ? -6.403 -13.443 -3.612 1.00 80.00 374 GLN A N 1
ATOM 3058 C CA . GLN A 1 374 ? -6.669 -13.762 -5.013 1.00 80.00 374 GLN A CA 1
ATOM 3059 C C . GLN A 1 374 ? -7.827 -14.754 -5.160 1.00 80.00 374 GLN A C 1
ATOM 3061 O O . GLN A 1 374 ? -8.736 -14.545 -5.963 1.00 80.00 374 GLN A O 1
ATOM 3066 N N . LYS A 1 375 ? -7.823 -15.825 -4.357 1.00 80.81 375 LYS A N 1
ATOM 3067 C CA . LYS A 1 375 ? -8.871 -16.850 -4.396 1.00 80.81 375 LYS A CA 1
ATOM 3068 C C . LYS A 1 375 ? -10.222 -16.298 -3.935 1.00 80.81 375 LYS A C 1
ATOM 3070 O O . LYS A 1 375 ? -11.230 -16.599 -4.565 1.00 80.81 375 LYS A O 1
ATOM 3075 N N . ILE A 1 376 ? -10.243 -15.463 -2.888 1.00 82.75 376 ILE A N 1
ATOM 3076 C CA . ILE A 1 376 ? -11.470 -14.763 -2.472 1.00 82.75 376 ILE A CA 1
ATOM 3077 C C . ILE A 1 376 ? -11.947 -13.841 -3.593 1.00 82.75 376 ILE A C 1
ATOM 3079 O O . ILE A 1 376 ? -13.128 -13.892 -3.931 1.00 82.75 376 ILE A O 1
ATOM 3083 N N . LEU A 1 377 ? -11.039 -13.059 -4.196 1.00 82.00 377 LEU A N 1
ATOM 3084 C CA . LEU A 1 377 ? -11.401 -12.097 -5.234 1.00 82.00 377 LEU A CA 1
ATOM 3085 C C . LEU A 1 377 ? -12.157 -12.774 -6.375 1.00 82.00 377 LEU A C 1
ATOM 3087 O O . LEU A 1 377 ? -13.224 -12.306 -6.751 1.00 82.00 377 LEU A O 1
ATOM 3091 N N . LYS A 1 378 ? -11.642 -13.908 -6.860 1.00 79.69 378 LYS A N 1
ATOM 3092 C CA . LYS A 1 378 ? -12.263 -14.665 -7.949 1.00 79.69 378 LYS A CA 1
ATOM 3093 C C . LYS A 1 378 ? -13.719 -15.039 -7.651 1.00 79.69 378 LYS A C 1
ATOM 3095 O O . LYS A 1 378 ? -14.587 -14.809 -8.486 1.00 79.69 378 LYS A O 1
ATOM 3100 N N . ILE A 1 379 ? -13.997 -15.552 -6.450 1.00 80.38 379 ILE A N 1
ATOM 3101 C CA . ILE A 1 379 ? -15.366 -15.906 -6.046 1.00 80.38 379 ILE A CA 1
ATOM 3102 C C . ILE A 1 379 ? -16.244 -14.656 -5.989 1.00 80.38 379 ILE A C 1
ATOM 3104 O O . ILE A 1 379 ? -17.348 -14.643 -6.526 1.00 80.38 379 ILE A O 1
ATOM 3108 N N . VAL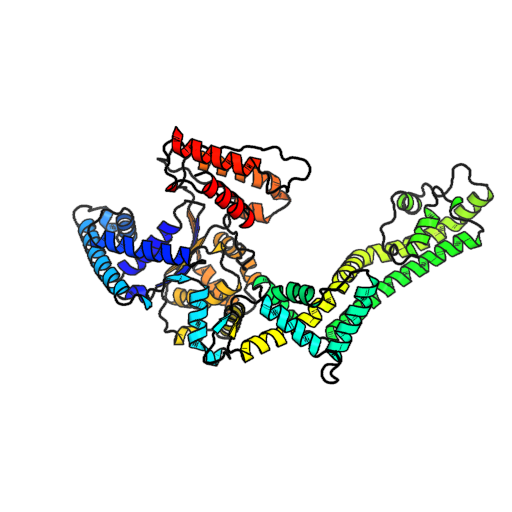 A 1 380 ? -15.764 -13.583 -5.355 1.00 79.69 380 VAL A N 1
ATOM 3109 C CA . VAL A 1 380 ? -16.602 -12.394 -5.167 1.00 79.69 380 VAL A CA 1
ATOM 3110 C C . VAL A 1 380 ? -16.852 -11.633 -6.465 1.00 79.69 380 VAL A C 1
ATOM 3112 O O . VAL A 1 380 ? -17.856 -10.933 -6.551 1.00 79.69 380 VAL A O 1
ATOM 3115 N N . THR A 1 381 ? -15.974 -11.739 -7.464 1.00 77.50 381 THR A N 1
ATOM 3116 C CA . THR A 1 381 ? -16.172 -11.127 -8.787 1.00 77.50 381 THR A CA 1
ATOM 3117 C C . THR A 1 381 ? -17.111 -11.914 -9.691 1.00 77.50 381 THR A C 1
ATOM 3119 O O . THR A 1 381 ? -17.641 -11.335 -10.633 1.00 77.50 381 THR A O 1
ATOM 3122 N N . GLU A 1 382 ? -17.297 -13.211 -9.437 1.00 77.38 382 GLU A N 1
ATOM 3123 C CA . GLU A 1 382 ? -18.150 -14.090 -10.247 1.00 77.38 382 GLU A CA 1
ATOM 3124 C C . GLU A 1 382 ? -19.571 -14.209 -9.660 1.00 77.38 382 GLU A C 1
ATOM 3126 O O . GLU A 1 382 ? -20.535 -14.280 -10.422 1.00 77.38 382 GLU A O 1
ATOM 3131 N N . ASP A 1 383 ? -19.718 -14.146 -8.329 1.00 74.44 383 ASP A N 1
ATOM 3132 C CA . ASP A 1 383 ? -21.008 -14.285 -7.644 1.00 74.44 383 ASP A CA 1
ATOM 3133 C C . ASP A 1 383 ? -21.562 -12.952 -7.084 1.00 74.44 383 ASP A C 1
ATOM 3135 O O . ASP A 1 383 ? -20.870 -12.241 -6.338 1.00 74.44 383 ASP A O 1
ATOM 3139 N N . PRO A 1 384 ? -22.842 -12.610 -7.356 1.00 61.62 384 PRO A N 1
ATOM 3140 C CA . PRO A 1 384 ? -23.472 -11.386 -6.852 1.00 61.62 384 PRO A CA 1
ATOM 3141 C C . PRO A 1 384 ? -23.629 -11.393 -5.328 1.00 61.62 384 PRO A C 1
ATOM 3143 O O . PRO A 1 384 ? -23.310 -10.393 -4.679 1.00 61.62 384 PRO A O 1
ATOM 3146 N N . VAL A 1 385 ? -24.033 -12.533 -4.756 1.00 65.75 385 VAL A N 1
ATOM 3147 C CA . VAL A 1 385 ? -24.039 -12.792 -3.310 1.00 65.75 385 VAL A CA 1
ATOM 3148 C C . VAL A 1 385 ? -23.034 -13.909 -3.047 1.00 65.75 385 VAL A C 1
ATOM 3150 O O . VAL A 1 385 ? -23.368 -15.081 -3.217 1.00 65.75 385 VAL A O 1
ATOM 3153 N N . PRO A 1 386 ? -21.777 -13.585 -2.701 1.00 67.56 386 PRO A N 1
ATOM 3154 C CA . PRO A 1 386 ? -20.768 -14.615 -2.532 1.00 67.56 386 PRO A CA 1
ATOM 3155 C C . PRO A 1 386 ? -21.166 -15.505 -1.353 1.00 67.56 386 PRO A C 1
ATOM 3157 O O . PRO A 1 386 ? -21.147 -15.064 -0.199 1.00 67.56 386 PRO A O 1
ATOM 3160 N N . PHE A 1 387 ? -21.492 -16.768 -1.641 1.00 75.31 387 PHE A N 1
ATOM 3161 C CA . PHE A 1 387 ? -21.899 -17.779 -0.652 1.00 75.31 387 PHE A CA 1
ATOM 3162 C C . PHE A 1 387 ? -20.891 -17.902 0.506 1.00 75.31 387 PHE A C 1
ATOM 3164 O O . PHE A 1 387 ? -21.233 -18.325 1.613 1.00 75.31 387 PHE A O 1
ATOM 3171 N N . ILE A 1 388 ? -19.637 -17.497 0.261 1.00 73.81 388 ILE A N 1
ATOM 3172 C CA . ILE A 1 388 ? -18.579 -17.437 1.264 1.00 73.81 388 ILE A CA 1
ATOM 3173 C C . ILE A 1 388 ? -18.949 -16.536 2.456 1.00 73.81 388 ILE A C 1
ATOM 3175 O O . ILE A 1 388 ? -18.642 -16.839 3.605 1.00 73.81 388 ILE A O 1
ATOM 3179 N N . TYR A 1 389 ? -19.673 -15.441 2.244 1.00 75.31 389 TYR A N 1
ATOM 3180 C CA . TYR A 1 389 ? -20.084 -14.582 3.356 1.00 75.31 389 TYR A CA 1
ATOM 3181 C C . TYR A 1 389 ? -21.355 -15.088 4.035 1.00 75.31 389 TYR A C 1
ATOM 3183 O O . TYR A 1 389 ? -21.454 -15.005 5.259 1.00 75.31 389 TYR A O 1
ATOM 3191 N N . GLU A 1 390 ? -22.272 -15.702 3.284 1.00 72.25 390 GLU A N 1
ATOM 3192 C CA . GLU A 1 390 ? -23.472 -16.332 3.849 1.00 72.25 390 GLU A CA 1
ATOM 3193 C C . GLU A 1 390 ? -23.109 -17.460 4.821 1.00 72.25 390 GLU A C 1
ATOM 3195 O O . GLU A 1 390 ? -23.650 -17.547 5.924 1.00 72.25 390 GLU A O 1
ATOM 3200 N N . ARG A 1 391 ? -22.142 -18.308 4.451 1.00 69.88 391 ARG A N 1
ATOM 3201 C CA . ARG A 1 391 ? -21.728 -19.466 5.257 1.00 69.88 391 ARG A CA 1
ATOM 3202 C C . ARG A 1 391 ? -20.764 -19.120 6.396 1.00 69.88 391 ARG A C 1
ATOM 3204 O O . ARG A 1 391 ? -20.732 -19.845 7.390 1.00 69.88 391 ARG A O 1
ATOM 3211 N N . LEU A 1 392 ? -20.082 -17.969 6.352 1.00 68.75 392 LEU A N 1
ATOM 3212 C CA . LEU A 1 392 ? -19.510 -17.365 7.574 1.00 68.75 392 LEU A CA 1
ATOM 3213 C C . LEU A 1 392 ? -20.599 -16.960 8.585 1.00 68.75 392 LEU A C 1
ATOM 3215 O O . LEU A 1 392 ? -20.296 -16.672 9.752 1.00 68.75 392 LEU A O 1
ATOM 3219 N N . GLY A 1 393 ? -21.859 -17.002 8.144 1.00 56.09 393 GLY A N 1
ATOM 3220 C CA . GLY A 1 393 ? -23.023 -16.439 8.791 1.00 56.09 393 GLY A CA 1
ATOM 3221 C C . GLY A 1 393 ? -23.024 -14.949 8.514 1.00 56.09 393 GLY A C 1
ATOM 3222 O O . GLY A 1 393 ? -22.083 -14.273 8.929 1.00 56.09 393 GLY A O 1
ATOM 3223 N N . GLU A 1 394 ? -24.066 -14.432 7.859 1.00 61.12 394 GLU A N 1
ATOM 3224 C CA . GLU A 1 394 ? -24.350 -12.994 7.784 1.00 61.12 394 GLU A CA 1
ATOM 3225 C C . GLU A 1 394 ? -24.398 -12.396 9.198 1.00 61.12 394 GLU A C 1
ATOM 3227 O O . GLU A 1 394 ? -25.429 -12.347 9.867 1.00 61.12 394 GLU A O 1
ATOM 3232 N N . LYS A 1 395 ? -23.233 -12.019 9.714 1.00 73.38 395 LYS A N 1
ATOM 3233 C CA . LYS A 1 395 ? -23.084 -11.468 11.056 1.00 73.38 395 LYS A CA 1
ATOM 3234 C C . LYS A 1 395 ? -22.765 -9.995 10.963 1.00 73.38 395 LYS A C 1
ATOM 3236 O O . LYS A 1 395 ? -23.281 -9.232 11.761 1.00 73.38 395 LYS A O 1
ATOM 3241 N N . PHE A 1 396 ? -21.935 -9.572 10.018 1.00 90.19 396 PHE A N 1
ATOM 3242 C CA . PHE A 1 396 ? -21.414 -8.211 10.033 1.00 90.19 396 PHE A CA 1
ATOM 3243 C C . PHE A 1 396 ? -22.383 -7.215 9.407 1.00 90.19 396 PHE A C 1
ATOM 3245 O O . PHE A 1 396 ? -22.425 -7.034 8.196 1.00 90.19 396 PHE A O 1
ATOM 3252 N N . ASN A 1 397 ? -23.109 -6.519 10.274 1.00 93.25 397 ASN A N 1
ATOM 3253 C CA . ASN A 1 397 ? -23.947 -5.389 9.903 1.00 93.25 397 ASN A CA 1
ATOM 3254 C C . ASN A 1 397 ? -23.096 -4.140 9.667 1.00 93.25 397 ASN A C 1
ATOM 3256 O O . ASN A 1 397 ? -23.471 -3.284 8.879 1.00 93.25 397 ASN A O 1
ATOM 3260 N N . HIS A 1 398 ? -21.959 -4.015 10.354 1.00 96.00 398 HIS A N 1
ATOM 3261 C CA . HIS A 1 398 ? -21.121 -2.819 10.329 1.00 96.00 398 HIS A CA 1
ATOM 3262 C C . HIS A 1 398 ? -19.668 -3.172 10.029 1.00 96.00 398 HIS A C 1
ATOM 3264 O O . HIS A 1 398 ? -19.084 -4.011 10.717 1.00 96.00 398 HIS A O 1
ATOM 3270 N N . ILE A 1 399 ? -19.075 -2.494 9.048 1.00 96.38 399 ILE A N 1
ATOM 3271 C CA . ILE A 1 399 ? -17.675 -2.642 8.658 1.00 96.38 399 ILE A CA 1
ATOM 3272 C C . ILE A 1 399 ? -16.939 -1.336 8.973 1.00 96.38 399 ILE A C 1
ATOM 3274 O O . ILE A 1 399 ? -17.276 -0.268 8.457 1.00 96.38 399 ILE A O 1
ATOM 3278 N N . LEU A 1 400 ? -15.943 -1.422 9.854 1.00 97.69 400 LEU A N 1
ATOM 3279 C CA . LEU A 1 400 ? -15.093 -0.318 10.285 1.00 97.69 400 LEU A CA 1
ATOM 3280 C C . LEU A 1 400 ? -13.657 -0.617 9.856 1.00 97.69 400 LEU A C 1
ATOM 3282 O O . LEU A 1 400 ? -13.088 -1.617 10.279 1.00 97.69 400 LEU A O 1
ATOM 3286 N N . ILE A 1 401 ? -13.054 0.244 9.045 1.00 96.44 401 ILE A N 1
ATOM 3287 C CA . ILE A 1 401 ? -11.711 0.046 8.500 1.00 96.44 401 ILE A CA 1
ATOM 3288 C C . ILE A 1 401 ? -10.790 1.149 9.014 1.00 96.44 401 ILE A C 1
ATOM 3290 O O . ILE A 1 401 ? -11.041 2.338 8.811 1.00 96.44 401 ILE A O 1
ATOM 3294 N N . ASP A 1 402 ? -9.720 0.742 9.686 1.00 95.12 402 ASP A N 1
ATOM 3295 C CA . ASP A 1 402 ? -8.654 1.602 10.184 1.00 95.12 402 ASP A CA 1
ATOM 3296 C C . ASP A 1 402 ? -7.423 1.515 9.277 1.00 95.12 402 ASP A C 1
ATOM 3298 O O . ASP A 1 402 ? -7.104 0.447 8.760 1.00 95.12 402 ASP A O 1
ATOM 3302 N N . GLU A 1 403 ? -6.702 2.627 9.129 1.00 92.94 403 GLU A N 1
ATOM 3303 C CA . GLU A 1 403 ? -5.526 2.742 8.244 1.00 92.94 403 GLU A CA 1
ATOM 3304 C C . GLU A 1 403 ? -5.878 2.410 6.788 1.00 92.94 403 GLU A C 1
ATOM 3306 O O . GLU A 1 403 ? -5.151 1.707 6.089 1.00 92.94 403 GLU A O 1
ATOM 3311 N N . PHE A 1 404 ? -7.019 2.925 6.315 1.00 93.81 404 PHE A N 1
ATOM 3312 C CA . PHE A 1 404 ? -7.538 2.591 4.988 1.00 93.81 404 PHE A CA 1
ATOM 3313 C C . PHE A 1 404 ? -6.557 2.922 3.847 1.00 93.81 404 PHE A C 1
ATOM 3315 O O . PHE A 1 404 ? -6.552 2.238 2.829 1.00 93.81 404 PHE A O 1
ATOM 3322 N N . GLN A 1 405 ? -5.671 3.911 4.023 1.00 92.12 405 GLN A N 1
ATOM 3323 C CA . GLN A 1 405 ? -4.631 4.236 3.038 1.00 92.12 405 GLN A CA 1
ATOM 3324 C C . GLN A 1 405 ? -3.624 3.099 2.786 1.00 92.12 405 GLN A C 1
ATOM 3326 O O . GLN A 1 405 ? -2.961 3.094 1.752 1.00 92.12 405 GLN A O 1
ATOM 3331 N N . ASP A 1 406 ? -3.487 2.168 3.734 1.00 91.75 406 ASP A N 1
ATOM 3332 C CA . ASP A 1 406 ? -2.553 1.044 3.656 1.00 91.75 406 ASP A CA 1
ATOM 3333 C C . ASP A 1 406 ? -3.233 -0.240 3.156 1.00 91.75 406 ASP A C 1
ATOM 3335 O O . ASP A 1 406 ? -2.576 -1.264 2.984 1.00 91.75 406 ASP A O 1
ATOM 3339 N N . THR A 1 407 ? -4.540 -0.191 2.883 1.00 90.56 407 THR A N 1
ATOM 3340 C CA . THR A 1 407 ? -5.286 -1.316 2.306 1.00 90.56 407 THR A CA 1
ATOM 3341 C C . THR A 1 407 ? -4.901 -1.492 0.836 1.00 90.56 407 THR A C 1
ATOM 3343 O O . THR A 1 407 ? -4.786 -0.510 0.098 1.00 90.56 407 THR A O 1
ATOM 3346 N N . SER A 1 408 ? -4.688 -2.733 0.391 1.00 89.06 408 SER A N 1
ATOM 3347 C CA . SER A 1 408 ? -4.425 -3.029 -1.023 1.00 89.06 408 SER A CA 1
ATOM 3348 C C . SER A 1 408 ? -5.709 -3.007 -1.859 1.00 89.06 408 SER A C 1
ATOM 3350 O O . SER A 1 408 ? -6.822 -3.047 -1.332 1.00 89.06 408 SER A O 1
ATOM 3352 N N . LYS A 1 409 ? -5.568 -2.955 -3.187 1.00 87.56 409 LYS A N 1
ATOM 3353 C CA . LYS A 1 409 ? -6.706 -3.046 -4.117 1.00 87.56 409 LYS A CA 1
ATOM 3354 C C . LYS A 1 409 ? -7.491 -4.349 -3.943 1.00 87.56 409 LYS A C 1
ATOM 3356 O O . LYS A 1 409 ? -8.714 -4.321 -3.842 1.00 87.56 409 LYS A O 1
ATOM 3361 N N . LEU A 1 410 ? -6.778 -5.477 -3.862 1.00 85.94 410 LEU A N 1
ATOM 3362 C CA . LEU A 1 410 ? -7.377 -6.805 -3.684 1.00 85.94 410 LEU A CA 1
ATOM 3363 C C . LEU A 1 410 ? -8.126 -6.889 -2.352 1.00 85.94 410 LEU A C 1
ATOM 3365 O O . LEU A 1 410 ? -9.265 -7.343 -2.294 1.00 85.94 410 LEU A O 1
ATOM 3369 N N . GLN A 1 411 ? -7.503 -6.387 -1.288 1.00 89.19 411 GLN A N 1
ATOM 3370 C CA . GLN A 1 411 ? -8.096 -6.334 0.039 1.00 89.19 411 GLN A CA 1
ATOM 3371 C C . GLN A 1 411 ? -9.396 -5.522 0.068 1.00 89.19 411 GLN A C 1
ATOM 3373 O O . GLN A 1 411 ? -10.387 -5.987 0.627 1.00 89.19 411 GLN A O 1
ATOM 3378 N N . PHE A 1 412 ? -9.427 -4.333 -0.545 1.00 91.25 412 PHE A N 1
ATOM 3379 C CA . PHE A 1 412 ? -10.655 -3.539 -0.594 1.00 91.25 412 PHE A CA 1
ATOM 3380 C C . PHE A 1 412 ? -11.726 -4.203 -1.461 1.00 91.25 412 PHE A C 1
ATOM 3382 O O . PHE A 1 412 ? -12.874 -4.281 -1.028 1.00 91.25 412 PHE A O 1
ATOM 3389 N N . ALA A 1 413 ? -11.356 -4.753 -2.624 1.00 88.62 413 ALA A N 1
ATOM 3390 C CA . ALA A 1 413 ? -12.272 -5.498 -3.488 1.00 88.62 413 ALA A CA 1
ATOM 3391 C C . ALA A 1 413 ? -12.946 -6.667 -2.749 1.00 88.62 413 ALA A C 1
ATOM 3393 O O . ALA A 1 413 ? -14.162 -6.826 -2.835 1.00 88.62 413 ALA A O 1
ATOM 3394 N N . ASN A 1 414 ? -12.187 -7.405 -1.934 1.00 87.62 414 ASN A N 1
ATOM 3395 C CA . ASN A 1 414 ? -12.699 -8.484 -1.084 1.00 87.62 414 ASN A CA 1
ATOM 3396 C C . ASN A 1 414 ? -13.639 -8.001 0.035 1.00 87.62 414 ASN A C 1
ATOM 3398 O O . ASN A 1 414 ? -14.365 -8.803 0.614 1.00 87.62 414 ASN A O 1
ATOM 3402 N N . LEU A 1 415 ? -13.647 -6.712 0.376 1.00 90.44 415 LEU A N 1
ATOM 3403 C CA . LEU A 1 415 ? -14.575 -6.145 1.362 1.00 90.44 415 LEU A CA 1
ATOM 3404 C C . LEU A 1 415 ? -15.836 -5.557 0.723 1.00 90.44 415 LEU A C 1
ATOM 3406 O O . LEU A 1 415 ? -16.839 -5.403 1.422 1.00 90.44 415 LEU A O 1
ATOM 3410 N N . LEU A 1 416 ? -15.818 -5.255 -0.580 1.00 91.00 416 LEU A N 1
ATOM 3411 C CA . LEU A 1 416 ? -16.955 -4.654 -1.283 1.00 91.00 416 LEU A CA 1
ATOM 3412 C C . LEU A 1 416 ? -18.264 -5.434 -1.111 1.00 91.00 416 LEU A C 1
ATOM 3414 O O . LEU A 1 416 ? -19.258 -4.776 -0.830 1.00 91.00 416 LEU A O 1
ATOM 3418 N N . PRO A 1 417 ? -18.315 -6.780 -1.198 1.00 89.19 417 PRO A N 1
ATOM 3419 C CA . PRO A 1 417 ? -19.574 -7.512 -1.031 1.00 89.19 417 PRO A CA 1
ATOM 3420 C C . PRO A 1 417 ? -20.188 -7.340 0.364 1.00 89.19 417 PRO A C 1
ATOM 3422 O O . PRO A 1 417 ? -21.400 -7.219 0.503 1.00 89.19 417 PRO A O 1
ATOM 3425 N N . LEU A 1 418 ? -19.354 -7.290 1.408 1.00 89.50 418 LEU A N 1
ATOM 3426 C CA . LEU A 1 418 ? -19.814 -7.089 2.786 1.00 89.50 418 LEU A CA 1
ATOM 3427 C C . LEU A 1 418 ? -20.323 -5.668 3.003 1.00 89.50 418 LEU A C 1
ATOM 3429 O O . LEU A 1 418 ? -21.350 -5.466 3.648 1.00 89.50 418 LEU A O 1
ATOM 3433 N N . ILE A 1 419 ? -19.598 -4.688 2.462 1.00 92.69 419 ILE A N 1
ATOM 3434 C CA . ILE A 1 419 ? -19.992 -3.281 2.526 1.00 92.69 419 ILE A CA 1
ATOM 3435 C C . ILE A 1 419 ? -21.299 -3.081 1.758 1.00 92.69 419 ILE A C 1
ATOM 3437 O O . ILE A 1 419 ? -22.207 -2.446 2.280 1.00 92.69 419 ILE A O 1
ATOM 3441 N N . ASP A 1 420 ? -21.415 -3.649 0.561 1.00 91.25 420 ASP A N 1
ATOM 3442 C CA . ASP A 1 420 ? -22.601 -3.582 -0.291 1.00 91.25 420 ASP A CA 1
ATOM 3443 C C . ASP A 1 420 ? -23.839 -4.173 0.401 1.00 91.25 420 ASP A C 1
ATOM 3445 O O . ASP A 1 420 ? -24.848 -3.480 0.540 1.00 91.25 420 ASP A O 1
ATOM 3449 N N . ASN A 1 421 ? -23.726 -5.387 0.955 1.00 89.25 421 ASN A N 1
ATOM 3450 C CA . ASN A 1 421 ? -24.811 -6.024 1.705 1.00 89.25 421 ASN A CA 1
ATOM 3451 C C . ASN A 1 421 ? -25.225 -5.189 2.929 1.00 89.25 421 ASN A C 1
ATOM 3453 O O . ASN A 1 421 ? -26.399 -4.892 3.143 1.00 89.25 421 ASN A O 1
ATOM 3457 N N . SER A 1 422 ? -24.242 -4.725 3.705 1.00 92.50 422 SER A N 1
ATOM 3458 C CA . SER A 1 422 ? -24.470 -3.839 4.850 1.00 92.50 422 SER A CA 1
ATOM 3459 C C . SER A 1 422 ? -25.199 -2.547 4.448 1.00 92.50 422 SER A C 1
ATOM 3461 O O . SER A 1 422 ? -26.127 -2.109 5.134 1.00 92.50 422 SER A O 1
ATOM 3463 N N . LEU A 1 423 ? -24.822 -1.942 3.317 1.00 93.75 423 LEU A N 1
ATOM 3464 C CA . LEU A 1 423 ? -25.485 -0.756 2.780 1.00 93.75 423 LEU A CA 1
ATOM 3465 C C . LEU A 1 423 ? -26.918 -1.041 2.324 1.00 93.75 423 LEU A C 1
ATOM 3467 O O . LEU A 1 423 ? -27.777 -0.188 2.548 1.00 93.75 423 LEU A O 1
ATOM 3471 N N . GLY A 1 424 ? -27.182 -2.223 1.762 1.00 90.00 424 GLY A N 1
ATOM 3472 C CA . GLY A 1 424 ? -28.523 -2.674 1.380 1.00 90.00 424 GLY A CA 1
ATOM 3473 C C . GLY A 1 424 ? -29.517 -2.703 2.548 1.00 90.00 424 GLY A C 1
ATOM 3474 O O . GLY A 1 424 ? -30.687 -2.378 2.359 1.00 90.00 424 GLY A O 1
ATOM 3475 N N . TYR A 1 425 ? -29.044 -2.988 3.767 1.00 90.25 425 TYR A N 1
ATOM 3476 C CA . TYR A 1 425 ? -29.831 -2.927 5.012 1.00 90.25 425 TYR A CA 1
ATOM 3477 C C . TYR A 1 425 ? -29.703 -1.589 5.766 1.00 90.25 425 TYR A C 1
ATOM 3479 O O . TYR A 1 425 ? -29.977 -1.504 6.964 1.00 90.25 425 TYR A O 1
ATOM 3487 N N . GLU A 1 426 ? -29.260 -0.533 5.080 1.00 92.75 426 GLU A N 1
ATOM 3488 C CA . GLU A 1 426 ? -29.057 0.819 5.619 1.00 92.75 426 GLU A CA 1
ATOM 3489 C C . GLU A 1 426 ? -28.074 0.908 6.801 1.00 92.75 426 GLU A C 1
ATOM 3491 O O . GLU A 1 426 ? -28.006 1.922 7.505 1.00 92.75 426 GLU A O 1
ATOM 3496 N N . HIS A 1 427 ? -27.240 -0.108 7.011 1.00 94.94 427 HIS A N 1
ATOM 3497 C CA . HIS A 1 427 ? -26.293 -0.100 8.112 1.00 94.94 427 HIS A CA 1
ATOM 3498 C C . HIS A 1 427 ? -25.143 0.895 7.893 1.00 94.94 427 HIS A C 1
ATOM 3500 O O . HIS A 1 427 ? -24.854 1.386 6.793 1.00 94.94 427 HIS A O 1
ATOM 3506 N N . PHE A 1 428 ? -24.511 1.272 9.006 1.00 96.31 428 PHE A N 1
ATOM 3507 C CA . PHE A 1 428 ? -23.391 2.205 9.028 1.00 96.31 428 PHE A CA 1
ATOM 3508 C C . PHE A 1 428 ? -22.062 1.482 8.812 1.00 96.31 428 PHE A C 1
ATOM 3510 O O . PHE A 1 428 ? -21.765 0.514 9.510 1.00 96.31 428 PHE A O 1
ATOM 3517 N N . ASN A 1 429 ? -21.255 2.025 7.907 1.00 97.50 429 ASN A N 1
ATOM 3518 C CA . ASN A 1 429 ? -19.897 1.597 7.610 1.00 97.50 429 ASN A CA 1
ATOM 3519 C C . ASN A 1 429 ? -18.956 2.798 7.669 1.00 97.50 429 ASN A C 1
ATOM 3521 O O . ASN A 1 429 ? -19.351 3.924 7.350 1.00 97.50 429 ASN A O 1
ATOM 3525 N N . LEU A 1 430 ? -17.707 2.554 8.048 1.00 97.31 430 LEU A N 1
ATOM 3526 C CA . LEU A 1 430 ? -16.710 3.592 8.264 1.00 97.31 430 LEU A CA 1
ATOM 3527 C C . LEU A 1 430 ? -15.353 3.148 7.734 1.00 97.31 430 LEU A C 1
ATOM 3529 O O . LEU A 1 430 ? -14.877 2.076 8.079 1.00 97.31 430 LEU A O 1
ATOM 3533 N N . ALA A 1 431 ? -14.688 4.010 6.983 1.00 96.44 431 ALA A N 1
ATOM 3534 C CA . ALA A 1 431 ? -13.270 3.888 6.687 1.00 96.44 431 ALA A CA 1
ATOM 3535 C C . ALA A 1 431 ? -12.557 5.154 7.169 1.00 96.44 431 ALA A C 1
ATOM 3537 O O . ALA A 1 431 ? -13.022 6.268 6.920 1.00 96.44 431 ALA A O 1
ATOM 3538 N N . VAL A 1 432 ? -11.442 4.998 7.880 1.00 94.50 432 VAL A N 1
ATOM 3539 C CA . VAL A 1 432 ? -10.628 6.118 8.364 1.00 94.50 432 VAL A CA 1
ATOM 3540 C C . VAL A 1 432 ? -9.191 5.942 7.903 1.00 94.50 432 VAL A C 1
ATOM 3542 O O . VAL A 1 432 ? -8.599 4.873 8.062 1.00 94.50 432 VAL A O 1
ATOM 3545 N N . GLY A 1 433 ? -8.597 7.008 7.378 1.00 92.50 433 GLY A N 1
ATOM 3546 C CA . GLY A 1 433 ? -7.216 6.979 6.916 1.00 92.50 433 GLY A CA 1
ATOM 3547 C C . GLY A 1 433 ? -6.622 8.360 6.687 1.00 92.50 433 GLY A C 1
ATOM 3548 O O . GLY A 1 433 ? -7.284 9.386 6.846 1.00 92.50 433 GLY A O 1
ATOM 3549 N N . ASP A 1 434 ? -5.350 8.370 6.314 1.00 90.56 434 ASP A N 1
ATOM 3550 C CA . ASP A 1 434 ? -4.619 9.573 5.930 1.00 90.56 434 ASP A CA 1
ATOM 3551 C C . ASP A 1 434 ? -3.733 9.277 4.722 1.00 90.56 434 ASP A C 1
ATOM 3553 O O . ASP A 1 434 ? -2.726 8.584 4.847 1.00 90.56 434 ASP A O 1
ATOM 3557 N N . SER A 1 435 ? -4.060 9.841 3.558 1.00 88.50 435 SER A N 1
ATOM 3558 C CA . SER A 1 435 ? -3.227 9.692 2.358 1.00 88.50 435 SER A CA 1
ATOM 3559 C C . SER A 1 435 ? -1.794 10.195 2.569 1.00 88.50 435 SER A C 1
ATOM 3561 O O . SER A 1 435 ? -0.871 9.669 1.957 1.00 88.50 435 SER A O 1
ATOM 3563 N N . LYS A 1 436 ? -1.576 11.151 3.486 1.00 86.88 436 LYS A N 1
ATOM 3564 C CA . LYS A 1 436 ? -0.240 11.677 3.817 1.00 86.88 436 LYS A CA 1
ATOM 3565 C C . LYS A 1 436 ? 0.621 10.684 4.607 1.00 86.88 436 LYS A C 1
ATOM 3567 O O . LYS A 1 436 ? 1.830 10.873 4.685 1.00 86.88 436 LYS A O 1
ATOM 3572 N N . GLN A 1 437 ? 0.017 9.653 5.204 1.00 88.56 437 GLN A N 1
ATOM 3573 C CA . GLN A 1 437 ? 0.702 8.639 6.018 1.00 88.56 437 GLN A CA 1
ATOM 3574 C C . GLN A 1 437 ? 0.824 7.284 5.306 1.00 88.56 437 GLN A C 1
ATOM 3576 O O . GLN A 1 437 ? 1.239 6.308 5.926 1.00 88.56 437 GLN A O 1
ATOM 3581 N N . ALA A 1 438 ? 0.496 7.208 4.013 1.00 89.69 438 ALA A N 1
ATOM 3582 C CA . ALA A 1 438 ? 0.598 5.981 3.233 1.00 89.69 438 ALA A CA 1
ATOM 3583 C C . ALA A 1 438 ? 2.067 5.579 3.006 1.00 89.69 438 ALA A C 1
ATOM 3585 O O . ALA A 1 438 ? 2.719 6.022 2.059 1.00 89.69 438 ALA A O 1
ATOM 3586 N N . ILE A 1 439 ? 2.598 4.730 3.889 1.00 87.81 439 ILE A N 1
ATOM 3587 C CA . ILE A 1 439 ? 4.000 4.278 3.862 1.00 87.81 439 ILE A CA 1
ATOM 3588 C C . ILE A 1 439 ? 4.148 2.781 3.560 1.00 87.81 439 ILE A C 1
ATOM 3590 O O . ILE A 1 439 ? 5.266 2.311 3.342 1.00 87.81 439 ILE A O 1
ATOM 3594 N N . TYR A 1 440 ? 3.043 2.029 3.488 1.00 85.62 440 TYR A N 1
ATOM 3595 C CA . TYR A 1 440 ? 3.044 0.586 3.218 1.00 85.62 440 TYR A CA 1
ATOM 3596 C C . TYR A 1 440 ? 2.834 0.220 1.743 1.00 85.62 440 TYR A C 1
ATOM 3598 O O . TYR A 1 440 ? 2.434 -0.900 1.426 1.00 85.62 440 TYR A O 1
ATOM 3606 N N . ARG A 1 441 ? 3.198 1.114 0.811 1.00 85.06 441 ARG A N 1
ATOM 3607 C CA . ARG A 1 441 ? 3.133 0.828 -0.635 1.00 85.06 441 ARG A CA 1
ATOM 3608 C C . ARG A 1 441 ? 3.916 -0.429 -1.026 1.00 85.06 441 ARG A C 1
ATOM 3610 O O . ARG A 1 441 ? 3.481 -1.163 -1.900 1.00 85.06 441 ARG A O 1
ATOM 3617 N N . PHE A 1 442 ? 5.032 -0.724 -0.359 1.00 77.12 442 PHE A N 1
ATOM 3618 C CA . PHE A 1 442 ? 5.820 -1.943 -0.599 1.00 77.12 442 PHE A CA 1
ATOM 3619 C C . PHE A 1 442 ? 5.088 -3.248 -0.223 1.00 77.12 442 PHE A C 1
ATOM 3621 O O . PHE A 1 442 ? 5.530 -4.318 -0.621 1.00 77.12 442 PHE A O 1
ATOM 3628 N N . ARG A 1 443 ? 3.982 -3.168 0.534 1.00 74.31 443 ARG A N 1
ATOM 3629 C CA . ARG A 1 443 ? 3.098 -4.294 0.889 1.00 74.31 443 ARG A CA 1
ATOM 3630 C C . ARG A 1 443 ? 1.774 -4.290 0.128 1.00 74.31 443 ARG A C 1
ATOM 3632 O O . ARG A 1 443 ? 0.860 -5.004 0.510 1.00 74.31 443 ARG A O 1
ATOM 3639 N N . GLY A 1 444 ? 1.638 -3.469 -0.909 1.00 79.38 444 GLY A N 1
ATOM 3640 C CA . GLY A 1 444 ? 0.401 -3.413 -1.682 1.00 79.38 444 GLY A CA 1
ATOM 3641 C C . GLY A 1 444 ? -0.547 -2.278 -1.329 1.00 79.38 444 GLY A C 1
ATOM 3642 O O . GLY A 1 444 ? -1.467 -2.053 -2.109 1.00 79.38 444 GLY A O 1
ATOM 3643 N N . GLY A 1 445 ? -0.302 -1.532 -0.245 1.00 86.19 445 GLY A N 1
ATOM 3644 C CA . GLY A 1 445 ? -1.150 -0.406 0.150 1.00 86.19 445 GLY A CA 1
ATOM 3645 C C . GLY A 1 445 ? -1.309 0.616 -0.975 1.00 86.19 445 GLY A C 1
ATOM 3646 O O . GLY A 1 445 ? -0.316 1.027 -1.589 1.00 86.19 445 GLY A O 1
ATOM 3647 N N . ASP A 1 446 ? -2.555 0.996 -1.257 1.00 88.75 446 ASP A N 1
ATOM 3648 C CA . ASP A 1 446 ? -2.895 1.911 -2.342 1.00 88.75 446 ASP A CA 1
ATOM 3649 C C . ASP A 1 446 ? -3.737 3.091 -1.841 1.00 88.75 446 ASP A C 1
ATOM 3651 O O . ASP A 1 446 ? -4.958 3.008 -1.672 1.00 88.75 446 ASP A O 1
ATOM 3655 N N . MET A 1 447 ? -3.053 4.221 -1.654 1.00 88.75 447 MET A N 1
ATOM 3656 C CA . MET A 1 447 ? -3.651 5.475 -1.205 1.00 88.75 447 MET A CA 1
ATOM 3657 C C . MET A 1 447 ? -4.571 6.127 -2.244 1.00 88.75 447 MET A C 1
ATOM 3659 O O . MET A 1 447 ? -5.378 6.984 -1.875 1.00 88.75 447 MET A O 1
ATOM 3663 N N . ASP A 1 448 ? -4.498 5.743 -3.523 1.00 88.12 448 ASP A N 1
ATOM 3664 C CA . ASP A 1 448 ? -5.402 6.298 -4.535 1.00 88.12 448 ASP A CA 1
ATOM 3665 C C . ASP A 1 448 ? -6.860 5.970 -4.200 1.00 88.12 448 ASP A C 1
ATOM 3667 O O . ASP A 1 448 ? -7.757 6.750 -4.524 1.00 88.12 448 ASP A O 1
ATOM 3671 N N . GLN A 1 449 ? -7.099 4.875 -3.473 1.00 90.62 449 GLN A N 1
ATOM 3672 C CA . GLN A 1 449 ? -8.428 4.467 -3.029 1.00 90.62 449 GLN A CA 1
ATOM 3673 C C . GLN A 1 449 ? -9.057 5.487 -2.075 1.00 90.62 449 GLN A C 1
ATOM 3675 O O . GLN A 1 449 ? -10.183 5.938 -2.299 1.00 90.62 449 GLN A O 1
ATOM 3680 N N . ILE A 1 450 ? -8.322 5.909 -1.038 1.00 90.38 450 ILE A N 1
ATOM 3681 C CA . ILE A 1 450 ? -8.823 6.916 -0.094 1.00 90.38 450 ILE A CA 1
ATOM 3682 C C . ILE A 1 450 ? -8.985 8.281 -0.768 1.00 90.38 450 ILE A C 1
ATOM 3684 O O . ILE A 1 450 ? -9.972 8.971 -0.516 1.00 90.38 450 ILE A O 1
ATOM 3688 N N . ILE A 1 451 ? -8.068 8.656 -1.668 1.00 88.69 451 ILE A N 1
ATOM 3689 C CA . ILE A 1 451 ? -8.148 9.916 -2.423 1.00 88.69 451 ILE A CA 1
ATOM 3690 C C . ILE A 1 451 ? -9.386 9.916 -3.325 1.00 88.69 451 ILE A C 1
ATOM 3692 O O . ILE A 1 451 ? -10.122 10.904 -3.359 1.00 88.69 451 ILE A O 1
ATOM 3696 N N . ALA A 1 452 ? -9.640 8.821 -4.043 1.00 89.88 452 ALA A N 1
ATOM 3697 C CA . ALA A 1 452 ? -10.773 8.691 -4.952 1.00 89.88 452 ALA A CA 1
ATOM 3698 C C . ALA A 1 452 ? -12.114 8.762 -4.212 1.00 89.88 452 ALA A C 1
ATOM 3700 O O . ALA A 1 452 ? -12.978 9.539 -4.620 1.00 89.88 452 ALA A O 1
ATOM 3701 N N . LEU A 1 453 ? -12.262 8.037 -3.095 1.00 90.44 453 LEU A N 1
ATOM 3702 C CA . LEU A 1 453 ? -13.464 8.102 -2.257 1.00 90.44 453 LEU A CA 1
ATOM 3703 C C . LEU A 1 453 ? -13.653 9.507 -1.679 1.00 90.44 453 LEU A C 1
ATOM 3705 O O . LEU A 1 453 ? -14.711 10.110 -1.826 1.00 90.44 453 LEU A O 1
ATOM 3709 N N . HIS A 1 454 ? -12.615 10.083 -1.079 1.00 86.88 454 HIS A N 1
ATOM 3710 C CA . HIS A 1 454 ? -12.724 11.395 -0.448 1.00 86.88 454 HIS A CA 1
ATOM 3711 C C . HIS A 1 454 ? -13.030 12.519 -1.453 1.00 86.88 454 HIS A C 1
ATOM 3713 O O . HIS A 1 454 ? -13.834 13.406 -1.184 1.00 86.88 454 HIS A O 1
ATOM 3719 N N . SER A 1 455 ? -12.413 12.483 -2.637 1.00 84.62 455 SER A N 1
ATOM 3720 C CA . SER A 1 455 ? -12.667 13.461 -3.704 1.00 84.62 455 SER A CA 1
ATOM 3721 C C . SER A 1 455 ? -13.906 13.148 -4.552 1.00 84.62 455 SER A C 1
ATOM 3723 O O . SER A 1 455 ? -14.230 13.926 -5.450 1.00 84.62 455 SER A O 1
ATOM 3725 N N . LYS A 1 456 ? -14.587 12.021 -4.289 1.00 85.25 456 LYS A N 1
ATOM 3726 C CA . LYS A 1 456 ? -15.714 11.483 -5.074 1.00 85.25 456 LYS A CA 1
ATOM 3727 C C . LYS A 1 456 ? -15.388 11.276 -6.561 1.00 85.25 456 LYS A C 1
ATOM 3729 O O . LYS A 1 456 ? -16.282 11.265 -7.405 1.00 85.25 456 LYS A O 1
ATOM 3734 N N . LYS A 1 457 ? -14.105 11.099 -6.891 1.00 86.12 457 LYS A N 1
ATOM 3735 C CA . LYS A 1 457 ? -13.603 10.838 -8.250 1.00 86.12 457 LYS A CA 1
ATOM 3736 C C . LYS A 1 457 ? -13.490 9.332 -8.485 1.00 86.12 457 LYS A C 1
ATOM 3738 O O . LYS A 1 457 ? -12.395 8.767 -8.492 1.00 86.12 457 LYS A O 1
ATOM 3743 N N . MET A 1 458 ? -14.636 8.688 -8.678 1.00 86.25 458 MET A N 1
ATOM 3744 C CA . MET A 1 458 ? -14.732 7.227 -8.758 1.00 86.25 458 MET A CA 1
ATOM 3745 C C . MET A 1 458 ? -14.079 6.611 -10.005 1.00 86.25 458 MET A C 1
ATOM 3747 O O . MET A 1 458 ? -13.693 5.449 -9.961 1.00 86.25 458 MET A O 1
ATOM 3751 N N . ASP A 1 459 ? -13.829 7.389 -11.066 1.00 85.81 459 ASP A N 1
ATOM 3752 C CA . ASP A 1 459 ? -13.190 6.911 -12.307 1.00 85.81 459 ASP A CA 1
ATOM 3753 C C . ASP A 1 459 ? -11.835 6.225 -12.094 1.00 85.81 459 ASP A C 1
ATOM 3755 O O . ASP A 1 459 ? -11.402 5.414 -12.916 1.00 85.81 459 ASP A O 1
ATOM 3759 N N . ARG A 1 460 ? -11.115 6.590 -11.026 1.00 83.25 460 ARG A N 1
ATOM 3760 C CA . ARG A 1 460 ? -9.854 5.930 -10.663 1.00 83.25 460 ARG A CA 1
ATOM 3761 C C . ARG A 1 460 ? -10.092 4.546 -10.079 1.00 83.25 460 ARG A C 1
ATOM 3763 O O . ARG A 1 460 ? -9.359 3.632 -10.427 1.00 83.25 460 ARG A O 1
ATOM 3770 N N . LEU A 1 461 ? -11.125 4.408 -9.251 1.00 85.19 461 LEU A N 1
ATOM 3771 C CA . LEU A 1 461 ? -11.520 3.141 -8.647 1.00 85.19 461 LEU A CA 1
ATOM 3772 C C . LEU A 1 461 ? -12.128 2.192 -9.677 1.00 85.19 461 LEU A C 1
ATOM 3774 O O . LEU A 1 461 ? -11.789 1.018 -9.674 1.00 85.19 461 LEU A O 1
ATOM 3778 N N . TYR A 1 462 ? -12.929 2.689 -10.623 1.00 86.94 462 TYR A N 1
ATOM 3779 C CA . TYR A 1 462 ? -13.428 1.852 -11.721 1.00 86.94 462 TYR A CA 1
ATOM 3780 C C . TYR A 1 462 ? -12.293 1.310 -12.586 1.00 86.94 462 TYR A C 1
ATOM 3782 O O . TYR A 1 462 ? -12.292 0.141 -12.935 1.00 86.94 462 TYR A O 1
ATOM 3790 N N . ARG A 1 463 ? -11.277 2.126 -12.884 1.00 80.94 463 ARG A N 1
ATOM 3791 C CA . ARG A 1 463 ? -10.104 1.658 -13.637 1.00 80.94 463 ARG A CA 1
ATOM 3792 C C . ARG A 1 463 ? -9.191 0.730 -12.844 1.00 80.94 463 ARG A C 1
ATOM 3794 O O . ARG A 1 463 ? -8.422 0.002 -13.458 1.00 80.94 463 ARG A O 1
ATOM 3801 N N . SER A 1 464 ? -9.191 0.822 -11.515 1.00 76.44 464 SER A N 1
ATOM 3802 C CA . SER A 1 464 ? -8.276 0.051 -10.675 1.00 76.44 464 SER A CA 1
ATOM 3803 C C . SER A 1 464 ? -8.874 -1.232 -10.107 1.00 76.44 464 SER A C 1
ATOM 3805 O O . SER A 1 464 ? -8.098 -2.122 -9.776 1.00 76.44 464 SER A O 1
ATOM 3807 N N . LEU A 1 465 ? -10.199 -1.297 -9.953 1.00 79.12 465 LEU A N 1
ATOM 3808 C CA . LEU A 1 465 ? -10.936 -2.408 -9.342 1.00 79.12 465 LEU A CA 1
ATOM 3809 C C . LEU A 1 465 ? -12.078 -2.933 -10.223 1.00 79.12 465 LEU A C 1
ATOM 3811 O O . LEU A 1 465 ? -12.596 -4.012 -9.957 1.00 79.12 465 LEU A O 1
ATOM 3815 N N . GLY A 1 466 ? -12.517 -2.176 -11.231 1.00 68.12 466 GLY A N 1
ATOM 3816 C CA . GLY A 1 466 ? -13.684 -2.485 -12.066 1.00 68.12 466 GLY A CA 1
ATOM 3817 C C . GLY A 1 466 ? -13.431 -3.558 -13.122 1.00 68.12 466 GLY A C 1
ATOM 3818 O O . GLY A 1 466 ? -13.935 -3.444 -14.233 1.00 68.12 466 GLY A O 1
ATOM 3819 N N . ASP A 1 467 ? -12.667 -4.591 -12.774 1.00 71.25 467 ASP A N 1
ATOM 3820 C CA . ASP A 1 467 ? -12.366 -5.720 -13.657 1.00 71.25 467 ASP A CA 1
ATOM 3821 C C . ASP A 1 467 ? -13.597 -6.623 -13.886 1.00 71.25 467 ASP A C 1
ATOM 3823 O O . ASP A 1 467 ? -13.591 -7.460 -14.786 1.00 71.25 467 ASP A O 1
ATOM 3827 N N . SER A 1 468 ? -14.673 -6.443 -13.104 1.00 79.62 468 SER A N 1
ATOM 3828 C CA . SER A 1 468 ? -15.957 -7.137 -13.269 1.00 79.62 468 SER A CA 1
ATOM 3829 C C . SER A 1 468 ? -17.149 -6.179 -13.166 1.00 79.62 468 SER A C 1
ATOM 3831 O O . SER A 1 468 ? -17.095 -5.186 -12.431 1.00 79.62 468 SER A O 1
ATOM 3833 N N . GLU A 1 469 ? -18.249 -6.501 -13.859 1.00 84.44 469 GLU A N 1
ATOM 3834 C CA . GLU A 1 469 ? -19.510 -5.744 -13.788 1.00 84.44 469 GLU A CA 1
ATOM 3835 C C . GLU A 1 469 ? -20.038 -5.667 -12.347 1.00 84.44 469 GLU A C 1
ATOM 3837 O O . GLU A 1 469 ? -20.383 -4.584 -11.875 1.00 84.44 469 GLU A O 1
ATOM 3842 N N . LEU A 1 470 ? -19.977 -6.775 -11.601 1.00 85.12 470 LEU A N 1
ATOM 3843 C CA . LEU A 1 470 ? -20.388 -6.833 -10.194 1.00 85.12 470 LEU A CA 1
ATOM 3844 C C . LEU A 1 470 ? -19.562 -5.899 -9.302 1.00 85.12 470 LEU A C 1
ATOM 3846 O O . LEU A 1 470 ? -20.102 -5.232 -8.418 1.00 85.12 470 LEU A O 1
ATOM 3850 N N . THR A 1 471 ? -18.246 -5.814 -9.520 1.00 86.12 471 THR A N 1
ATOM 3851 C CA . THR A 1 471 ? -17.408 -4.871 -8.767 1.00 86.12 471 THR A CA 1
ATOM 3852 C C . THR A 1 471 ? -17.813 -3.427 -9.055 1.00 86.12 471 THR A C 1
ATOM 3854 O O . THR A 1 471 ? -17.878 -2.612 -8.133 1.00 86.12 471 THR A O 1
ATOM 3857 N N . VAL A 1 472 ? -18.112 -3.104 -10.315 1.00 88.31 472 VAL A N 1
ATOM 3858 C CA . VAL A 1 472 ? -18.567 -1.764 -10.707 1.00 88.31 472 VAL A CA 1
ATOM 3859 C C . VAL A 1 472 ? -19.912 -1.428 -10.055 1.00 88.31 472 VAL A C 1
ATOM 3861 O O . VAL A 1 472 ? -20.044 -0.342 -9.491 1.00 88.31 472 VAL A O 1
ATOM 3864 N N . GLU A 1 473 ? -20.872 -2.355 -10.048 1.00 89.75 473 GLU A N 1
ATOM 3865 C CA . GLU A 1 473 ? -22.171 -2.171 -9.383 1.00 89.75 473 GLU A CA 1
ATOM 3866 C C . GLU A 1 473 ? -22.021 -1.879 -7.883 1.00 89.75 473 GLU A C 1
ATOM 3868 O O . GLU A 1 473 ? -22.587 -0.907 -7.376 1.00 89.75 473 GLU A O 1
ATOM 3873 N N . ARG A 1 474 ? -21.185 -2.651 -7.177 1.00 91.00 474 ARG A N 1
ATOM 3874 C CA . ARG A 1 474 ? -20.906 -2.438 -5.745 1.00 91.00 474 ARG A CA 1
ATOM 3875 C C . ARG A 1 474 ? -20.247 -1.084 -5.479 1.00 91.00 474 ARG A C 1
ATOM 3877 O O . ARG A 1 474 ? -20.582 -0.399 -4.510 1.00 91.00 474 ARG A O 1
ATOM 3884 N N . LEU A 1 475 ? -19.317 -0.662 -6.338 1.00 92.62 475 LEU A N 1
ATOM 3885 C CA . LEU A 1 475 ? -18.681 0.654 -6.229 1.00 92.62 475 LEU A CA 1
ATOM 3886 C C . LEU A 1 475 ? -19.678 1.797 -6.470 1.00 92.62 475 LEU A C 1
ATOM 3888 O O . LEU A 1 475 ? -19.610 2.813 -5.773 1.00 92.62 475 LEU A O 1
ATOM 3892 N N . GLU A 1 476 ? -20.619 1.639 -7.403 1.00 92.06 476 GLU A N 1
ATOM 3893 C CA . GLU A 1 476 ? -21.716 2.593 -7.587 1.00 92.06 476 GLU A CA 1
ATOM 3894 C C . GLU A 1 476 ? -22.616 2.645 -6.346 1.00 92.06 476 GLU A C 1
ATOM 3896 O O . GLU A 1 476 ? -22.945 3.738 -5.880 1.00 92.06 476 GLU A O 1
ATOM 3901 N N . ASN A 1 477 ? -22.954 1.504 -5.735 1.00 91.94 477 ASN A N 1
ATOM 3902 C CA . ASN A 1 477 ? -23.731 1.501 -4.494 1.00 91.94 477 ASN A CA 1
ATOM 3903 C C . ASN A 1 477 ? -23.006 2.247 -3.356 1.00 91.94 477 ASN A C 1
ATOM 3905 O O . ASN A 1 477 ? -23.602 3.083 -2.666 1.00 91.94 477 ASN A O 1
ATOM 3909 N N . ILE A 1 478 ? -21.694 2.033 -3.204 1.00 92.88 478 ILE A N 1
ATOM 3910 C CA . ILE A 1 478 ? -20.868 2.806 -2.264 1.00 92.88 478 ILE A CA 1
ATOM 3911 C C . ILE A 1 478 ? -20.940 4.296 -2.582 1.00 92.88 478 ILE A C 1
ATOM 3913 O O . ILE A 1 478 ? -21.173 5.092 -1.673 1.00 92.88 478 ILE A O 1
ATOM 3917 N N . ARG A 1 479 ? -20.772 4.684 -3.851 1.00 93.19 479 ARG A N 1
ATOM 3918 C CA . ARG A 1 479 ? -20.820 6.084 -4.294 1.00 93.19 479 ARG A CA 1
ATOM 3919 C C . ARG A 1 479 ? -22.138 6.758 -3.904 1.00 93.19 479 ARG A C 1
ATOM 3921 O O . ARG A 1 479 ? -22.099 7.888 -3.417 1.00 93.19 479 ARG A O 1
ATOM 3928 N N . TRP A 1 480 ? -23.278 6.084 -4.067 1.00 92.25 480 TRP A N 1
ATOM 3929 C CA . TRP A 1 480 ? -24.591 6.611 -3.665 1.00 92.25 480 TRP A CA 1
ATOM 3930 C C . TRP A 1 480 ? -24.722 6.817 -2.151 1.00 92.25 480 TRP A C 1
ATOM 3932 O O . TRP A 1 480 ? -25.393 7.750 -1.709 1.00 92.25 480 TRP A O 1
ATOM 3942 N N . HIS A 1 481 ? -24.039 5.998 -1.350 1.00 94.88 481 HIS A N 1
ATOM 3943 C CA . HIS A 1 481 ? -24.084 6.042 0.114 1.00 94.88 481 HIS A CA 1
ATOM 3944 C C . HIS A 1 481 ? -22.906 6.780 0.768 1.00 94.88 481 HIS A C 1
ATOM 3946 O O . HIS A 1 481 ? -22.821 6.819 2.005 1.00 94.88 481 HIS A O 1
ATOM 3952 N N . LEU A 1 482 ? -22.009 7.345 -0.040 1.00 94.94 482 LEU A N 1
ATOM 3953 C CA . LEU A 1 482 ? -20.738 7.912 0.387 1.00 94.94 482 LEU A CA 1
ATOM 3954 C C . LEU A 1 482 ? -20.917 9.265 1.082 1.00 94.94 482 LEU A C 1
ATOM 3956 O O . LEU A 1 482 ? -21.434 10.227 0.508 1.00 94.94 482 LEU A O 1
ATOM 3960 N N . LYS A 1 483 ? -20.402 9.366 2.308 1.00 94.38 483 LYS A N 1
ATOM 3961 C CA . LYS A 1 483 ? -20.237 10.631 3.033 1.00 94.38 483 LYS A CA 1
ATOM 3962 C C . LYS A 1 483 ? -18.775 10.850 3.386 1.00 94.38 483 LYS A C 1
ATOM 3964 O O . LYS A 1 483 ? -18.195 10.048 4.111 1.00 94.38 483 LYS A O 1
ATOM 3969 N N . ASP A 1 484 ? -18.201 11.937 2.895 1.00 90.38 484 ASP A N 1
ATOM 3970 C CA . ASP A 1 484 ? -16.851 12.374 3.233 1.00 90.38 484 ASP A CA 1
ATOM 3971 C C . ASP A 1 484 ? -16.840 13.267 4.479 1.00 90.38 484 ASP A C 1
ATOM 3973 O O . ASP A 1 484 ? -17.793 13.997 4.755 1.00 90.38 484 ASP A O 1
ATOM 3977 N N . ASP A 1 485 ? -15.764 13.171 5.255 1.00 89.56 485 ASP A N 1
ATOM 3978 C CA . ASP A 1 485 ? -15.508 13.983 6.441 1.00 89.56 485 ASP A CA 1
ATOM 3979 C C . ASP A 1 485 ? -13.992 14.198 6.599 1.00 89.56 485 ASP A C 1
ATOM 3981 O O . ASP A 1 485 ? -13.193 13.315 6.268 1.00 89.56 485 ASP A O 1
ATOM 3985 N N . VAL A 1 486 ? -13.589 15.359 7.122 1.00 87.50 486 VAL A N 1
ATOM 3986 C CA . VAL A 1 486 ? -12.175 15.735 7.291 1.00 87.50 486 VAL A CA 1
ATOM 3987 C C . VAL A 1 486 ? -11.902 16.170 8.720 1.00 87.50 486 VAL A C 1
ATOM 3989 O O . VAL A 1 486 ? -12.428 17.177 9.192 1.00 87.50 486 VAL A O 1
ATOM 3992 N N . LEU A 1 487 ? -10.974 15.485 9.387 1.00 87.75 487 LEU A N 1
ATOM 3993 C CA . LEU A 1 487 ? -10.471 15.889 10.698 1.00 87.75 487 LEU A CA 1
ATOM 3994 C C . LEU A 1 487 ? -9.196 16.728 10.532 1.00 87.75 487 LEU A C 1
ATOM 3996 O O . LEU A 1 487 ? -8.112 16.200 10.267 1.00 87.75 487 LEU A O 1
ATOM 4000 N N . ARG A 1 488 ? -9.326 18.050 10.699 1.00 87.44 488 ARG A N 1
ATOM 4001 C CA . ARG A 1 488 ? -8.228 19.018 10.493 1.00 87.44 488 ARG A CA 1
ATOM 4002 C C . ARG A 1 488 ? -7.445 19.359 11.757 1.00 87.44 488 ARG A C 1
ATOM 4004 O O . ARG A 1 488 ? -6.239 19.584 11.686 1.00 87.44 488 ARG A O 1
ATOM 4011 N N . THR A 1 489 ? -8.111 19.403 12.909 1.00 91.12 489 THR A N 1
ATOM 4012 C CA . THR A 1 489 ? -7.522 19.922 14.152 1.00 91.12 489 THR A CA 1
ATOM 4013 C C . THR A 1 489 ? -6.579 18.922 14.816 1.00 91.12 489 THR A C 1
ATOM 4015 O O . THR A 1 489 ? -7.037 17.887 15.295 1.00 91.12 489 THR A O 1
ATOM 4018 N N . ASN A 1 490 ? -5.284 19.238 14.917 1.00 91.81 490 ASN A N 1
ATOM 4019 C CA . ASN A 1 490 ? -4.298 18.390 15.595 1.00 91.81 490 ASN A CA 1
ATOM 4020 C C . ASN A 1 490 ? -4.403 18.551 17.120 1.00 91.81 490 ASN A C 1
ATOM 4022 O O . ASN A 1 490 ? -4.124 19.609 17.669 1.00 91.81 490 ASN A O 1
ATOM 4026 N N . ARG A 1 491 ? -4.794 17.485 17.822 1.00 90.25 491 ARG A N 1
ATOM 4027 C CA . ARG A 1 491 ? -4.958 17.480 19.289 1.00 90.25 491 ARG A CA 1
ATOM 4028 C C . ARG A 1 491 ? -3.819 16.765 20.022 1.00 90.25 491 ARG A C 1
ATOM 4030 O O . ARG A 1 491 ? -3.850 16.648 21.246 1.00 90.25 491 ARG A O 1
ATOM 4037 N N . ARG A 1 492 ? -2.836 16.238 19.285 1.00 90.56 492 ARG A N 1
ATOM 4038 C CA . ARG A 1 492 ? -1.743 15.424 19.832 1.00 90.56 492 ARG A CA 1
ATOM 4039 C C . ARG A 1 492 ? -0.538 16.287 20.192 1.00 90.56 492 ARG A C 1
ATOM 4041 O O . ARG A 1 492 ? -0.046 16.189 21.321 1.00 90.56 492 ARG A O 1
ATOM 4048 N N . SER A 1 493 ? -0.102 17.100 19.235 1.00 93.81 493 SER A N 1
ATOM 4049 C CA . SER A 1 493 ? 1.191 17.782 19.246 1.00 93.81 493 SER A CA 1
ATOM 4050 C C . SER A 1 493 ? 1.122 19.186 19.847 1.00 93.81 493 SER A C 1
ATOM 4052 O O . SER A 1 493 ? 0.053 19.791 19.937 1.00 93.81 493 SER A O 1
ATOM 4054 N N . ALA A 1 494 ? 2.280 19.698 20.265 1.00 94.94 494 ALA A N 1
ATOM 4055 C CA . ALA A 1 494 ? 2.436 21.100 20.633 1.00 94.94 494 ALA A CA 1
ATOM 4056 C C . ALA A 1 494 ? 2.348 22.012 19.400 1.00 94.94 494 ALA A C 1
ATOM 4058 O O . ALA A 1 494 ? 2.618 21.573 18.277 1.00 94.94 494 ALA A O 1
ATOM 4059 N N . ARG A 1 495 ? 1.968 23.275 19.619 1.00 95.56 495 ARG A N 1
ATOM 4060 C CA . ARG A 1 495 ? 1.800 24.299 18.580 1.00 95.56 495 ARG A CA 1
ATOM 4061 C C . ARG A 1 495 ? 3.017 24.381 17.662 1.00 95.56 495 ARG A C 1
ATOM 4063 O O . ARG A 1 495 ? 2.848 24.348 16.451 1.00 95.56 495 ARG A O 1
ATOM 4070 N N . GLU A 1 496 ? 4.213 24.415 18.232 1.00 95.44 496 GLU A N 1
ATOM 4071 C CA . GLU A 1 496 ? 5.472 24.625 17.514 1.00 95.44 496 GLU A CA 1
ATOM 4072 C C . GLU A 1 496 ? 5.742 23.495 16.503 1.00 95.44 496 GLU A C 1
ATOM 4074 O O . GLU A 1 496 ? 6.176 23.734 15.378 1.00 95.44 496 GLU A O 1
ATOM 4079 N N . VAL A 1 497 ? 5.391 22.255 16.864 1.00 95.00 497 VAL A N 1
ATOM 4080 C CA . VAL A 1 497 ? 5.502 21.085 15.977 1.00 95.00 497 VAL A CA 1
ATOM 4081 C C . VAL A 1 497 ? 4.453 21.130 14.861 1.00 95.00 497 VAL A C 1
ATOM 4083 O O . VAL A 1 497 ? 4.735 20.721 13.735 1.00 95.00 497 VAL A O 1
ATOM 4086 N N . ILE A 1 498 ? 3.238 21.609 15.153 1.00 94.31 498 ILE A N 1
ATOM 4087 C CA . ILE A 1 498 ? 2.168 21.754 14.150 1.00 94.31 498 ILE A CA 1
ATOM 4088 C C . ILE A 1 498 ? 2.558 22.825 13.126 1.00 94.31 498 ILE A C 1
ATOM 4090 O O . ILE A 1 498 ? 2.488 22.581 11.924 1.00 94.31 498 ILE A O 1
ATOM 4094 N N . GLU A 1 499 ? 3.005 23.987 13.600 1.00 95.06 499 GLU A N 1
ATOM 4095 C CA . GLU A 1 499 ? 3.427 25.112 12.762 1.00 95.06 499 GLU A CA 1
ATOM 4096 C C . GLU A 1 499 ? 4.605 24.733 11.864 1.00 95.06 499 GLU A C 1
ATOM 4098 O O . GLU A 1 499 ? 4.548 24.970 10.656 1.00 95.06 499 GLU A O 1
ATOM 4103 N N . PHE A 1 500 ? 5.627 24.076 12.424 1.00 95.31 500 PHE A N 1
ATOM 4104 C CA . PHE A 1 500 ? 6.761 23.588 11.645 1.00 95.31 500 PHE A CA 1
ATOM 4105 C C . PHE A 1 500 ? 6.327 22.618 10.541 1.00 95.31 500 PHE A C 1
ATOM 4107 O O . PHE A 1 500 ? 6.694 22.814 9.385 1.00 95.31 500 PHE A O 1
ATOM 4114 N N . ASN A 1 501 ? 5.533 21.591 10.867 1.00 93.19 501 ASN A N 1
ATOM 4115 C CA . ASN A 1 501 ? 5.111 20.599 9.875 1.00 93.19 501 ASN A CA 1
ATOM 4116 C C . ASN A 1 501 ? 4.256 21.229 8.770 1.00 93.19 501 ASN A C 1
ATOM 4118 O O . ASN A 1 501 ? 4.476 20.935 7.596 1.00 93.19 501 ASN A O 1
ATOM 4122 N N . ASN A 1 502 ? 3.327 22.122 9.123 1.00 93.00 502 ASN A N 1
ATOM 4123 C CA . ASN A 1 502 ? 2.542 22.861 8.136 1.00 93.00 502 ASN A CA 1
ATOM 4124 C C . ASN A 1 502 ? 3.467 23.640 7.185 1.00 93.00 502 ASN A C 1
ATOM 4126 O O . ASN A 1 502 ? 3.390 23.454 5.973 1.00 93.00 502 ASN A O 1
ATOM 4130 N N . ALA A 1 503 ? 4.399 24.437 7.720 1.00 93.56 503 ALA A N 1
ATOM 4131 C CA . ALA A 1 503 ? 5.325 25.230 6.910 1.00 93.56 503 ALA A CA 1
ATOM 4132 C C . ALA A 1 503 ? 6.258 24.363 6.041 1.00 93.56 503 ALA A C 1
ATOM 4134 O O . ALA A 1 503 ? 6.488 24.669 4.865 1.00 93.56 503 ALA A O 1
ATOM 4135 N N . PHE A 1 504 ? 6.781 23.269 6.600 1.00 93.00 504 PHE A N 1
ATOM 4136 C CA . PHE A 1 504 ? 7.675 22.350 5.903 1.00 93.00 504 PHE A CA 1
ATOM 4137 C C . PHE A 1 504 ? 6.970 21.687 4.717 1.00 93.00 504 PHE A C 1
ATOM 4139 O O . PHE A 1 504 ? 7.429 21.809 3.581 1.00 93.00 504 PHE A O 1
ATOM 4146 N N . PHE A 1 505 ? 5.825 21.038 4.944 1.00 90.00 505 PHE A N 1
ATOM 4147 C CA . PHE A 1 505 ? 5.140 20.316 3.875 1.00 90.00 505 PHE A CA 1
ATOM 4148 C C . PHE A 1 505 ? 4.459 21.244 2.858 1.00 90.00 505 PHE A C 1
ATOM 4150 O O . PHE A 1 505 ? 4.387 20.881 1.687 1.00 90.00 505 PHE A O 1
ATOM 4157 N N . GLU A 1 506 ? 4.041 22.457 3.238 1.00 90.06 506 GLU A N 1
ATOM 4158 C CA . GLU A 1 506 ? 3.635 23.482 2.263 1.00 90.06 506 GLU A CA 1
ATOM 4159 C C . GLU A 1 506 ? 4.786 23.883 1.333 1.00 90.06 506 GLU A C 1
ATOM 4161 O O . GLU A 1 506 ? 4.576 24.127 0.144 1.00 90.06 506 GLU A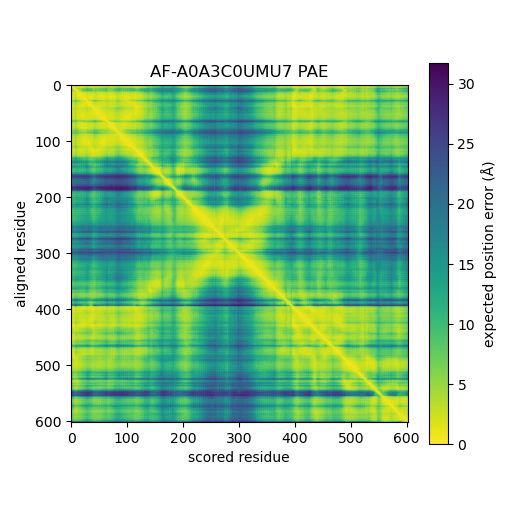 O 1
ATOM 4166 N N . THR A 1 507 ? 6.008 23.961 1.861 1.00 90.81 507 THR A N 1
ATOM 4167 C CA . THR A 1 507 ? 7.198 24.276 1.061 1.00 90.81 507 THR A CA 1
ATOM 4168 C C . THR A 1 507 ? 7.531 23.127 0.113 1.00 90.81 507 THR A C 1
ATOM 4170 O O . THR A 1 507 ? 7.765 23.360 -1.072 1.00 90.81 507 THR A O 1
ATOM 4173 N N . VAL A 1 508 ? 7.491 21.885 0.605 1.00 88.19 508 VAL A N 1
ATOM 4174 C CA . VAL A 1 508 ? 7.698 20.678 -0.212 1.00 88.19 508 VAL A CA 1
ATOM 4175 C C . VAL A 1 508 ? 6.663 20.600 -1.338 1.00 88.19 508 VAL A C 1
ATOM 4177 O O . VAL A 1 508 ? 7.035 20.412 -2.492 1.00 88.19 508 VAL A O 1
ATOM 4180 N N . GLU A 1 509 ? 5.378 20.803 -1.041 1.00 86.81 509 GLU A N 1
ATOM 4181 C CA . GLU A 1 509 ? 4.314 20.769 -2.051 1.00 86.81 509 GLU A CA 1
ATOM 4182 C C . GLU A 1 509 ? 4.561 21.795 -3.166 1.00 86.81 509 GLU A C 1
ATOM 4184 O O . GLU A 1 509 ? 4.522 21.436 -4.341 1.00 86.81 509 GLU A O 1
ATOM 4189 N N . LYS A 1 510 ? 4.926 23.036 -2.814 1.00 87.69 510 LYS A N 1
ATOM 4190 C CA . LYS A 1 510 ? 5.235 24.096 -3.790 1.00 87.69 510 LYS A CA 1
ATOM 4191 C C . LYS A 1 510 ? 6.437 23.769 -4.676 1.00 87.69 510 LYS A C 1
ATOM 4193 O O . LYS A 1 510 ? 6.407 24.087 -5.860 1.00 87.69 510 LYS A O 1
ATOM 4198 N N . LEU A 1 511 ? 7.486 23.163 -4.118 1.00 89.00 511 LEU A N 1
ATOM 4199 C CA . LEU A 1 511 ? 8.705 22.823 -4.863 1.00 89.00 511 LEU A CA 1
ATOM 4200 C C . LEU A 1 511 ? 8.485 21.693 -5.876 1.00 89.00 511 LEU A C 1
ATOM 4202 O O . LEU A 1 511 ? 9.132 21.671 -6.921 1.00 89.00 511 LEU A O 1
ATOM 4206 N N . TYR A 1 512 ? 7.583 20.761 -5.567 1.00 85.56 512 TYR A N 1
ATOM 4207 C CA . TYR A 1 512 ? 7.443 19.506 -6.305 1.00 85.56 512 TYR A CA 1
ATOM 4208 C C . TYR A 1 512 ? 6.129 19.364 -7.085 1.00 85.56 512 TYR A C 1
ATOM 4210 O O . TYR A 1 512 ? 5.985 18.397 -7.835 1.00 85.56 512 TYR A O 1
ATOM 4218 N N . ARG A 1 513 ? 5.195 20.320 -6.969 1.00 83.69 513 ARG A N 1
ATOM 4219 C CA . ARG A 1 513 ? 3.873 20.291 -7.622 1.00 83.69 513 ARG A CA 1
ATOM 4220 C C . ARG A 1 513 ? 3.934 19.977 -9.119 1.00 83.69 513 ARG A C 1
ATOM 4222 O O . ARG A 1 513 ? 3.190 19.119 -9.585 1.00 83.69 513 ARG A O 1
ATOM 4229 N N . ASP A 1 514 ? 4.822 20.643 -9.854 1.00 85.50 514 ASP A N 1
ATOM 4230 C CA . ASP A 1 514 ? 4.892 20.515 -11.317 1.00 85.50 514 ASP A CA 1
ATOM 4231 C C . ASP A 1 514 ? 5.517 19.185 -11.767 1.00 85.50 514 ASP A C 1
ATOM 4233 O O . ASP A 1 514 ? 5.225 18.691 -12.855 1.00 85.50 514 ASP A O 1
ATOM 4237 N N . GLN A 1 515 ? 6.366 18.587 -10.925 1.00 88.31 515 GLN A N 1
ATOM 4238 C CA . GLN A 1 515 ? 7.020 17.305 -11.205 1.00 88.31 515 GLN A CA 1
ATOM 4239 C C . GLN A 1 515 ? 6.142 16.116 -10.796 1.00 88.31 515 GLN A C 1
ATOM 4241 O O . GLN A 1 515 ? 6.184 15.067 -11.438 1.00 88.31 515 GLN A O 1
ATOM 4246 N N . PHE A 1 516 ? 5.331 16.275 -9.745 1.00 83.75 516 PHE A N 1
ATOM 4247 C CA . PHE A 1 516 ? 4.539 15.199 -9.153 1.00 83.75 516 PHE A CA 1
ATOM 4248 C C . PHE A 1 516 ? 3.076 15.625 -8.944 1.00 83.75 516 PHE A C 1
ATOM 4250 O O . PHE A 1 516 ? 2.695 16.013 -7.838 1.00 83.75 516 PHE A O 1
ATOM 4257 N N . PRO A 1 517 ? 2.204 15.471 -9.960 1.00 78.56 517 PRO A N 1
ATOM 4258 C CA . PRO A 1 517 ? 0.800 15.889 -9.880 1.00 78.56 517 PRO A CA 1
ATOM 4259 C C . PRO A 1 517 ? 0.014 15.271 -8.711 1.00 78.56 517 PRO A C 1
ATOM 4261 O O . PRO A 1 517 ? -0.858 15.914 -8.134 1.00 78.56 517 PRO A O 1
ATOM 4264 N N . LEU A 1 518 ? 0.335 14.033 -8.314 1.00 75.69 518 LEU A N 1
ATOM 4265 C CA . LEU A 1 518 ? -0.320 13.363 -7.184 1.00 75.69 518 LEU A CA 1
ATOM 4266 C C . LEU A 1 518 ? 0.036 14.007 -5.833 1.00 75.69 518 LEU A C 1
ATOM 4268 O O . LEU A 1 518 ? -0.789 14.005 -4.920 1.00 75.69 518 LEU A O 1
ATOM 4272 N N . ALA A 1 519 ? 1.229 14.602 -5.710 1.00 77.88 519 ALA A N 1
ATOM 4273 C CA . ALA A 1 519 ? 1.618 15.329 -4.505 1.00 77.88 519 ALA A CA 1
ATOM 4274 C C . ALA A 1 519 ? 0.686 16.525 -4.275 1.00 77.88 519 ALA A C 1
ATOM 4276 O O . ALA A 1 519 ? 0.264 16.761 -3.146 1.00 77.88 519 ALA A O 1
ATOM 4277 N N . GLN A 1 520 ? 0.267 17.206 -5.345 1.00 79.38 520 GLN A N 1
ATOM 4278 C CA . GLN A 1 520 ? -0.714 18.281 -5.243 1.00 79.38 520 GLN A CA 1
ATOM 4279 C C . GLN A 1 520 ? -2.033 17.783 -4.646 1.00 79.38 520 GLN A C 1
ATOM 4281 O O . GLN A 1 520 ? -2.600 18.437 -3.781 1.00 79.38 520 GLN A O 1
ATOM 4286 N N . GLU A 1 521 ? -2.536 16.626 -5.076 1.00 78.75 521 GLU A N 1
ATOM 4287 C CA . GLU A 1 521 ? -3.820 16.110 -4.590 1.00 78.75 521 GLU A CA 1
ATOM 4288 C C . GLU A 1 521 ? -3.756 15.642 -3.132 1.00 78.75 521 GLU A C 1
ATOM 4290 O O . GLU A 1 521 ? -4.679 15.907 -2.361 1.00 78.75 521 GLU A O 1
ATOM 4295 N N . VAL A 1 522 ? -2.659 14.990 -2.738 1.00 81.00 522 VAL A N 1
ATOM 4296 C CA . VAL A 1 522 ? -2.440 14.510 -1.364 1.00 81.00 522 VAL A CA 1
ATOM 4297 C C . VAL A 1 522 ? -2.222 15.672 -0.390 1.00 81.00 522 VAL A C 1
ATOM 4299 O O . VAL A 1 522 ? -2.756 15.659 0.722 1.00 81.00 522 VAL A O 1
ATOM 4302 N N . PHE A 1 523 ? -1.468 16.692 -0.806 1.00 79.50 523 PHE A N 1
ATOM 4303 C CA . PHE A 1 523 ? -1.064 17.816 0.041 1.00 79.50 523 PHE A CA 1
ATOM 4304 C C . PHE A 1 523 ? -1.878 19.102 -0.190 1.00 79.50 523 PHE A C 1
ATOM 4306 O O . PHE A 1 523 ? -1.645 20.095 0.497 1.00 79.50 523 PHE A O 1
ATOM 4313 N N . ALA A 1 524 ? -2.906 19.093 -1.050 1.00 69.62 524 ALA A N 1
ATOM 4314 C CA . ALA A 1 524 ? -3.805 20.241 -1.263 1.00 69.62 524 ALA A CA 1
ATOM 4315 C C . ALA A 1 524 ? -4.437 20.771 0.037 1.00 69.62 524 ALA A C 1
ATOM 4317 O O . ALA A 1 524 ? -4.819 21.936 0.118 1.00 69.62 524 ALA A O 1
ATOM 4318 N N . GLN A 1 525 ? -4.567 19.912 1.052 1.00 68.38 525 GLN A N 1
ATOM 4319 C CA . GLN A 1 525 ? -5.095 20.242 2.376 1.00 68.38 525 GLN A CA 1
ATOM 4320 C C . GLN A 1 525 ? -4.096 19.873 3.483 1.00 68.38 525 GLN A C 1
ATOM 4322 O O . GLN A 1 525 ? -4.465 19.267 4.488 1.00 68.38 525 GLN A O 1
ATOM 4327 N N . VAL A 1 526 ? -2.817 20.194 3.270 1.00 69.44 526 VAL A N 1
ATOM 4328 C CA . VAL A 1 526 ? -1.722 19.841 4.186 1.00 69.44 526 VAL A CA 1
ATOM 4329 C C . VAL A 1 526 ? -1.846 20.488 5.565 1.00 69.44 526 VAL A C 1
ATOM 4331 O O . VAL A 1 526 ? -1.527 19.846 6.565 1.00 69.44 526 VAL A O 1
ATOM 4334 N N . ALA A 1 527 ? -2.343 21.726 5.621 1.00 80.50 527 ALA A N 1
ATOM 4335 C CA . ALA A 1 527 ? -2.354 22.514 6.842 1.00 80.50 527 ALA A CA 1
ATOM 4336 C C . ALA A 1 527 ? -3.316 21.927 7.882 1.00 80.50 527 ALA A C 1
ATOM 4338 O O . ALA A 1 527 ? -4.531 21.833 7.674 1.00 80.50 527 ALA A O 1
ATOM 4339 N N . GLN A 1 528 ? -2.756 21.549 9.026 1.00 88.56 528 GLN A N 1
ATOM 4340 C CA . GLN A 1 528 ? -3.514 21.156 10.202 1.00 88.56 528 GLN A CA 1
ATOM 4341 C C . GLN A 1 528 ? -3.925 22.386 11.007 1.00 88.56 528 GLN A C 1
ATOM 4343 O O . GLN A 1 528 ? -3.148 23.327 11.171 1.00 88.56 528 GLN A O 1
ATOM 4348 N N . GLU A 1 529 ? -5.129 22.349 11.568 1.00 92.38 529 GLU A N 1
ATOM 4349 C CA . GLU A 1 529 ? -5.608 23.407 12.453 1.00 92.38 529 GLU A CA 1
ATOM 4350 C C . GLU A 1 529 ? -5.038 23.230 13.862 1.00 92.38 529 GLU A C 1
ATOM 4352 O O . GLU A 1 529 ? -4.991 22.121 14.407 1.00 92.38 529 GLU A O 1
ATOM 4357 N N . ILE A 1 530 ? -4.653 24.348 14.472 1.00 91.75 530 ILE A N 1
ATOM 4358 C CA . ILE A 1 530 ? -4.230 24.402 15.869 1.00 91.75 530 ILE A CA 1
ATOM 4359 C C . ILE A 1 530 ? -5.496 24.513 16.734 1.00 91.75 530 ILE A C 1
ATOM 4361 O O . ILE A 1 530 ? -6.341 25.370 16.465 1.00 91.75 530 ILE A O 1
ATOM 4365 N N . PRO A 1 531 ? -5.669 23.670 17.766 1.00 91.38 531 PRO A N 1
ATOM 4366 C CA . PRO A 1 531 ? -6.848 23.722 18.620 1.00 91.38 531 PRO A CA 1
ATOM 4367 C C . PRO A 1 531 ? -6.901 25.050 19.399 1.00 91.38 531 PRO A C 1
ATOM 4369 O O . PRO A 1 531 ? -5.849 25.635 19.663 1.00 91.38 531 PRO A O 1
ATOM 4372 N N . PRO A 1 532 ? -8.090 25.506 19.844 1.00 88.62 532 PRO A N 1
ATOM 4373 C CA . PRO A 1 532 ? -8.240 26.767 20.585 1.00 88.62 532 PRO A CA 1
ATOM 4374 C C . PRO A 1 532 ? -7.370 26.870 21.848 1.00 88.62 532 PRO A C 1
ATOM 4376 O O . PRO A 1 532 ? -6.935 27.957 22.219 1.00 88.62 532 PRO A O 1
ATOM 4379 N N . SER A 1 533 ? -7.088 25.736 22.494 1.00 91.06 533 SER A N 1
ATOM 4380 C CA . SER A 1 533 ? -6.195 25.630 23.653 1.00 91.06 533 SER A CA 1
ATOM 4381 C C . SER A 1 533 ? -5.084 24.616 23.354 1.00 91.06 533 SER A C 1
ATOM 4383 O O . SER A 1 533 ? -5.201 23.450 23.736 1.00 91.06 533 SER A O 1
ATOM 4385 N N . PRO A 1 534 ? -4.039 25.010 22.603 1.00 89.81 534 PRO A N 1
ATOM 4386 C CA . PRO A 1 534 ? -2.983 24.093 22.205 1.00 89.81 534 PRO A CA 1
ATOM 4387 C C . PRO A 1 534 ? -1.971 23.880 23.326 1.00 89.81 534 PRO A C 1
ATOM 4389 O O . PRO A 1 534 ? -1.741 24.762 24.152 1.00 89.81 534 PRO A O 1
ATOM 4392 N N . LYS A 1 535 ? -1.318 22.715 23.311 1.00 93.00 535 LYS A N 1
ATOM 4393 C CA . LYS A 1 535 ? -0.084 22.509 24.076 1.00 93.00 535 LYS A CA 1
ATOM 4394 C C . LYS A 1 535 ? 0.998 23.430 23.499 1.00 93.00 535 LYS A C 1
ATOM 4396 O O . LYS A 1 535 ? 1.072 23.585 22.281 1.00 93.00 535 LYS A O 1
ATOM 4401 N N . THR A 1 536 ? 1.822 24.019 24.350 1.00 91.38 536 THR A N 1
ATOM 4402 C CA . THR A 1 536 ? 2.915 24.933 23.971 1.00 91.38 536 THR A CA 1
ATOM 4403 C C . THR A 1 536 ? 4.201 24.529 24.682 1.00 91.38 536 THR A C 1
ATOM 4405 O O . THR A 1 536 ? 4.142 23.770 25.649 1.00 91.38 536 THR A O 1
ATOM 4408 N N . GLY A 1 537 ? 5.341 25.057 24.237 1.00 88.44 537 GLY A N 1
ATOM 4409 C CA . GLY A 1 537 ? 6.656 24.699 24.776 1.00 88.44 537 GLY A CA 1
ATOM 4410 C C . GLY A 1 537 ? 7.299 23.508 24.063 1.00 88.44 537 GLY A C 1
ATOM 4411 O O . GLY A 1 537 ? 8.210 22.898 24.611 1.00 88.44 537 GLY A O 1
ATOM 4412 N N . GLY A 1 538 ? 6.820 23.154 22.864 1.00 87.81 538 GLY A N 1
ATOM 4413 C CA . GLY A 1 538 ? 7.523 22.221 21.989 1.00 87.81 538 GLY A CA 1
ATOM 4414 C C . GLY A 1 538 ? 8.713 22.887 21.295 1.00 87.81 538 GLY A C 1
ATOM 4415 O O . GLY A 1 538 ? 8.721 24.097 21.081 1.00 87.81 538 GLY A O 1
ATOM 4416 N N . GLN A 1 539 ? 9.695 22.085 20.888 1.00 89.56 539 GLN A N 1
ATOM 4417 C CA . GLN A 1 539 ? 10.845 22.533 20.106 1.00 89.56 539 GLN A CA 1
ATOM 4418 C C . GLN A 1 539 ? 11.024 21.637 18.878 1.00 89.56 539 GLN A C 1
ATOM 4420 O O . GLN A 1 539 ? 10.822 20.425 18.941 1.00 89.56 539 GLN A O 1
ATOM 4425 N N . VAL A 1 540 ? 11.421 22.244 17.759 1.00 93.81 540 VAL A N 1
ATOM 4426 C CA . VAL A 1 540 ? 11.906 21.539 16.569 1.00 93.81 540 VAL A CA 1
ATOM 4427 C C . VAL A 1 540 ? 13.332 22.007 16.310 1.00 93.81 540 VAL A C 1
ATOM 4429 O O . VAL A 1 540 ? 13.579 23.208 16.226 1.00 93.81 540 VAL A O 1
ATOM 4432 N N . ASN A 1 541 ? 14.262 21.062 16.204 1.00 92.00 541 ASN A N 1
ATOM 4433 C CA . ASN A 1 541 ? 15.668 21.325 15.918 1.00 92.00 541 ASN A CA 1
ATOM 4434 C C . ASN A 1 541 ? 16.097 20.510 14.692 1.00 92.00 541 ASN A C 1
ATOM 4436 O O . ASN A 1 541 ? 15.760 19.331 14.589 1.00 92.00 541 ASN A O 1
ATOM 4440 N N . ILE A 1 542 ? 16.823 21.143 13.771 1.00 92.19 542 ILE A N 1
ATOM 4441 C CA . ILE A 1 542 ? 17.399 20.502 12.587 1.00 92.19 542 ILE A CA 1
ATOM 4442 C C . ILE A 1 542 ? 18.894 20.786 12.613 1.00 92.19 542 ILE A C 1
ATOM 4444 O O . ILE A 1 542 ? 19.307 21.942 12.532 1.00 92.19 542 ILE A O 1
ATOM 4448 N N . GLU A 1 543 ? 19.693 19.729 12.703 1.00 89.31 543 GLU A N 1
ATOM 4449 C CA . GLU A 1 543 ? 21.150 19.811 12.716 1.00 89.31 543 GLU A CA 1
ATOM 4450 C C . GLU A 1 543 ? 21.712 19.121 11.473 1.00 89.31 543 GLU A C 1
ATOM 4452 O O . GLU A 1 543 ? 21.331 17.997 11.146 1.00 89.31 543 GLU A O 1
ATOM 4457 N N . PHE A 1 544 ? 22.625 19.800 10.781 1.00 86.62 544 PHE A N 1
ATOM 4458 C CA . PHE A 1 544 ? 23.389 19.226 9.678 1.00 86.62 544 PHE A CA 1
ATOM 4459 C C . PHE A 1 544 ? 24.760 18.815 10.211 1.00 86.62 544 PHE A C 1
ATOM 4461 O O . PHE A 1 544 ? 25.465 19.633 10.801 1.00 86.62 544 PHE A O 1
ATOM 4468 N N . VAL A 1 545 ? 25.124 17.549 10.016 1.00 81.19 545 VAL A N 1
ATOM 4469 C CA . VAL A 1 545 ? 26.391 16.977 10.480 1.00 81.19 545 VAL A CA 1
ATOM 4470 C C . VAL A 1 545 ? 27.284 16.718 9.269 1.00 81.19 545 VAL A C 1
ATOM 4472 O O . VAL A 1 545 ? 26.837 16.110 8.299 1.00 81.19 545 VAL A O 1
ATOM 4475 N N . GLU A 1 546 ? 28.536 17.174 9.311 1.00 75.44 546 GLU A N 1
ATOM 4476 C CA . GLU A 1 546 ? 29.515 16.909 8.249 1.00 75.44 546 GLU A CA 1
ATOM 4477 C C . GLU A 1 546 ? 30.041 15.464 8.344 1.00 75.44 546 GLU A C 1
ATOM 4479 O O . GLU A 1 546 ? 30.568 15.051 9.380 1.00 75.44 546 GLU A O 1
ATOM 4484 N N . GLY A 1 547 ? 29.897 14.690 7.262 1.00 68.00 547 GLY A N 1
ATOM 4485 C CA . GLY A 1 547 ? 30.512 13.364 7.112 1.00 68.00 547 GLY A CA 1
ATOM 4486 C C . GLY A 1 547 ? 31.964 13.449 6.626 1.00 68.00 547 GLY A C 1
ATOM 4487 O O . GLY A 1 547 ? 32.379 14.473 6.079 1.00 68.00 547 GLY A O 1
ATOM 4488 N N . LYS A 1 548 ? 32.755 12.383 6.806 1.00 67.25 548 LYS A N 1
ATOM 4489 C CA . LYS A 1 548 ? 34.110 12.291 6.229 1.00 67.25 548 LYS A CA 1
ATOM 4490 C C . LYS A 1 548 ? 34.073 11.605 4.860 1.00 67.25 548 LYS A C 1
ATOM 4492 O O . LYS A 1 548 ? 33.190 10.797 4.587 1.00 67.25 548 LYS A O 1
ATOM 4497 N N . GLU A 1 549 ? 35.053 11.897 3.999 1.00 60.19 549 GLU A N 1
ATOM 4498 C CA . GLU A 1 549 ? 35.221 11.181 2.723 1.00 60.19 549 GLU A CA 1
ATOM 4499 C C . GLU A 1 549 ? 35.351 9.667 2.963 1.00 60.19 549 GLU A C 1
ATOM 4501 O O . GLU A 1 549 ? 36.268 9.217 3.651 1.00 60.19 549 GLU A O 1
ATOM 4506 N N . GLY A 1 550 ? 34.436 8.888 2.378 1.00 62.69 550 GLY A N 1
ATOM 4507 C CA . GLY A 1 550 ? 34.398 7.426 2.492 1.00 62.69 550 GLY A CA 1
ATOM 4508 C C . GLY A 1 550 ? 33.464 6.875 3.574 1.00 62.69 550 GLY A C 1
ATOM 4509 O O . GLY A 1 550 ? 33.314 5.655 3.647 1.00 62.69 550 GLY A O 1
ATOM 4510 N N . ASP A 1 551 ? 32.820 7.730 4.375 1.00 60.25 551 ASP A N 1
ATOM 4511 C CA . ASP A 1 551 ? 31.733 7.300 5.260 1.00 60.25 551 ASP A CA 1
ATOM 4512 C C . ASP A 1 551 ? 30.491 6.929 4.425 1.00 60.25 551 ASP A C 1
ATOM 4514 O O . ASP A 1 551 ? 30.175 7.576 3.425 1.00 60.25 551 ASP A O 1
ATOM 4518 N N . ASP A 1 552 ? 29.770 5.881 4.835 1.00 60.44 552 ASP A N 1
ATOM 4519 C CA . ASP A 1 552 ? 28.436 5.586 4.295 1.00 60.44 552 ASP A CA 1
ATOM 4520 C C . ASP A 1 552 ? 27.531 6.792 4.606 1.00 60.44 552 ASP A C 1
ATOM 4522 O O . ASP A 1 552 ? 27.429 7.193 5.769 1.00 60.44 552 ASP A O 1
ATOM 4526 N N . GLU A 1 553 ? 26.875 7.373 3.591 1.00 58.59 553 GLU A N 1
ATOM 4527 C CA . GLU A 1 553 ? 25.994 8.553 3.722 1.00 58.59 553 GLU A CA 1
ATOM 4528 C C . GLU A 1 553 ? 24.908 8.376 4.805 1.00 58.59 553 GLU A C 1
ATOM 4530 O O . GLU A 1 553 ? 24.333 9.355 5.277 1.00 58.59 553 GLU A O 1
ATOM 4535 N N . ASN A 1 554 ? 24.631 7.133 5.218 1.00 58.03 554 ASN A N 1
ATOM 4536 C CA . ASN A 1 554 ? 23.627 6.794 6.228 1.00 58.03 554 ASN A CA 1
ATOM 4537 C C . ASN A 1 554 ? 24.183 6.466 7.624 1.00 58.03 554 ASN A C 1
ATOM 4539 O O . ASN A 1 554 ? 23.391 6.243 8.537 1.00 58.03 554 ASN A O 1
ATOM 4543 N N . ASP A 1 555 ? 25.503 6.374 7.807 1.00 63.97 555 ASP A N 1
ATOM 4544 C CA . ASP A 1 555 ? 26.097 5.873 9.053 1.00 63.97 555 ASP A CA 1
ATOM 4545 C C . ASP A 1 555 ? 27.372 6.622 9.440 1.00 63.97 555 ASP A C 1
ATOM 4547 O O . ASP A 1 555 ? 28.456 6.0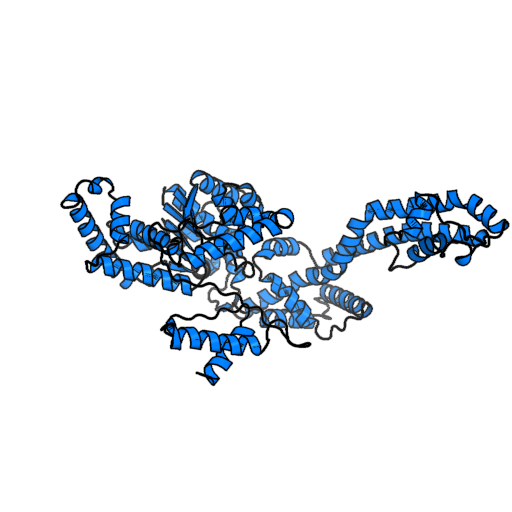50 9.545 1.00 63.97 555 ASP A O 1
ATOM 4551 N N . THR A 1 556 ? 27.248 7.925 9.685 1.00 70.31 556 THR A N 1
ATOM 4552 C CA . THR A 1 556 ? 28.338 8.675 10.310 1.00 70.31 556 THR A CA 1
ATOM 4553 C C . THR A 1 556 ? 28.329 8.399 11.821 1.00 70.31 556 THR A C 1
ATOM 4555 O O . THR A 1 556 ? 27.334 8.718 12.482 1.00 70.31 556 THR A O 1
ATOM 4558 N N . PRO A 1 557 ? 29.427 7.905 12.431 1.00 77.50 557 PRO A N 1
ATOM 4559 C CA . PRO A 1 557 ? 29.528 7.720 13.886 1.00 77.50 557 PRO A CA 1
ATOM 4560 C C . PRO A 1 557 ? 29.156 8.975 14.691 1.00 77.50 557 PRO A C 1
ATOM 4562 O O . PRO A 1 557 ? 28.631 8.882 15.798 1.00 77.50 557 PRO A O 1
ATOM 4565 N N . VAL A 1 558 ? 29.363 10.155 14.096 1.00 81.81 558 VAL A N 1
ATOM 4566 C CA . VAL A 1 558 ? 28.990 11.453 14.665 1.00 81.81 558 VAL A CA 1
ATOM 4567 C C . VAL A 1 558 ? 27.484 11.553 14.934 1.00 81.81 558 VAL A C 1
ATOM 4569 O O . VAL A 1 558 ? 27.101 12.053 15.986 1.00 81.81 558 VAL A O 1
ATOM 4572 N N . MET A 1 559 ? 26.622 11.033 14.051 1.00 85.31 559 MET A N 1
ATOM 4573 C CA . MET A 1 559 ? 25.166 11.052 14.261 1.00 85.31 559 MET A CA 1
ATOM 4574 C C . MET A 1 559 ? 24.753 10.179 15.450 1.00 85.31 559 MET A C 1
ATOM 4576 O O . MET A 1 559 ? 23.875 10.560 16.225 1.00 85.31 559 MET A O 1
ATOM 4580 N N . ILE A 1 560 ? 25.406 9.026 15.628 1.00 86.31 560 ILE A N 1
ATOM 4581 C CA . ILE A 1 560 ? 25.141 8.116 16.748 1.00 86.31 560 ILE A CA 1
ATOM 4582 C C . ILE A 1 560 ? 25.529 8.788 18.070 1.00 86.31 560 ILE A C 1
ATOM 4584 O O . ILE A 1 560 ? 24.721 8.834 18.999 1.00 86.31 560 ILE A O 1
ATOM 4588 N N . THR A 1 561 ? 26.735 9.358 18.142 1.00 86.69 561 THR A N 1
ATOM 4589 C CA . THR A 1 561 ? 27.194 10.091 19.329 1.00 86.69 561 THR A CA 1
ATOM 4590 C C . THR A 1 561 ? 26.291 11.285 19.623 1.00 86.69 561 THR A C 1
ATOM 4592 O O . THR A 1 561 ? 25.846 11.451 20.758 1.00 86.69 561 THR A O 1
ATOM 4595 N N . ARG A 1 562 ? 25.934 12.066 18.597 1.00 89.31 562 ARG A N 1
ATOM 4596 C CA . ARG A 1 562 ? 25.050 13.223 18.750 1.00 89.31 562 ARG A CA 1
ATOM 4597 C C . ARG A 1 562 ? 23.656 12.833 19.239 1.00 89.31 562 ARG A C 1
ATOM 4599 O O . ARG A 1 562 ? 23.079 13.531 20.066 1.00 89.31 562 ARG A O 1
ATOM 4606 N N . THR A 1 563 ? 23.134 11.691 18.792 1.00 91.06 563 THR A N 1
ATOM 4607 C CA . THR A 1 563 ? 21.855 11.152 19.280 1.00 91.06 563 THR A CA 1
ATOM 4608 C C . THR A 1 563 ? 21.909 10.883 20.785 1.00 91.06 563 THR A C 1
ATOM 4610 O O . THR A 1 563 ? 20.995 11.279 21.502 1.00 91.06 563 THR A O 1
ATOM 4613 N N . LEU A 1 564 ? 22.987 10.272 21.292 1.00 90.62 564 LEU A N 1
ATOM 4614 C CA . LEU A 1 564 ? 23.164 10.040 22.731 1.00 90.62 564 LEU A CA 1
ATOM 4615 C C . LEU A 1 564 ? 23.262 11.355 23.522 1.00 90.62 564 LEU A C 1
ATOM 4617 O O . LEU A 1 564 ? 22.665 11.468 24.591 1.00 90.62 564 LEU A O 1
ATOM 4621 N N . GLU A 1 565 ? 23.982 12.352 23.003 1.00 91.38 565 GLU A N 1
ATOM 4622 C CA . GLU A 1 565 ? 24.067 13.680 23.626 1.00 91.38 565 GLU A CA 1
ATOM 4623 C C . GLU A 1 565 ? 22.696 14.349 23.743 1.00 91.38 565 GLU A C 1
ATOM 4625 O O . GLU A 1 565 ? 22.364 14.872 24.804 1.00 91.38 565 GLU A O 1
ATOM 4630 N N . LEU A 1 566 ? 21.887 14.296 22.680 1.00 92.31 566 LEU A N 1
ATOM 4631 C CA . LEU A 1 566 ? 20.532 14.846 22.678 1.00 92.31 566 LEU A CA 1
ATOM 4632 C C . LEU A 1 566 ? 19.626 14.115 23.672 1.00 92.31 566 LEU A C 1
ATOM 4634 O O . LEU A 1 566 ? 18.877 14.767 24.394 1.00 92.31 566 LEU A O 1
ATOM 4638 N N . ILE A 1 567 ? 19.723 12.783 23.758 1.00 92.75 567 ILE A N 1
ATOM 4639 C CA . ILE A 1 567 ? 18.975 11.999 24.753 1.00 92.75 567 ILE A CA 1
ATOM 4640 C C . ILE A 1 567 ? 19.360 12.443 26.166 1.00 92.75 567 ILE A C 1
ATOM 4642 O O . ILE A 1 567 ? 18.477 12.758 26.958 1.00 92.75 567 ILE A O 1
ATOM 4646 N N . ARG A 1 568 ? 20.662 12.541 26.472 1.00 91.88 568 ARG A N 1
ATOM 4647 C CA . ARG A 1 568 ? 21.132 13.008 27.786 1.00 91.88 568 ARG A CA 1
ATOM 4648 C C . ARG A 1 568 ? 20.679 14.429 28.082 1.00 91.88 568 ARG A C 1
ATOM 4650 O O . ARG A 1 568 ? 20.246 14.698 29.194 1.00 91.88 568 ARG A O 1
ATOM 4657 N N . GLN A 1 569 ? 20.721 15.324 27.098 1.00 91.94 569 GLN A N 1
ATOM 4658 C CA . GLN A 1 569 ? 20.229 16.688 27.255 1.00 91.94 569 GLN A CA 1
ATOM 4659 C C . GLN A 1 569 ? 18.754 16.694 27.686 1.00 91.94 569 GLN A C 1
ATOM 4661 O O . GLN A 1 569 ? 18.429 17.286 28.716 1.00 91.94 569 GLN A O 1
ATOM 4666 N N . VAL A 1 570 ? 17.871 15.991 26.966 1.00 91.25 570 VAL A N 1
ATOM 4667 C CA . VAL A 1 570 ? 16.436 16.003 27.296 1.00 91.25 570 VAL A CA 1
ATOM 4668 C C . VAL A 1 570 ? 16.129 15.277 28.611 1.00 91.25 570 VAL A C 1
ATOM 4670 O O . VAL A 1 570 ? 15.238 15.696 29.350 1.00 91.25 570 VAL A O 1
ATOM 4673 N N . THR A 1 571 ? 16.880 14.229 28.965 1.00 90.56 571 THR A N 1
ATOM 4674 C CA . THR A 1 571 ? 16.640 13.496 30.218 1.00 90.56 571 THR A CA 1
ATOM 4675 C C . THR A 1 571 ? 17.243 14.174 31.446 1.00 90.56 571 THR A C 1
ATOM 4677 O O . THR A 1 571 ? 16.620 14.200 32.504 1.00 90.56 571 THR A O 1
ATOM 4680 N N . GLU A 1 572 ? 18.455 14.721 31.336 1.00 91.06 572 GLU A N 1
ATOM 4681 C CA . GLU A 1 572 ? 19.198 15.280 32.474 1.00 91.06 572 GLU A CA 1
ATOM 4682 C C . GLU A 1 572 ? 18.885 16.762 32.706 1.00 91.06 572 GLU A C 1
ATOM 4684 O O . GLU A 1 572 ? 18.880 17.209 33.853 1.00 91.06 572 GLU A O 1
ATOM 4689 N N . GLN A 1 573 ? 18.629 17.532 31.642 1.00 88.38 573 GLN A N 1
ATOM 4690 C CA . GLN A 1 573 ? 18.453 18.988 31.729 1.00 88.38 573 GLN A CA 1
ATOM 4691 C C . GLN A 1 573 ? 16.986 19.410 31.626 1.00 88.38 573 GLN A C 1
ATOM 4693 O O . GLN A 1 573 ? 16.580 20.364 32.288 1.00 88.38 573 GLN A O 1
ATOM 4698 N N . GLU A 1 574 ? 16.187 18.701 30.826 1.00 86.62 574 GLU A N 1
ATOM 4699 C CA . GLU A 1 574 ? 14.783 19.058 30.563 1.00 86.62 574 GLU A CA 1
ATOM 4700 C C . GLU A 1 574 ? 13.780 18.192 31.349 1.00 86.62 574 GLU A C 1
ATOM 4702 O O . GLU A 1 574 ? 12.591 18.503 31.398 1.00 86.62 574 GLU A O 1
ATOM 4707 N N . GLY A 1 575 ? 14.260 17.150 32.040 1.00 88.38 575 GLY A N 1
ATOM 4708 C CA . GLY A 1 575 ? 13.473 16.348 32.980 1.00 88.38 575 GLY A CA 1
ATOM 4709 C C . GLY A 1 575 ? 12.548 15.309 32.339 1.00 88.38 575 GLY A C 1
ATOM 4710 O O . GLY A 1 575 ? 11.649 14.808 33.017 1.00 88.38 575 GLY A O 1
ATOM 4711 N N . PHE A 1 576 ? 12.749 14.974 31.061 1.00 90.50 576 PHE A N 1
ATOM 4712 C CA . PHE A 1 576 ? 12.018 13.891 30.401 1.00 90.50 576 PHE A CA 1
ATOM 4713 C C . PHE A 1 576 ? 12.495 12.518 30.885 1.00 90.50 576 PHE A C 1
ATOM 4715 O O . PHE A 1 576 ? 13.669 12.314 31.196 1.00 90.50 576 PHE A O 1
ATOM 4722 N N . SER A 1 577 ? 11.592 11.539 30.928 1.00 93.19 577 SER A N 1
ATOM 4723 C CA . SER A 1 577 ? 11.973 10.154 31.198 1.00 93.19 577 SER A CA 1
ATOM 4724 C C . SER A 1 577 ? 12.405 9.454 29.908 1.00 93.19 577 SER A C 1
ATOM 4726 O O . SER A 1 577 ? 11.974 9.816 28.814 1.00 93.19 577 SER A O 1
ATOM 4728 N N . LEU A 1 578 ? 13.199 8.383 30.012 1.00 90.38 578 LEU A N 1
ATOM 4729 C CA . LEU A 1 578 ? 13.541 7.560 28.841 1.00 90.38 578 LEU A CA 1
ATOM 4730 C C . LEU A 1 578 ? 12.297 6.974 28.146 1.00 90.38 578 LEU A C 1
ATOM 4732 O O . LEU A 1 578 ? 12.340 6.707 26.950 1.00 90.38 578 LEU A O 1
ATOM 4736 N N . GLY A 1 579 ? 11.186 6.802 28.873 1.00 91.75 579 GLY A N 1
ATOM 4737 C CA . GLY A 1 579 ? 9.910 6.358 28.306 1.00 91.75 579 GLY A CA 1
ATOM 4738 C C . GLY A 1 579 ? 9.227 7.396 27.408 1.00 91.75 579 GLY A C 1
ATOM 4739 O O . GLY A 1 579 ? 8.370 7.021 26.610 1.00 91.75 579 GLY A O 1
ATOM 4740 N N . ASP A 1 580 ? 9.620 8.669 27.504 1.00 91.06 580 ASP A N 1
ATOM 4741 C CA . ASP A 1 580 ? 9.094 9.767 26.682 1.00 91.06 580 ASP A CA 1
ATOM 4742 C C . ASP A 1 580 ? 9.874 9.943 25.367 1.00 91.06 580 ASP A C 1
ATOM 4744 O O . ASP A 1 580 ? 9.425 10.654 24.464 1.00 91.06 580 ASP A O 1
ATOM 4748 N N . VAL A 1 581 ? 11.039 9.299 25.240 1.00 92.44 581 VAL A N 1
ATOM 4749 C CA . VAL A 1 581 ? 11.962 9.476 24.115 1.00 92.44 581 VAL A CA 1
ATOM 4750 C C . VAL A 1 581 ? 11.804 8.348 23.097 1.00 92.44 581 VAL A C 1
ATOM 4752 O O . VAL A 1 581 ? 11.803 7.164 23.430 1.00 92.44 581 VAL A O 1
ATOM 4755 N N . SER A 1 582 ? 11.724 8.712 21.816 1.00 94.31 582 SER A N 1
ATOM 4756 C CA . SER A 1 582 ? 11.721 7.761 20.703 1.00 94.31 582 SER A CA 1
ATOM 4757 C C . SER A 1 582 ? 12.715 8.190 19.632 1.00 94.31 582 SER A C 1
ATOM 4759 O O . SER A 1 582 ? 12.709 9.341 19.200 1.00 94.31 582 SER A O 1
ATOM 4761 N N . VAL A 1 583 ? 13.553 7.251 19.189 1.00 92.12 583 VAL A N 1
ATOM 4762 C CA . VAL A 1 583 ? 14.483 7.445 18.072 1.00 92.12 583 VAL A CA 1
ATOM 4763 C C . VAL A 1 583 ? 13.935 6.712 16.854 1.00 92.12 583 VAL A C 1
ATOM 4765 O O . VAL A 1 583 ? 13.719 5.499 16.892 1.00 92.12 583 VAL A O 1
ATOM 4768 N N . LEU A 1 584 ? 13.705 7.451 15.770 1.00 92.81 584 LEU A N 1
ATOM 4769 C CA . LEU A 1 584 ? 13.159 6.921 14.525 1.00 92.81 584 LEU A CA 1
ATOM 4770 C C . LEU A 1 584 ? 14.253 6.864 13.459 1.00 92.81 584 LEU A C 1
ATOM 4772 O O . LEU A 1 584 ? 14.896 7.868 13.166 1.00 92.81 584 LEU A O 1
ATOM 4776 N N . CYS A 1 585 ? 14.432 5.693 12.848 1.00 89.94 585 CYS A N 1
ATOM 4777 C CA . CYS A 1 585 ? 15.374 5.482 11.749 1.00 89.94 585 CYS A CA 1
ATOM 4778 C C . CYS A 1 585 ? 14.642 4.937 10.524 1.00 89.94 585 CYS A C 1
ATOM 4780 O O . CYS A 1 585 ? 13.67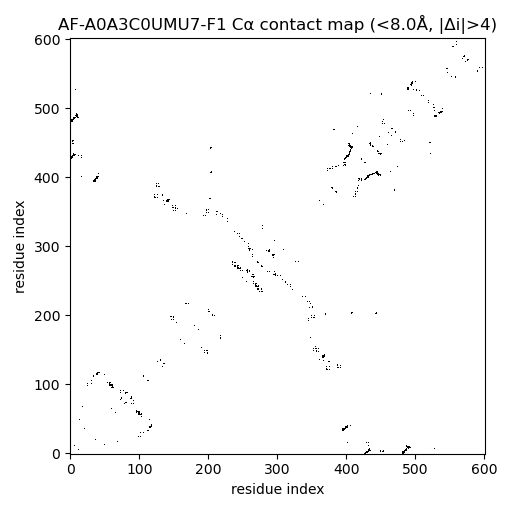5 4.181 10.654 1.00 89.94 585 CYS A O 1
ATOM 4782 N N . ARG A 1 586 ? 15.139 5.258 9.324 1.00 87.75 586 ARG A N 1
ATOM 4783 C CA . ARG A 1 586 ? 14.575 4.729 8.075 1.00 87.75 586 ARG A CA 1
ATOM 4784 C C . ARG A 1 586 ? 14.801 3.224 7.937 1.00 87.75 586 ARG A C 1
ATOM 4786 O O . ARG A 1 586 ? 13.893 2.526 7.479 1.00 87.75 586 ARG A O 1
ATOM 4793 N N . PHE A 1 587 ? 15.980 2.734 8.329 1.00 85.88 587 PHE A N 1
ATOM 4794 C CA . PHE A 1 587 ? 16.350 1.326 8.213 1.00 85.88 587 PHE A CA 1
ATOM 4795 C C . PHE A 1 587 ? 16.651 0.683 9.569 1.00 85.88 587 PHE A C 1
ATOM 4797 O O . PHE A 1 587 ? 17.214 1.283 10.484 1.00 85.88 587 PHE A O 1
ATOM 4804 N N . LYS A 1 588 ? 16.332 -0.614 9.671 1.00 87.00 588 LYS A N 1
ATOM 4805 C CA . LYS A 1 588 ? 16.582 -1.429 10.872 1.00 87.00 588 LYS A CA 1
ATOM 4806 C C . LYS A 1 588 ? 18.072 -1.542 11.209 1.00 87.00 588 LYS A C 1
ATOM 4808 O O . LYS A 1 588 ? 18.419 -1.684 12.378 1.00 87.00 588 LYS A O 1
ATOM 4813 N N . ARG A 1 589 ? 18.948 -1.502 10.198 1.00 85.25 589 ARG A N 1
ATOM 4814 C CA . ARG A 1 589 ? 20.405 -1.577 10.387 1.00 85.25 589 ARG A CA 1
ATOM 4815 C C . ARG A 1 589 ? 20.929 -0.378 11.187 1.00 85.25 589 ARG A C 1
ATOM 4817 O O . ARG A 1 589 ? 21.726 -0.585 12.095 1.00 85.25 589 ARG A O 1
ATOM 4824 N N . ASP A 1 590 ? 20.402 0.818 10.927 1.00 85.31 590 ASP A N 1
ATOM 4825 C CA . ASP A 1 590 ? 20.802 2.058 11.605 1.00 85.31 590 ASP A CA 1
ATOM 4826 C C . ASP A 1 590 ? 20.252 2.063 13.036 1.00 85.31 590 ASP A C 1
ATOM 4828 O O . ASP A 1 590 ? 20.996 2.251 13.997 1.00 85.31 590 ASP A O 1
ATOM 4832 N N . ALA A 1 591 ? 18.973 1.698 13.197 1.00 89.19 591 ALA A N 1
ATOM 4833 C CA . ALA A 1 591 ? 18.357 1.530 14.513 1.00 89.19 591 ALA A CA 1
ATOM 4834 C C . ALA A 1 591 ? 19.124 0.522 15.388 1.00 89.19 591 ALA A C 1
ATOM 4836 O O . ALA A 1 591 ? 19.298 0.748 16.583 1.00 89.19 591 ALA A O 1
ATOM 4837 N N . LYS A 1 592 ? 19.624 -0.579 14.803 1.00 89.62 592 LYS A N 1
ATOM 4838 C CA . LYS A 1 592 ? 20.442 -1.575 15.513 1.00 89.62 592 LYS A CA 1
ATOM 4839 C C . LYS A 1 592 ? 21.778 -0.991 15.977 1.00 89.62 592 LYS A C 1
ATOM 4841 O O . LYS A 1 592 ? 22.191 -1.281 17.096 1.00 89.62 592 LYS A O 1
ATOM 4846 N N . LYS A 1 593 ? 22.445 -0.184 15.146 1.00 87.62 593 LYS A N 1
ATOM 4847 C CA . LYS A 1 593 ? 23.709 0.479 15.508 1.00 87.62 593 LYS A CA 1
ATOM 4848 C C . LYS A 1 593 ? 23.505 1.466 16.655 1.00 87.62 593 LYS A C 1
ATOM 4850 O O . LYS A 1 593 ? 24.213 1.368 17.654 1.00 87.62 593 LYS A O 1
ATOM 4855 N N . ILE A 1 594 ? 22.486 2.325 16.561 1.00 88.75 594 ILE A N 1
ATOM 4856 C CA . ILE A 1 594 ? 22.128 3.264 17.634 1.00 88.75 594 ILE A CA 1
ATOM 4857 C C . ILE A 1 594 ? 21.776 2.503 18.914 1.00 88.75 594 ILE A C 1
ATOM 4859 O O . ILE A 1 594 ? 22.343 2.788 19.960 1.00 88.75 594 ILE A O 1
ATOM 4863 N N . ALA A 1 595 ? 20.905 1.494 18.843 1.00 90.12 595 ALA A N 1
ATOM 4864 C CA . ALA A 1 595 ? 20.499 0.722 20.017 1.00 90.12 595 ALA A CA 1
ATOM 4865 C C . ALA A 1 595 ? 21.679 0.016 20.705 1.00 90.12 595 ALA A C 1
ATOM 4867 O O . ALA A 1 595 ? 21.751 0.006 21.933 1.00 90.12 595 ALA A O 1
ATOM 4868 N N . ASN A 1 596 ? 22.611 -0.552 19.932 1.00 90.12 596 ASN A N 1
ATOM 4869 C CA . ASN A 1 596 ? 23.831 -1.144 20.478 1.00 90.12 596 ASN A CA 1
ATOM 4870 C C . ASN A 1 596 ? 24.694 -0.088 21.180 1.00 90.12 596 ASN A C 1
ATOM 4872 O O . ASN A 1 596 ? 25.126 -0.316 22.305 1.00 90.12 596 ASN A O 1
ATOM 4876 N N . HIS A 1 597 ? 24.889 1.074 20.552 1.00 88.62 597 HIS A N 1
ATOM 4877 C CA . HIS A 1 597 ? 25.690 2.151 21.128 1.00 88.62 597 HIS A CA 1
ATOM 4878 C C . HIS A 1 597 ? 25.070 2.734 22.402 1.00 88.62 597 HIS A C 1
ATOM 4880 O O . HIS A 1 597 ? 25.788 2.960 23.374 1.00 88.62 597 HIS A O 1
ATOM 4886 N N . LEU A 1 598 ? 23.746 2.937 22.422 1.00 87.88 598 LEU A N 1
ATOM 4887 C CA . LEU A 1 598 ? 23.021 3.366 23.618 1.00 87.88 598 LEU A CA 1
ATOM 4888 C C . LEU A 1 598 ? 23.226 2.348 24.742 1.00 87.88 598 LEU A C 1
ATOM 4890 O O . LEU A 1 598 ? 23.743 2.716 25.783 1.00 87.88 598 LEU A O 1
ATOM 4894 N N . LYS A 1 599 ? 22.987 1.054 24.480 1.00 88.62 599 LYS A N 1
ATOM 4895 C CA . LYS A 1 599 ? 23.162 -0.026 25.467 1.00 88.62 599 LYS A CA 1
ATOM 4896 C C . LYS A 1 599 ? 24.577 -0.104 26.058 1.00 88.62 599 LYS A C 1
ATOM 4898 O O . LYS A 1 599 ? 24.737 -0.509 27.206 1.00 88.62 599 LYS A O 1
ATOM 4903 N N . GLU A 1 600 ? 25.601 0.223 25.275 1.00 89.88 600 GLU A N 1
ATOM 4904 C CA . GLU A 1 600 ? 26.991 0.271 25.742 1.00 89.88 600 GLU A CA 1
ATOM 4905 C C . GLU A 1 600 ? 27.285 1.497 26.625 1.00 89.88 600 GLU A C 1
ATOM 4907 O O . GLU A 1 600 ? 28.212 1.450 27.432 1.00 89.88 600 GLU A O 1
ATOM 4912 N N . ASN A 1 601 ? 26.508 2.579 26.495 1.00 83.12 601 ASN A N 1
ATOM 4913 C CA . ASN A 1 601 ? 26.796 3.894 27.080 1.00 83.12 601 ASN A CA 1
ATOM 4914 C C . ASN A 1 601 ? 25.710 4.437 28.033 1.00 83.12 601 ASN A C 1
ATOM 4916 O O . ASN A 1 601 ? 25.826 5.587 28.481 1.00 83.12 601 ASN A O 1
ATOM 4920 N N . GLY A 1 602 ? 24.700 3.628 28.367 1.00 63.53 602 GLY A N 1
ATOM 4921 C CA . GLY A 1 602 ? 23.626 3.937 29.317 1.00 63.53 602 GLY A CA 1
ATOM 4922 C C . GLY A 1 602 ? 22.254 3.809 28.686 1.00 63.53 602 GLY A C 1
ATOM 4923 O O . GLY A 1 602 ? 21.456 4.744 28.903 1.00 63.53 602 GLY A O 1
#

Sequence (602 aa):
MFKIVSSSAGSGKTYTLTKEYLKLVLQNDNAYYFKHILAITFTKAATREMKERILGRLQVFAEGGNDPMLGDIIRELYPETLNDLEGAYKVQEQSLRTRAERVFKQILHDYSDFAVMTIDSFVQRVVSAFTDELGMPFSFEVEMEAGELLLMAVERLLEHTGDDSYGELTDILESFYLEAGQDGQNYHNLPEALASFATDLLNEQRYAAIVQNSELTAKDFKKIRRQLVAALKMWENQIIKWAEEGQRLILEKGLDEKDFAYGTVFRYFKKRTEDSETMSEPGSREKEAFENDKGWLTKSARPFVVEAVETLKPQLADCYGHIEKIRRENSKQYFLYQQLIPHLYHLSLLNEIKEEFDRQLRENNRVHISEFNQKILKIVTEDPVPFIYERLGEKFNHILIDEFQDTSKLQFANLLPLIDNSLGYEHFNLAVGDSKQAIYRFRGGDMDQIIALHSKKMDRLYRSLGDSELTVERLENIRWHLKDDVLRTNRRSAREVIEFNNAFFETVEKLYRDQFPLAQEVFAQVAQEIPPSPKTGGQVNIEFVEGKEGDDENDTPVMITRTLELIRQVTEQEGFSLGDVSVLCRFKRDAKKIANHLKENG